Protein AF-0000000079464602 (afdb_homodimer)

Nearest PDB structures (foldseek):
  6kth-assembly1_A  TM=3.968E-01  e=4.185E-04  Bombyx mori
  2hq8-assembly1_A  TM=4.411E-01  e=4.331E-03  Renilla muelleri
  5vp3-assembly1_A  TM=5.690E-01  e=2.635E-02  Mnemiopsis leidyi
  8ezj-assembly1_A  TM=1.869E-01  e=9.574E+00  Saccharomyces cerevisiae
  6kth-assembly1_A  TM=3.965E-01  e=4.233E-04  Bombyx mori

Structure (mmCIF, N/CA/C/O backbone):
data_AF-0000000079464602-model_v1
#
loop_
_entity.id
_entity.type
_entity.pdbx_description
1 polymer 'EF-hand domain-containing protein'
#
loop_
_atom_site.group_PDB
_atom_site.id
_atom_site.type_symbol
_atom_site.label_atom_id
_atom_site.label_alt_id
_atom_site.label_comp_id
_atom_site.label_asym_id
_atom_site.label_entity_id
_atom_site.label_seq_id
_atom_site.pdbx_PDB_ins_code
_atom_site.Cartn_x
_atom_site.Cartn_y
_atom_site.Cartn_z
_atom_site.occupancy
_atom_site.B_iso_or_equiv
_atom_site.auth_seq_id
_atom_site.auth_comp_id
_atom_site.auth_asym_id
_atom_site.auth_atom_id
_atom_site.pdbx_PDB_model_num
ATOM 1 N N . MET A 1 1 ? 10.312 -41.312 -11.219 1 17.22 1 MET A N 1
ATOM 2 C CA . MET A 1 1 ? 8.945 -40.812 -11.062 1 17.22 1 MET A CA 1
ATOM 3 C C . MET A 1 1 ? 8.75 -40.188 -9.688 1 17.22 1 MET A C 1
ATOM 5 O O . MET A 1 1 ? 8.75 -40.875 -8.672 1 17.22 1 MET A O 1
ATOM 9 N N . VAL A 1 2 ? 9.359 -39.281 -9.242 1 19.8 2 VAL A N 1
ATOM 10 C CA . VAL A 1 2 ? 9.586 -38.781 -7.883 1 19.8 2 VAL A CA 1
ATOM 11 C C . VAL A 1 2 ? 8.258 -38.344 -7.262 1 19.8 2 VAL A C 1
ATOM 13 O O . VAL A 1 2 ? 7.496 -37.594 -7.867 1 19.8 2 VAL A O 1
ATOM 16 N N . GLU A 1 3 ? 7.539 -39.156 -6.418 1 20.92 3 GLU A N 1
ATOM 17 C CA . GLU A 1 3 ? 6.352 -39.062 -5.578 1 20.92 3 GLU A CA 1
ATOM 18 C C . GLU A 1 3 ? 6.312 -37.719 -4.832 1 20.92 3 GLU A C 1
ATOM 20 O O . GLU A 1 3 ? 7.25 -37.406 -4.105 1 20.92 3 GLU A O 1
ATOM 25 N N . TRP A 1 4 ? 5.902 -36.688 -5.352 1 26.62 4 TRP A N 1
ATOM 26 C CA . TRP A 1 4 ? 5.547 -35.375 -4.781 1 26.62 4 TRP A CA 1
ATOM 27 C C . TRP A 1 4 ? 4.93 -35.562 -3.398 1 26.62 4 TRP A C 1
ATOM 29 O O . TRP A 1 4 ? 3.83 -36.094 -3.264 1 26.62 4 TRP A O 1
ATOM 39 N N . THR A 1 5 ? 5.559 -36.031 -2.361 1 26.89 5 THR A N 1
ATOM 40 C CA . THR A 1 5 ? 5.125 -36.375 -1.005 1 26.89 5 THR A CA 1
ATOM 41 C C . THR A 1 5 ? 4.285 -35.219 -0.426 1 26.89 5 THR A C 1
ATOM 43 O O . THR A 1 5 ? 4.473 -34.062 -0.782 1 26.89 5 THR A O 1
ATOM 46 N N . HIS A 1 6 ? 2.984 -35.438 0.259 1 28.53 6 HIS A N 1
ATOM 47 C CA . HIS A 1 6 ? 1.898 -34.938 1.106 1 28.53 6 HIS A CA 1
ATOM 48 C C . HIS A 1 6 ? 2.396 -33.906 2.092 1 28.53 6 HIS A C 1
ATOM 50 O O . HIS A 1 6 ? 1.599 -33.156 2.662 1 28.53 6 HIS A O 1
ATOM 56 N N . ALA A 1 7 ? 3.533 -33.969 2.65 1 30.17 7 ALA A N 1
ATOM 57 C CA . ALA A 1 7 ? 3.975 -33.188 3.799 1 30.17 7 ALA A CA 1
ATOM 58 C C . ALA A 1 7 ? 4.031 -31.703 3.455 1 30.17 7 ALA A C 1
ATOM 60 O O . ALA A 1 7 ? 3.674 -30.859 4.277 1 30.17 7 ALA A O 1
ATOM 61 N N . THR A 1 8 ? 4.617 -31.359 2.369 1 36.84 8 THR A N 1
ATOM 62 C CA . THR A 1 8 ? 5.098 -30.016 2.104 1 36.84 8 THR A CA 1
ATOM 63 C C . THR A 1 8 ? 3.928 -29.047 1.881 1 36.84 8 THR A C 1
ATOM 65 O O . THR A 1 8 ? 3.967 -27.906 2.316 1 36.84 8 THR A O 1
ATOM 68 N N . TYR A 1 9 ? 3.037 -29.531 1.044 1 37.28 9 TYR A N 1
ATOM 69 C CA . TYR A 1 9 ? 1.783 -28.797 0.911 1 37.28 9 TYR A CA 1
ATOM 70 C C . TYR A 1 9 ? 1.063 -28.703 2.25 1 37.28 9 TYR A C 1
ATOM 72 O O . TYR A 1 9 ? 0.395 -27.703 2.531 1 37.28 9 TYR A O 1
ATOM 80 N N . GLY A 1 10 ? 1.238 -29.703 3.084 1 39.16 10 GLY A N 1
ATOM 81 C CA . GLY A 1 10 ? 0.616 -29.719 4.398 1 39.16 10 GLY A CA 1
ATOM 82 C C . GLY A 1 10 ? 1.082 -28.594 5.297 1 39.16 10 GLY A C 1
ATOM 83 O O . GLY A 1 10 ? 0.29 -28.016 6.055 1 39.16 10 GLY A O 1
ATOM 84 N N . SER A 1 11 ? 2.279 -28.391 5.203 1 40.84 11 SER A N 1
ATOM 85 C CA . SER A 1 11 ? 2.803 -27.391 6.117 1 40.84 11 SER A CA 1
ATOM 86 C C . SER A 1 11 ? 2.283 -26 5.762 1 40.84 11 SER A C 1
ATOM 88 O O . SER A 1 11 ? 1.988 -25.188 6.648 1 40.84 11 SER A O 1
ATOM 90 N N . LEU A 1 12 ? 2.275 -25.672 4.551 1 43.38 12 LEU A N 1
ATOM 91 C CA . LEU A 1 12 ? 1.659 -24.406 4.168 1 43.38 12 LEU A CA 1
ATOM 92 C C . LEU A 1 12 ? 0.202 -24.359 4.613 1 43.38 12 LEU A C 1
ATOM 94 O O . LEU A 1 12 ? -0.268 -23.312 5.094 1 43.38 12 LEU A O 1
ATOM 98 N N . GLN A 1 13 ? -0.458 -25.547 4.441 1 44.12 13 GLN A N 1
ATOM 99 C CA . GLN A 1 13 ? -1.849 -25.609 4.875 1 44.12 13 GLN A CA 1
ATOM 100 C C . GLN A 1 13 ? -1.97 -25.344 6.375 1 44.12 13 GLN A C 1
ATOM 102 O O . GLN A 1 13 ? -2.896 -24.672 6.82 1 44.12 13 GLN A O 1
ATOM 107 N N . SER A 1 14 ? -1.073 -26 7.066 1 43 14 SER A N 1
ATOM 108 C CA . SER A 1 14 ? -1.167 -25.812 8.516 1 43 14 SER A CA 1
ATOM 109 C C . SER A 1 14 ? -0.949 -24.359 8.906 1 43 14 SER A C 1
ATOM 111 O O . SER A 1 14 ? -1.65 -23.828 9.773 1 43 14 SER A O 1
ATOM 113 N N . GLY A 1 15 ? -0.036 -23.797 8.383 1 42.59 15 GLY A N 1
ATOM 114 C CA . GLY A 1 15 ? 0.226 -22.406 8.719 1 42.59 15 GLY A CA 1
ATOM 115 C C . GLY A 1 15 ? -0.885 -21.469 8.281 1 42.59 15 GLY A C 1
ATOM 116 O O . GLY A 1 15 ? -1.203 -20.5 8.984 1 42.59 15 GLY A O 1
ATOM 117 N N . VAL A 1 16 ? -1.484 -21.828 7.172 1 44.69 16 VAL A N 1
ATOM 118 C CA . VAL A 1 16 ? -2.637 -21.078 6.68 1 44.69 16 VAL A CA 1
ATOM 119 C C . VAL A 1 16 ? -3.846 -21.344 7.574 1 44.69 16 VAL A C 1
ATOM 121 O O . VAL A 1 16 ? -4.613 -20.422 7.871 1 44.69 16 VAL A O 1
ATOM 124 N N . ALA A 1 17 ? -4.039 -22.562 7.984 1 41.44 17 ALA A N 1
ATOM 125 C CA . ALA A 1 17 ? -5.184 -22.891 8.828 1 41.44 17 ALA A CA 1
ATOM 126 C C . ALA A 1 17 ? -5.199 -22.047 10.094 1 41.44 17 ALA A C 1
ATOM 128 O O . ALA A 1 17 ? -6.266 -21.672 10.594 1 41.44 17 ALA A O 1
ATOM 129 N N . GLU A 1 18 ? -4.125 -21.859 10.531 1 40.81 18 GLU A N 1
ATOM 130 C CA . GLU A 1 18 ? -4.102 -21.141 11.797 1 40.81 18 GLU A CA 1
ATOM 131 C C . GLU A 1 18 ? -4.371 -19.656 11.594 1 40.81 18 GLU A C 1
ATOM 133 O O . GLU A 1 18 ? -4.691 -18.938 12.539 1 40.81 18 GLU A O 1
ATOM 138 N N . GLN A 1 19 ? -4.195 -19.344 10.453 1 41.25 19 GLN A N 1
ATOM 139 C CA . GLN A 1 19 ? -4.434 -17.922 10.242 1 41.25 19 GLN A CA 1
ATOM 140 C C . GLN A 1 19 ? -5.887 -17.656 9.852 1 41.25 19 GLN A C 1
ATOM 142 O O . GLN A 1 19 ? -6.207 -17.531 8.672 1 41.25 19 GLN A O 1
ATOM 147 N N . LYS A 1 20 ? -6.812 -17.938 10.734 1 41.66 20 LYS A N 1
ATOM 148 C CA . LYS A 1 20 ? -8.273 -17.953 10.711 1 41.66 20 LYS A CA 1
ATOM 149 C C . LYS A 1 20 ? -8.828 -16.734 9.984 1 41.66 20 LYS A C 1
ATOM 151 O O . LYS A 1 20 ? -9.789 -16.844 9.227 1 41.66 20 LYS A O 1
ATOM 156 N N . ASP A 1 21 ? -8.406 -15.703 10.469 1 44.22 21 ASP A N 1
ATOM 157 C CA . ASP A 1 21 ? -9.195 -14.531 10.094 1 44.22 21 ASP A CA 1
ATOM 158 C C . ASP A 1 21 ? -8.898 -14.109 8.656 1 44.22 21 ASP A C 1
ATOM 160 O O . ASP A 1 21 ? -9.711 -13.43 8.023 1 44.22 21 ASP A O 1
ATOM 164 N N . CYS A 1 22 ? -7.742 -14.164 8.375 1 41.88 22 CYS A N 1
ATOM 165 C CA . CYS A 1 22 ? -7.477 -13.617 7.047 1 41.88 22 CYS A CA 1
ATOM 166 C C . CYS A 1 22 ? -7.562 -14.695 5.98 1 41.88 22 CYS A C 1
ATOM 168 O O . CYS A 1 22 ? -7.828 -14.406 4.812 1 41.88 22 CYS A O 1
ATOM 170 N N . PHE A 1 23 ? -7.129 -15.953 6.324 1 43.59 23 PHE A N 1
ATOM 171 C CA . PHE A 1 23 ? -7 -16.922 5.242 1 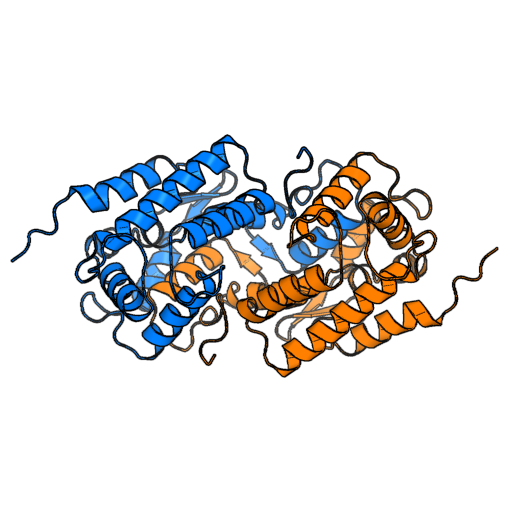43.59 23 PHE A CA 1
ATOM 172 C C . PHE A 1 23 ? -8.312 -17.672 5.02 1 43.59 23 PHE A C 1
ATOM 174 O O . PHE A 1 23 ? -9.031 -17.969 5.973 1 43.59 23 PHE A O 1
ATOM 181 N N . MET A 1 24 ? -8.734 -17.469 3.729 1 46.72 24 MET A N 1
ATOM 182 C CA . MET A 1 24 ? -9.977 -17.906 3.102 1 46.72 24 MET A CA 1
ATOM 183 C C . MET A 1 24 ? -10.141 -19.422 3.217 1 46.72 24 MET A C 1
ATOM 185 O O . MET A 1 24 ? -9.227 -20.172 2.9 1 46.72 24 MET A O 1
ATOM 189 N N . THR A 1 25 ? -10.773 -19.719 4.316 1 49 25 THR A N 1
ATOM 190 C CA . THR A 1 25 ? -11.219 -21.094 4.191 1 49 25 THR A CA 1
ATOM 191 C C . THR A 1 25 ? -12.547 -21.172 3.441 1 49 25 THR A C 1
ATOM 193 O O . THR A 1 25 ? -13.5 -20.469 3.789 1 49 25 THR A O 1
ATOM 196 N N . GLY A 1 26 ? -12.555 -21.828 2.232 1 57.5 26 GLY A N 1
ATOM 197 C CA . GLY A 1 26 ? -13.727 -22.047 1.389 1 57.5 26 GLY A CA 1
ATOM 198 C C . GLY A 1 26 ? -14.078 -20.828 0.545 1 57.5 26 GLY A C 1
ATOM 199 O O . GLY A 1 26 ? -13.188 -20.156 0.026 1 57.5 26 GLY A O 1
ATOM 200 N N . ASP A 1 27 ? -15.477 -20.609 0.26 1 61.53 27 ASP A N 1
ATOM 201 C CA . ASP A 1 27 ? -15.984 -19.531 -0.57 1 61.53 27 ASP A CA 1
ATOM 202 C C . ASP A 1 27 ? -16.188 -18.25 0.252 1 61.53 27 ASP A C 1
ATOM 204 O O . ASP A 1 27 ? -16.562 -17.203 -0.29 1 61.53 27 ASP A O 1
ATOM 208 N N . ARG A 1 28 ? -16 -18.359 1.472 1 61.41 28 ARG A N 1
ATOM 209 C CA . ARG A 1 28 ? -16.297 -17.203 2.32 1 61.41 28 ARG A CA 1
ATOM 210 C C . ARG A 1 28 ? -15.086 -16.812 3.152 1 61.41 28 ARG A C 1
ATOM 212 O O . ARG A 1 28 ? -14.32 -17.672 3.588 1 61.41 28 ARG A O 1
ATOM 219 N N . ARG A 1 29 ? -15.031 -15.328 3.127 1 61 29 ARG A N 1
ATOM 220 C CA . ARG A 1 29 ? -13.992 -14.75 3.965 1 61 29 ARG A CA 1
ATOM 221 C C . ARG A 1 29 ? -14.57 -13.703 4.914 1 61 29 ARG A C 1
ATOM 223 O O . ARG A 1 29 ? -15.617 -13.117 4.637 1 61 29 ARG A O 1
ATOM 230 N N . LYS A 1 30 ? -13.977 -13.789 6.082 1 60.72 30 LYS A N 1
ATOM 231 C CA . LYS A 1 30 ? -14.422 -12.742 6.996 1 60.72 30 LYS A CA 1
ATOM 232 C C . LYS A 1 30 ? -13.484 -11.539 6.965 1 60.72 30 LYS A C 1
ATOM 234 O O . LYS A 1 30 ? -12.266 -11.695 7.109 1 60.72 30 LYS A O 1
ATOM 239 N N . LEU A 1 31 ? -14.023 -10.5 6.473 1 60.34 31 LEU A N 1
ATOM 240 C CA . LEU A 1 31 ? -13.352 -9.203 6.531 1 60.34 31 LEU A CA 1
ATOM 241 C C . LEU A 1 31 ? -14.078 -8.258 7.48 1 60.34 31 LEU A C 1
ATOM 243 O O . LEU A 1 31 ? -15.242 -7.922 7.25 1 60.34 31 LEU A O 1
ATOM 247 N N . TYR A 1 32 ? -13.453 -7.82 8.492 1 62.31 32 TYR A N 1
ATOM 248 C CA . TYR A 1 32 ? -14.031 -6.945 9.508 1 62.31 32 TYR A CA 1
ATOM 249 C C . TYR A 1 32 ? -15.297 -7.559 10.094 1 62.31 32 TYR A C 1
ATOM 251 O O . TYR A 1 32 ? -16.312 -6.875 10.25 1 62.31 32 TYR A O 1
ATOM 259 N N . GLY A 1 33 ? -15.117 -8.773 10.219 1 61.34 33 GLY A N 1
ATOM 260 C CA . GLY A 1 33 ? -16.25 -9.469 10.82 1 61.34 33 GLY A CA 1
ATOM 261 C C . GLY A 1 33 ? -17.344 -9.781 9.828 1 61.34 33 GLY A C 1
ATOM 262 O O . GLY A 1 33 ? -18.344 -10.414 10.18 1 61.34 33 GLY A O 1
ATOM 263 N N . LYS A 1 34 ? -17.078 -9.281 8.586 1 64.5 34 LYS A N 1
ATOM 264 C CA . LYS A 1 34 ? -18.094 -9.516 7.566 1 64.5 34 LYS A CA 1
ATOM 265 C C . LYS A 1 34 ? -17.656 -10.617 6.602 1 64.5 34 LYS A C 1
ATOM 267 O O . LYS A 1 34 ? -16.484 -10.727 6.258 1 64.5 34 LYS A O 1
ATOM 272 N N . ASP A 1 35 ? -18.641 -11.43 6.27 1 66.38 35 ASP A N 1
ATOM 273 C CA . ASP A 1 35 ? -18.375 -12.492 5.309 1 66.38 35 ASP A CA 1
ATOM 274 C C . ASP A 1 35 ? -18.25 -11.938 3.891 1 66.38 35 ASP A C 1
ATOM 276 O O . ASP A 1 35 ? -19.078 -11.125 3.463 1 66.38 35 ASP A O 1
ATOM 280 N N . ILE A 1 36 ? -17.141 -12.219 3.297 1 66.69 36 ILE A N 1
ATOM 281 C CA . ILE A 1 36 ? -16.922 -11.867 1.899 1 66.69 36 ILE A CA 1
ATOM 282 C C . ILE A 1 36 ? -16.984 -13.117 1.031 1 66.69 36 ILE A C 1
ATOM 284 O O . ILE A 1 36 ? -16.344 -14.133 1.354 1 66.69 36 ILE A O 1
ATOM 288 N N . ASP A 1 37 ? -17.828 -13.164 0.08 1 70.62 37 ASP A N 1
ATOM 289 C CA . ASP A 1 37 ? -17.984 -14.289 -0.833 1 70.62 37 ASP A CA 1
ATOM 290 C C . ASP A 1 37 ? -17 -14.203 -1.996 1 70.62 37 ASP A C 1
ATOM 292 O O . ASP A 1 37 ? -17.062 -13.266 -2.795 1 70.62 37 ASP A O 1
ATOM 296 N N . MET A 1 38 ? -16.078 -15.195 -2.031 1 73.44 38 MET A N 1
ATOM 297 C CA . MET A 1 38 ? -15.023 -15.195 -3.045 1 73.44 38 MET A CA 1
ATOM 298 C C . MET A 1 38 ? -15.438 -16.031 -4.254 1 73.44 38 MET A C 1
ATOM 300 O O . MET A 1 38 ? -14.641 -16.234 -5.172 1 73.44 38 MET A O 1
ATOM 304 N N . LYS A 1 39 ? -16.594 -16.516 -4.273 1 76.25 39 LYS A N 1
ATOM 305 C CA . LYS A 1 39 ? -17.062 -17.391 -5.352 1 76.25 39 LYS A CA 1
ATOM 306 C C . LYS A 1 39 ? -16.938 -16.703 -6.707 1 76.25 39 LYS A C 1
ATOM 308 O O . LYS A 1 39 ? -16.391 -17.266 -7.652 1 76.25 39 LYS A O 1
ATOM 313 N N . ARG A 1 40 ? -17.375 -15.523 -6.777 1 75.25 40 ARG A N 1
ATOM 314 C CA . ARG A 1 40 ? -17.328 -14.805 -8.047 1 75.25 40 ARG A CA 1
ATOM 315 C C . ARG A 1 40 ? -15.898 -14.539 -8.484 1 75.25 40 ARG A C 1
ATOM 317 O O . ARG A 1 40 ? -15.562 -14.703 -9.664 1 75.25 40 ARG A O 1
ATOM 324 N N . THR A 1 41 ? -15.141 -14.18 -7.547 1 75.56 41 THR A N 1
ATOM 325 C CA . THR A 1 41 ? -13.727 -13.93 -7.82 1 75.56 41 THR A CA 1
ATOM 326 C C . THR A 1 41 ? -13.055 -15.172 -8.406 1 75.56 41 THR A C 1
ATOM 328 O O . THR A 1 41 ? -12.328 -15.078 -9.391 1 75.56 41 THR A O 1
ATOM 331 N N . ARG A 1 42 ? -13.336 -16.25 -7.863 1 77.81 42 ARG A N 1
ATOM 332 C CA . ARG A 1 42 ? -12.734 -17.5 -8.32 1 77.81 42 ARG A CA 1
ATOM 333 C C . ARG A 1 42 ? -13.258 -17.875 -9.703 1 77.81 42 ARG A C 1
ATOM 335 O O . ARG A 1 42 ? -12.5 -18.375 -10.539 1 77.81 42 ARG A O 1
ATOM 342 N N . GLU A 1 43 ? -14.516 -17.688 -9.859 1 81.44 43 GLU A N 1
ATOM 343 C CA . GLU A 1 43 ? -15.109 -17.984 -11.164 1 81.44 43 GLU A CA 1
ATOM 344 C C . GLU A 1 43 ? -14.516 -17.094 -12.25 1 81.44 43 GLU A C 1
ATOM 346 O O . GLU A 1 43 ? -14.219 -17.562 -13.352 1 81.44 43 GLU A O 1
ATOM 351 N N . ASP A 1 44 ? -14.305 -15.875 -11.93 1 78.94 44 ASP A N 1
ATOM 352 C CA . ASP A 1 44 ? -13.711 -14.938 -12.883 1 78.94 44 ASP A CA 1
ATOM 353 C C . ASP A 1 44 ? -12.281 -15.344 -13.227 1 78.94 44 ASP A C 1
ATOM 355 O O . ASP A 1 44 ? -11.875 -15.289 -14.391 1 78.94 44 ASP A O 1
ATOM 359 N N . LEU A 1 45 ? -11.594 -15.758 -12.227 1 82.88 45 LEU A N 1
ATOM 360 C CA . LEU A 1 45 ? -10.219 -16.188 -12.453 1 82.88 45 LEU A CA 1
ATOM 361 C C . LEU A 1 45 ? -10.164 -17.406 -13.359 1 82.88 45 LEU A C 1
ATOM 363 O O . LEU A 1 45 ? -9.336 -17.484 -14.266 1 82.88 45 LEU A O 1
ATOM 367 N N . LYS A 1 46 ? -11 -18.312 -13.07 1 83.12 46 LYS A N 1
ATOM 368 C CA . LYS A 1 46 ? -11.008 -19.562 -13.805 1 83.12 46 LYS A CA 1
ATOM 369 C C . LYS A 1 46 ? -11.219 -19.328 -15.297 1 83.12 46 LYS A C 1
ATOM 371 O O . LYS A 1 46 ? -10.711 -20.078 -16.125 1 83.12 46 LYS A O 1
ATOM 376 N N . LEU A 1 47 ? -11.906 -18.266 -15.617 1 84.31 47 LEU A N 1
ATOM 377 C CA . LEU A 1 47 ? -12.188 -17.953 -17.016 1 84.31 47 LEU A CA 1
ATOM 378 C C . LEU A 1 47 ? -10.945 -17.391 -17.703 1 84.31 47 LEU A C 1
ATOM 380 O O . LEU A 1 47 ? -10.836 -17.453 -18.922 1 84.31 47 LEU A O 1
ATOM 384 N N . ASP A 1 48 ? -10.031 -16.984 -16.938 1 85.25 48 ASP A N 1
ATOM 385 C CA . ASP A 1 48 ? -8.914 -16.25 -17.516 1 85.25 48 ASP A CA 1
ATOM 386 C C . ASP A 1 48 ? -7.625 -17.062 -17.484 1 85.25 48 ASP A C 1
ATOM 388 O O . ASP A 1 48 ? -6.621 -16.672 -18.078 1 85.25 48 ASP A O 1
ATOM 392 N N . ILE A 1 49 ? -7.676 -18.203 -16.812 1 87.75 49 ILE A N 1
ATOM 393 C CA . ILE A 1 49 ? -6.414 -18.906 -16.625 1 87.75 49 ILE A CA 1
ATOM 394 C C . ILE A 1 49 ? -6.34 -20.094 -17.578 1 87.75 49 ILE A C 1
ATOM 396 O O . ILE A 1 49 ? -7.367 -20.656 -17.969 1 87.75 49 ILE A O 1
ATOM 400 N N . LYS A 1 50 ? -5.164 -20.469 -18 1 91 50 LYS A N 1
ATOM 401 C CA . LYS A 1 50 ? -4.91 -21.625 -18.844 1 91 50 LYS A CA 1
ATOM 402 C C . LYS A 1 50 ? -5.004 -22.938 -18.062 1 91 50 LYS A C 1
ATOM 404 O O . LYS A 1 50 ? -4.91 -22.922 -16.828 1 91 50 LYS A O 1
ATOM 409 N N . PRO A 1 51 ? -5.246 -24.031 -18.797 1 90 51 PRO A N 1
ATOM 410 C CA . PRO A 1 51 ? -5.277 -25.312 -18.109 1 90 51 PRO A CA 1
ATOM 411 C C . PRO A 1 51 ? -3.939 -25.656 -17.453 1 90 51 PRO A C 1
ATOM 413 O O . PRO A 1 51 ? -2.893 -25.188 -17.891 1 90 51 PRO A O 1
ATOM 416 N N . ILE A 1 52 ? -4.023 -26.438 -16.422 1 89 52 ILE A N 1
ATOM 417 C CA . ILE A 1 52 ? -2.832 -26.922 -15.727 1 89 52 ILE A CA 1
ATOM 418 C C . ILE A 1 52 ? -1.859 -27.531 -16.734 1 89 52 ILE A C 1
ATOM 420 O O . ILE A 1 52 ? -2.27 -28.266 -17.625 1 89 52 ILE A O 1
ATOM 424 N N . GLY A 1 53 ? -0.637 -27.344 -16.547 1 89.62 53 GLY A N 1
ATOM 425 C CA . GLY A 1 53 ? 0.384 -27.844 -17.453 1 89.62 53 GLY A CA 1
ATOM 426 C C . GLY A 1 53 ? 0.734 -26.875 -18.562 1 89.62 53 GLY A C 1
ATOM 427 O O . GLY A 1 53 ? 1.787 -27 -19.188 1 89.62 53 GLY A O 1
ATOM 428 N N . GLU A 1 54 ? -0.178 -25.859 -18.812 1 93.69 54 GLU A N 1
ATOM 429 C CA . GLU A 1 54 ? 0.054 -24.891 -19.891 1 93.69 54 GLU A CA 1
ATOM 430 C C . GLU A 1 54 ? 0.35 -23.516 -19.328 1 93.69 54 GLU A C 1
ATOM 432 O O . GLU A 1 54 ? 0.585 -22.562 -20.078 1 93.69 54 GLU A O 1
ATOM 437 N N . ARG A 1 55 ? 0.357 -23.422 -18.062 1 92.25 55 ARG A N 1
ATOM 438 C CA . ARG A 1 55 ? 0.538 -22.125 -17.422 1 92.25 55 ARG A CA 1
ATOM 439 C C . ARG A 1 55 ? 2.018 -21.781 -17.281 1 92.25 55 ARG A C 1
ATOM 441 O O . ARG A 1 55 ? 2.861 -22.688 -17.188 1 92.25 55 ARG A O 1
ATOM 448 N N . GLY A 1 56 ? 2.279 -20.469 -17.188 1 93.69 56 GLY A N 1
ATOM 449 C CA . GLY A 1 56 ? 3.615 -19.984 -16.875 1 93.69 56 GLY A CA 1
ATOM 450 C C . GLY A 1 56 ? 4.578 -20.094 -18.047 1 93.69 56 GLY A C 1
ATOM 451 O O . GLY A 1 56 ? 5.797 -20.109 -17.844 1 93.69 56 GLY A O 1
ATOM 452 N N . ARG A 1 57 ? 4.02 -20.141 -19.312 1 93.56 57 ARG A N 1
ATOM 453 C CA . ARG A 1 57 ? 4.879 -20.391 -20.453 1 93.56 57 ARG A CA 1
ATOM 454 C C . ARG A 1 57 ? 5.012 -19.156 -21.328 1 93.56 57 ARG A C 1
ATOM 456 O O . ARG A 1 57 ? 5.828 -19.125 -22.25 1 93.56 57 ARG A O 1
ATOM 463 N N . THR A 1 58 ? 4.258 -18.156 -21.094 1 94.31 58 THR A N 1
ATOM 464 C CA . THR A 1 58 ? 4.281 -16.969 -21.922 1 94.31 58 THR A CA 1
ATOM 465 C C . THR A 1 58 ? 5.391 -16.016 -21.469 1 94.31 58 THR A C 1
ATOM 467 O O . THR A 1 58 ? 5.816 -16.047 -20.328 1 94.31 58 THR A O 1
ATOM 470 N N . GLU A 1 59 ? 5.82 -15.195 -22.453 1 93.62 59 GLU A N 1
ATOM 471 C CA . GLU A 1 59 ? 6.781 -14.141 -22.125 1 93.62 59 GLU A CA 1
ATOM 472 C C . GLU A 1 59 ? 6.199 -13.148 -21.125 1 93.62 59 GLU A C 1
ATOM 474 O O . GLU A 1 59 ? 6.922 -12.602 -20.297 1 93.62 59 GLU A O 1
ATOM 479 N N . PHE A 1 60 ? 4.934 -12.992 -21.234 1 93.12 60 PHE A N 1
ATOM 480 C CA . PHE A 1 60 ? 4.246 -12.094 -20.328 1 93.12 60 PHE A CA 1
ATOM 481 C C . PHE A 1 60 ? 4.363 -12.586 -18.875 1 93.12 60 PHE A C 1
ATOM 483 O O . PHE A 1 60 ? 4.672 -11.805 -17.984 1 93.12 60 PHE A O 1
ATOM 490 N N . PHE A 1 61 ? 4.117 -13.875 -18.688 1 92.56 61 PHE A N 1
ATOM 491 C CA . PHE A 1 61 ? 4.262 -14.477 -17.375 1 92.56 61 PHE A CA 1
ATOM 492 C C . PHE A 1 61 ? 5.68 -14.297 -16.844 1 92.56 61 PHE A C 1
ATOM 494 O O . PHE A 1 61 ? 5.875 -13.898 -15.695 1 92.56 61 PHE A O 1
ATOM 501 N N . LYS A 1 62 ? 6.625 -14.57 -17.719 1 93.94 62 LYS A N 1
ATOM 502 C CA . LYS A 1 62 ? 8.031 -14.438 -17.344 1 93.94 62 LYS A CA 1
ATOM 503 C C . LYS A 1 62 ? 8.344 -13.016 -16.891 1 93.94 62 LYS A C 1
ATOM 505 O O . LYS A 1 62 ? 8.961 -12.82 -15.836 1 93.94 62 LYS A O 1
ATOM 510 N N . LYS A 1 63 ? 7.93 -12.039 -17.609 1 91.19 63 LYS A N 1
ATOM 511 C CA . LYS A 1 63 ? 8.18 -10.648 -17.266 1 91.19 63 LYS A CA 1
ATOM 512 C C . LYS A 1 63 ? 7.555 -10.297 -15.914 1 91.19 63 LYS A C 1
ATOM 514 O O . LYS A 1 63 ? 8.172 -9.617 -15.094 1 91.19 63 LYS A O 1
ATOM 519 N N . LYS A 1 64 ? 6.336 -10.789 -15.688 1 89.19 64 LYS A N 1
ATOM 520 C CA . LYS A 1 64 ? 5.656 -10.523 -14.422 1 89.19 64 LYS A CA 1
ATOM 521 C C . LYS A 1 64 ? 6.422 -11.133 -13.258 1 89.19 64 LYS A C 1
ATOM 523 O O . LYS A 1 64 ? 6.633 -10.477 -12.234 1 89.19 64 LYS A O 1
ATOM 528 N N . MET A 1 65 ? 6.855 -12.352 -13.414 1 90.31 65 MET A N 1
ATOM 529 C CA . MET A 1 65 ? 7.527 -13.047 -12.32 1 90.31 65 MET A CA 1
ATOM 530 C C . MET A 1 65 ? 8.891 -12.43 -12.039 1 90.31 65 MET A C 1
ATOM 532 O O . MET A 1 65 ? 9.297 -12.305 -10.883 1 90.31 65 MET A O 1
ATOM 536 N N . LEU A 1 66 ? 9.539 -12.016 -13.047 1 89.38 66 LEU A N 1
ATOM 537 C CA . LEU A 1 66 ? 10.836 -11.383 -12.844 1 89.38 66 LEU A CA 1
ATOM 538 C C . LEU A 1 66 ? 10.672 -10.023 -12.172 1 89.38 66 LEU A C 1
ATOM 540 O O . LEU A 1 66 ? 11.508 -9.625 -11.352 1 89.38 66 LEU A O 1
ATOM 544 N N . THR A 1 67 ? 9.602 -9.32 -12.586 1 83.56 67 THR A N 1
ATOM 545 C CA . THR A 1 67 ? 9.281 -8.07 -11.898 1 83.56 67 THR A CA 1
ATOM 546 C C . THR A 1 67 ? 8.992 -8.336 -10.422 1 83.56 67 THR A C 1
ATOM 548 O O . THR A 1 67 ? 9.453 -7.598 -9.547 1 83.56 67 THR A O 1
ATOM 551 N N . LEU A 1 68 ? 8.242 -9.391 -10.141 1 83.19 68 LEU A N 1
ATOM 552 C CA . LEU A 1 68 ? 7.941 -9.758 -8.758 1 83.19 68 LEU A CA 1
ATOM 553 C C . LEU A 1 68 ? 9.219 -10.133 -8.008 1 83.19 68 LEU A C 1
ATOM 555 O O . LEU A 1 68 ? 9.359 -9.828 -6.824 1 83.19 68 LEU A O 1
ATOM 559 N N . PHE A 1 69 ? 10.141 -10.836 -8.656 1 86.62 69 PHE A N 1
ATOM 560 C CA . PHE A 1 69 ? 11.438 -11.164 -8.078 1 86.62 69 PHE A CA 1
ATOM 561 C C . PHE A 1 69 ? 12.188 -9.906 -7.668 1 86.62 69 PHE A C 1
ATOM 563 O O . PHE A 1 69 ? 12.68 -9.805 -6.543 1 86.62 69 PHE A O 1
ATOM 570 N N . ARG A 1 70 ? 12.227 -8.969 -8.531 1 80.62 70 ARG A N 1
ATOM 571 C CA . ARG A 1 70 ? 12.93 -7.719 -8.266 1 80.62 70 ARG A CA 1
ATOM 572 C C . ARG A 1 70 ? 12.258 -6.941 -7.141 1 80.62 70 ARG A C 1
ATOM 574 O O . ARG A 1 70 ? 12.93 -6.297 -6.332 1 80.62 70 ARG A O 1
ATOM 581 N N . PHE A 1 71 ? 10.984 -7.004 -7.234 1 74 71 PHE A N 1
ATOM 582 C CA . PHE A 1 71 ? 10.227 -6.379 -6.152 1 74 71 PHE A CA 1
ATOM 583 C C . PHE A 1 71 ? 10.578 -7.012 -4.812 1 74 71 PHE A C 1
ATOM 585 O O . PHE A 1 71 ? 10.68 -6.316 -3.799 1 74 71 PHE A O 1
ATOM 592 N N . SER A 1 72 ? 10.734 -8.258 -4.742 1 78.25 72 SER A N 1
ATOM 593 C CA . SER A 1 72 ? 10.984 -9.008 -3.52 1 78.25 72 SER A CA 1
ATOM 594 C C . SER A 1 72 ? 12.438 -8.875 -3.078 1 78.25 72 SER A C 1
ATOM 596 O O . SER A 1 72 ? 12.758 -9.094 -1.907 1 78.25 72 SER A O 1
ATOM 598 N N . ASP A 1 73 ? 13.289 -8.625 -4.031 1 80.75 73 ASP A N 1
ATOM 599 C CA . ASP A 1 73 ? 14.703 -8.422 -3.746 1 80.75 73 ASP A CA 1
ATOM 600 C C . ASP A 1 73 ? 14.953 -7.047 -3.141 1 80.75 73 ASP A C 1
ATOM 602 O O . ASP A 1 73 ? 15.531 -6.172 -3.789 1 80.75 73 ASP A O 1
ATOM 606 N N . VAL A 1 74 ? 14.641 -6.918 -1.942 1 71.44 74 VAL A N 1
ATOM 607 C CA . VAL A 1 74 ? 14.648 -5.633 -1.256 1 71.44 74 VAL A CA 1
ATOM 608 C C . VAL A 1 74 ? 16.094 -5.18 -1.032 1 71.44 74 VAL A C 1
ATOM 610 O O . VAL A 1 74 ? 16.391 -3.98 -1.063 1 71.44 74 VAL A O 1
ATOM 613 N N . THR A 1 75 ? 17 -6.066 -0.862 1 70.75 75 THR A N 1
ATOM 614 C CA . THR A 1 75 ? 18.406 -5.711 -0.646 1 70.75 75 THR A CA 1
ATOM 615 C C . THR A 1 75 ? 19.078 -5.375 -1.968 1 70.75 75 THR A C 1
ATOM 617 O O . THR A 1 75 ? 20.203 -4.855 -1.979 1 70.75 75 THR A O 1
ATOM 620 N N . LYS A 1 76 ? 18.438 -5.781 -3.062 1 76.69 76 LYS A N 1
ATOM 621 C CA . LYS A 1 76 ? 18.875 -5.457 -4.414 1 76.69 76 LYS A CA 1
ATOM 622 C C . LYS A 1 76 ? 20.234 -6.086 -4.715 1 76.69 76 LYS A C 1
ATOM 624 O O . LYS A 1 76 ? 21.094 -5.457 -5.34 1 76.69 76 LYS A O 1
ATOM 629 N N . ASP A 1 77 ? 20.453 -7.223 -4.242 1 85.44 77 ASP A N 1
ATOM 630 C CA . ASP A 1 77 ? 21.719 -7.898 -4.512 1 85.44 77 ASP A CA 1
ATOM 631 C C . ASP A 1 77 ? 21.562 -8.93 -5.625 1 85.44 77 ASP A C 1
ATOM 633 O O . ASP A 1 77 ? 22.484 -9.703 -5.898 1 85.44 77 ASP A O 1
ATOM 637 N N . GLY A 1 78 ? 20.438 -9.055 -6.203 1 87.5 78 GLY A N 1
ATOM 638 C CA . GLY A 1 78 ? 20.203 -9.914 -7.348 1 87.5 78 GLY A CA 1
ATOM 639 C C . GLY A 1 78 ? 19.859 -11.344 -6.961 1 87.5 78 GLY A C 1
ATOM 640 O O . GLY A 1 78 ? 19.75 -12.219 -7.82 1 87.5 78 GLY A O 1
ATOM 641 N N . ARG A 1 79 ? 19.781 -11.562 -5.676 1 91 79 ARG A N 1
ATOM 642 C CA . ARG A 1 79 ? 19.359 -12.859 -5.156 1 91 79 ARG A CA 1
ATOM 643 C C . ARG A 1 79 ? 18.25 -12.695 -4.109 1 91 79 ARG A C 1
ATOM 645 O O . ARG A 1 79 ? 18.234 -11.711 -3.377 1 91 79 ARG A O 1
ATOM 652 N N . LEU A 1 80 ? 17.359 -13.656 -4.156 1 89.25 80 LEU A N 1
ATOM 653 C CA . LEU A 1 80 ? 16.359 -13.68 -3.09 1 89.25 80 LEU A CA 1
ATOM 654 C C . LEU A 1 80 ? 16.797 -14.594 -1.953 1 89.25 80 LEU A C 1
ATOM 656 O O . LEU A 1 80 ? 17.047 -15.789 -2.166 1 89.25 80 LEU A O 1
ATOM 660 N N . THR A 1 81 ? 17 -14 -0.872 1 90.12 81 THR A N 1
ATOM 661 C CA . THR A 1 81 ? 17.328 -14.727 0.355 1 90.12 81 THR A CA 1
ATOM 662 C C . THR A 1 81 ? 16.234 -14.508 1.407 1 90.12 81 THR A C 1
ATOM 664 O O . THR A 1 81 ? 15.336 -13.688 1.216 1 90.12 81 THR A O 1
ATOM 667 N N . TYR A 1 82 ? 16.375 -15.281 2.432 1 86.56 82 TYR A N 1
ATOM 668 C CA . TYR A 1 82 ? 15.398 -15.102 3.496 1 86.56 82 TYR A CA 1
ATOM 669 C C . TYR A 1 82 ? 15.484 -13.703 4.09 1 86.56 82 TYR A C 1
ATOM 671 O O . TYR A 1 82 ? 14.492 -13.164 4.574 1 86.56 82 TYR A O 1
ATOM 679 N N . ASP A 1 83 ? 16.578 -13.109 4.047 1 82.56 83 ASP A N 1
ATOM 680 C CA . ASP A 1 83 ? 16.75 -11.742 4.527 1 82.56 83 ASP A CA 1
ATOM 681 C C . ASP A 1 83 ? 15.805 -10.789 3.82 1 82.56 83 ASP A C 1
ATOM 683 O O . ASP A 1 83 ? 15.297 -9.836 4.43 1 82.56 83 ASP A O 1
ATOM 687 N N . ASP A 1 84 ? 15.602 -11.008 2.508 1 79.94 84 ASP A N 1
ATOM 688 C CA . ASP A 1 84 ? 14.68 -10.164 1.759 1 79.94 84 ASP A CA 1
ATOM 689 C C . ASP A 1 84 ? 13.266 -10.266 2.324 1 79.94 84 ASP A C 1
ATOM 691 O O . ASP A 1 84 ? 12.555 -9.258 2.43 1 79.94 84 ASP A O 1
ATOM 695 N N . PHE A 1 85 ? 12.906 -11.445 2.752 1 77.5 85 PHE A N 1
ATOM 696 C CA . PHE A 1 85 ? 11.586 -11.672 3.332 1 77.5 85 PHE A CA 1
ATOM 697 C C . PHE A 1 85 ? 11.477 -11.008 4.699 1 77.5 85 PHE A C 1
ATOM 699 O O . PHE A 1 85 ? 10.445 -10.43 5.031 1 77.5 85 PHE A O 1
ATOM 706 N N . GLU A 1 86 ? 12.5 -11.062 5.398 1 75.94 86 GLU A N 1
ATOM 707 C CA . GLU A 1 86 ? 12.508 -10.477 6.734 1 75.94 86 GLU A CA 1
ATOM 708 C C . GLU A 1 86 ? 12.375 -8.961 6.672 1 75.94 86 GLU A C 1
ATOM 710 O O . GLU A 1 86 ? 11.633 -8.367 7.457 1 75.94 86 GLU A O 1
ATOM 715 N N . VAL A 1 87 ? 13.117 -8.398 5.801 1 70 87 VAL A N 1
ATOM 716 C CA . VAL A 1 87 ? 13.062 -6.953 5.648 1 70 87 VAL A CA 1
ATOM 717 C C . VAL A 1 87 ? 11.656 -6.535 5.219 1 70 87 VAL A C 1
ATOM 719 O O . VAL A 1 87 ? 11.102 -5.57 5.75 1 70 87 VAL A O 1
ATOM 722 N N . ALA A 1 88 ? 11.094 -7.301 4.266 1 68.12 88 ALA A N 1
ATOM 723 C CA . ALA A 1 88 ? 9.742 -7.008 3.807 1 68.12 88 ALA A CA 1
ATOM 724 C C . ALA A 1 88 ? 8.734 -7.16 4.941 1 68.12 88 ALA A C 1
ATOM 726 O O . ALA A 1 88 ? 7.844 -6.324 5.109 1 68.12 88 ALA A O 1
ATOM 727 N N . ALA A 1 89 ? 8.914 -8.195 5.715 1 68.25 89 ALA A N 1
ATOM 728 C CA . ALA A 1 89 ? 8.023 -8.453 6.836 1 68.25 89 ALA A CA 1
ATOM 729 C C . ALA A 1 89 ? 8.102 -7.344 7.875 1 68.25 89 ALA A C 1
ATOM 731 O O . ALA A 1 89 ? 7.078 -6.883 8.383 1 68.25 89 ALA A O 1
ATOM 732 N N . ALA A 1 90 ? 9.281 -6.973 8.141 1 66.19 90 ALA A N 1
ATOM 733 C CA . ALA A 1 90 ? 9.477 -5.91 9.117 1 66.19 90 ALA A CA 1
ATOM 734 C C . ALA A 1 90 ? 8.773 -4.625 8.688 1 66.19 90 ALA A C 1
ATOM 736 O O . ALA A 1 90 ? 8.156 -3.943 9.508 1 66.19 90 ALA A O 1
ATOM 737 N N . GLY A 1 91 ? 8.953 -4.371 7.438 1 60.06 91 GLY A N 1
ATOM 738 C CA . GLY A 1 91 ? 8.266 -3.207 6.91 1 60.06 91 GLY A CA 1
ATOM 739 C C . GLY A 1 91 ? 6.754 -3.303 7.023 1 60.06 91 GLY A C 1
ATOM 740 O O . GLY A 1 91 ? 6.094 -2.352 7.449 1 60.06 91 GLY A O 1
ATOM 741 N N . LEU A 1 92 ? 6.289 -4.48 6.668 1 60.91 92 LEU A N 1
ATOM 742 C CA . LEU A 1 92 ? 4.848 -4.695 6.699 1 60.91 92 LEU A CA 1
ATOM 743 C C . LEU A 1 92 ? 4.324 -4.672 8.133 1 60.91 92 LEU A C 1
ATOM 745 O O . LEU A 1 92 ? 3.232 -4.16 8.391 1 60.91 92 LEU A O 1
ATOM 749 N N . ILE A 1 93 ? 5.039 -5.305 9 1 60.84 93 ILE A N 1
ATOM 750 C CA . ILE A 1 93 ? 4.656 -5.336 10.406 1 60.84 93 ILE A CA 1
ATOM 751 C C . ILE A 1 93 ? 4.637 -3.914 10.969 1 60.84 93 ILE A C 1
ATOM 753 O O . ILE A 1 93 ? 3.695 -3.525 11.656 1 60.84 93 ILE A O 1
ATOM 757 N N . ARG A 1 94 ? 5.648 -3.221 10.656 1 57.34 94 ARG A N 1
ATOM 758 C CA . ARG A 1 94 ? 5.773 -1.856 11.156 1 57.34 94 ARG A CA 1
ATOM 759 C C . ARG A 1 94 ? 4.664 -0.966 10.609 1 57.34 94 ARG A C 1
ATOM 761 O O . ARG A 1 94 ? 4.059 -0.193 11.359 1 57.34 94 ARG A O 1
ATOM 768 N N . TYR A 1 95 ? 4.395 -1.258 9.312 1 53.38 95 TYR A N 1
ATOM 769 C CA . TYR A 1 95 ? 3.477 -0.336 8.656 1 53.38 95 TYR A CA 1
ATOM 770 C C . TYR A 1 95 ? 2.055 -0.885 8.664 1 53.38 95 TYR A C 1
ATOM 772 O O . TYR A 1 95 ? 1.093 -0.136 8.477 1 53.38 95 TYR A O 1
ATOM 780 N N . GLY A 1 96 ? 1.965 -2.119 8.859 1 54.84 96 GLY A N 1
ATOM 781 C CA . GLY A 1 96 ? 0.661 -2.76 8.828 1 54.84 96 GLY A CA 1
ATOM 782 C C . GLY A 1 96 ? -0.05 -2.721 10.172 1 54.84 96 GLY A C 1
ATOM 783 O O . GLY A 1 96 ? -1.208 -3.131 10.281 1 54.84 96 GLY A O 1
ATOM 784 N N . GLY A 1 97 ? 0.67 -2.113 11.094 1 55.16 97 GLY A N 1
ATOM 785 C CA . GLY A 1 97 ? 0.05 -2.01 12.406 1 55.16 97 GLY A CA 1
ATOM 786 C C . GLY A 1 97 ? -0.222 -3.357 13.047 1 55.16 97 GLY A C 1
ATOM 787 O O . GLY A 1 97 ? -1.247 -3.543 13.703 1 55.16 97 GLY A O 1
ATOM 788 N N . LEU A 1 98 ? 0.5 -4.297 12.828 1 60.66 98 LEU A N 1
ATOM 789 C CA . LEU A 1 98 ? 0.312 -5.633 13.375 1 60.66 98 LEU A CA 1
ATOM 790 C C . LEU A 1 98 ? 0.734 -5.684 14.844 1 60.66 98 LEU A C 1
ATOM 792 O O . LEU A 1 98 ? 1.719 -5.051 15.227 1 60.66 98 LEU A O 1
ATOM 796 N N . THR A 1 99 ? -0.121 -6.344 15.531 1 61.78 99 THR A N 1
ATOM 797 C CA . THR A 1 99 ? 0.251 -6.621 16.906 1 61.78 99 THR A CA 1
ATOM 798 C C . THR A 1 99 ? 1.468 -7.539 16.969 1 61.78 99 THR A C 1
ATOM 800 O O . THR A 1 99 ? 1.886 -8.094 15.953 1 61.78 99 THR A O 1
ATOM 803 N N . SER A 1 100 ? 2.039 -7.602 18.203 1 69.19 100 SER A N 1
ATOM 804 C CA . SER A 1 100 ? 3.186 -8.484 18.391 1 69.19 100 SER A CA 1
ATOM 805 C C . SER A 1 100 ? 2.85 -9.922 18.016 1 69.19 100 SER A C 1
ATOM 807 O O . SER A 1 100 ? 3.654 -10.609 17.375 1 69.19 100 SER A O 1
ATOM 809 N N . GLU A 1 101 ? 1.661 -10.375 18.422 1 69.31 101 GLU A N 1
ATOM 810 C CA . GLU A 1 101 ? 1.226 -11.734 18.109 1 69.31 101 GLU A CA 1
ATOM 811 C C . GLU A 1 101 ? 1.022 -11.922 16.609 1 69.31 101 GLU A C 1
ATOM 813 O O . GLU A 1 101 ? 1.441 -12.93 16.047 1 69.31 101 GLU A O 1
ATOM 818 N N . GLU A 1 102 ? 0.475 -10.922 15.961 1 65.94 102 GLU A N 1
ATOM 819 C CA . GLU A 1 102 ? 0.262 -10.969 14.516 1 65.94 102 GLU A CA 1
ATOM 820 C C . GLU A 1 102 ? 1.589 -10.953 13.766 1 65.94 102 GLU A C 1
ATOM 822 O O . GLU A 1 102 ? 1.736 -11.625 12.742 1 65.94 102 GLU A O 1
ATOM 827 N N . SER A 1 103 ? 2.434 -10.203 14.367 1 69.81 103 SER A N 1
ATOM 828 C CA . SER A 1 103 ? 3.754 -10.109 13.75 1 69.81 103 SER A CA 1
ATOM 829 C C . SER A 1 103 ? 4.465 -11.461 13.766 1 69.81 103 SER A C 1
ATOM 831 O O . SER A 1 103 ? 5.086 -11.852 12.773 1 69.81 103 SER A O 1
ATOM 833 N N . LYS A 1 104 ? 4.355 -12.172 14.906 1 73.69 104 LYS A N 1
ATOM 834 C CA . LYS A 1 104 ? 4.98 -13.492 15.031 1 73.69 104 LYS A CA 1
ATOM 835 C C . LYS A 1 104 ? 4.371 -14.484 14.039 1 73.69 104 LYS A C 1
ATOM 837 O O . LYS A 1 104 ? 5.094 -15.227 13.375 1 73.69 104 LYS A O 1
ATOM 842 N N . SER A 1 105 ? 3.096 -14.484 14 1 69.5 105 SER A N 1
ATOM 843 C CA . SER A 1 105 ? 2.396 -15.375 13.078 1 69.5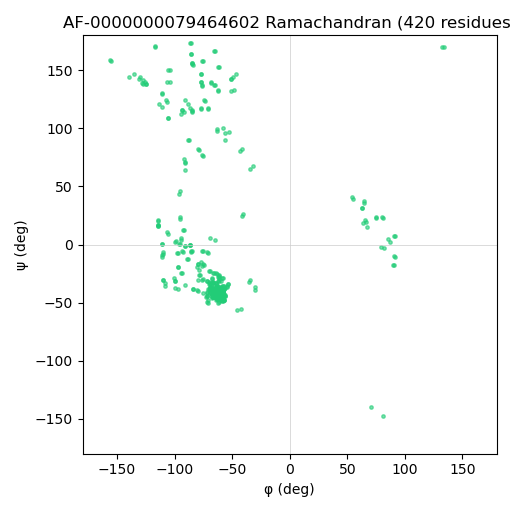 105 SER A CA 1
ATOM 844 C C . SER A 1 105 ? 2.779 -15.078 11.633 1 69.5 105 SER A C 1
ATOM 846 O O . SER A 1 105 ? 2.947 -16 10.828 1 69.5 105 SER A O 1
ATOM 848 N N . PHE A 1 106 ? 2.91 -13.859 11.375 1 70 106 PHE A N 1
ATOM 849 C CA . PHE A 1 106 ? 3.279 -13.445 10.023 1 70 106 PHE A CA 1
ATOM 850 C C . PHE A 1 106 ? 4.68 -13.938 9.672 1 70 106 PHE A C 1
ATOM 852 O O . PHE A 1 106 ? 4.91 -14.414 8.562 1 70 106 PHE A O 1
ATOM 859 N N . ARG A 1 107 ? 5.539 -13.797 10.594 1 73.25 107 ARG A N 1
ATOM 860 C CA . ARG A 1 107 ? 6.906 -14.227 10.344 1 73.25 107 ARG A CA 1
ATOM 861 C C . ARG A 1 107 ? 6.973 -15.734 10.125 1 73.25 107 ARG A C 1
ATOM 863 O O . ARG A 1 107 ? 7.742 -16.219 9.289 1 73.25 107 ARG A O 1
ATOM 870 N N . GLU A 1 108 ? 6.246 -16.438 10.891 1 74.25 108 GLU A N 1
ATOM 871 C CA . GLU A 1 108 ? 6.191 -17.891 10.719 1 74.25 108 GLU A CA 1
ATOM 872 C C . GLU A 1 108 ? 5.648 -18.266 9.344 1 74.25 108 GLU A C 1
ATOM 874 O O . GLU A 1 108 ? 6.156 -19.172 8.695 1 74.25 108 GLU A O 1
ATOM 879 N N . PHE A 1 109 ? 4.719 -17.609 8.969 1 70.56 109 PHE A N 1
ATOM 880 C CA . PHE A 1 109 ? 4.145 -17.828 7.645 1 70.56 109 PHE A CA 1
ATOM 881 C C . PHE A 1 109 ? 5.176 -17.562 6.555 1 70.56 109 PHE A C 1
ATOM 883 O O . PHE A 1 109 ? 5.285 -18.328 5.598 1 70.56 109 PHE A O 1
ATOM 890 N N . GLN A 1 110 ? 5.828 -16.469 6.703 1 73.94 110 GLN A N 1
ATOM 891 C CA . GLN A 1 110 ? 6.848 -16.109 5.723 1 73.94 110 GLN A CA 1
ATOM 892 C C . GLN A 1 110 ? 7.926 -17.188 5.641 1 73.94 110 GLN A C 1
ATOM 894 O O . GLN A 1 110 ? 8.406 -17.516 4.555 1 73.94 110 GLN A O 1
ATOM 899 N N . ARG A 1 111 ? 8.266 -17.688 6.797 1 77.31 111 ARG A N 1
ATOM 900 C CA . ARG A 1 111 ? 9.266 -18.75 6.836 1 77.31 111 ARG A CA 1
ATOM 901 C C . ARG A 1 111 ? 8.766 -20 6.105 1 77.31 111 ARG A C 1
ATOM 903 O O . ARG A 1 111 ? 9.516 -20.625 5.352 1 77.31 111 ARG A O 1
ATOM 910 N N . ASN A 1 112 ? 7.613 -20.344 6.34 1 74.44 112 ASN A N 1
ATOM 911 C CA . ASN A 1 112 ? 7.02 -21.5 5.676 1 74.44 112 ASN A CA 1
ATOM 912 C C . ASN A 1 112 ? 6.973 -21.312 4.16 1 74.44 112 ASN A C 1
ATOM 914 O O . ASN A 1 112 ? 7.23 -22.25 3.41 1 74.44 112 ASN A O 1
ATOM 918 N N . GLN A 1 113 ? 6.598 -20.172 3.748 1 75 113 GLN A N 1
ATOM 919 C CA . GLN A 1 113 ? 6.562 -19.875 2.32 1 75 113 GLN A CA 1
ATOM 920 C C . GLN A 1 113 ? 7.949 -19.984 1.7 1 75 113 GLN A C 1
ATOM 922 O O . GLN A 1 113 ? 8.102 -20.5 0.589 1 75 113 GLN A O 1
ATOM 927 N N . TRP A 1 114 ? 8.906 -19.438 2.465 1 80.19 114 TRP A N 1
ATOM 928 C CA . TRP A 1 114 ? 10.289 -19.531 2.014 1 80.19 114 TRP A CA 1
ATOM 929 C C . TRP A 1 114 ? 10.711 -20.984 1.836 1 80.19 114 TRP A C 1
ATOM 931 O O . TRP A 1 114 ? 11.289 -21.344 0.81 1 80.19 114 TRP A O 1
ATOM 941 N N . GLU A 1 115 ? 10.445 -21.781 2.785 1 78.81 115 GLU A N 1
ATOM 942 C CA . GLU A 1 115 ? 10.812 -23.203 2.732 1 78.81 115 GLU A CA 1
ATOM 943 C C . GLU A 1 115 ? 10.07 -23.922 1.607 1 78.81 115 GLU A C 1
ATOM 945 O O . GLU A 1 115 ? 10.609 -24.844 1.002 1 78.81 115 GLU A O 1
ATOM 950 N N . PHE A 1 116 ? 8.914 -23.531 1.345 1 77.06 116 PHE A N 1
ATOM 951 C CA . PHE A 1 116 ? 8.07 -24.125 0.318 1 77.06 116 PHE A CA 1
ATOM 952 C C . PHE A 1 116 ? 8.727 -24.016 -1.054 1 77.06 116 PHE A C 1
ATOM 954 O O . PHE A 1 116 ? 8.617 -24.922 -1.877 1 77.06 116 PHE A O 1
ATOM 961 N N . PHE A 1 117 ? 9.352 -22.922 -1.316 1 80.81 117 PHE A N 1
ATOM 962 C CA . PHE A 1 117 ? 9.992 -22.719 -2.611 1 80.81 117 PHE A CA 1
ATOM 963 C C . PHE A 1 117 ? 10.961 -23.859 -2.918 1 80.81 117 PHE A C 1
ATOM 965 O O . PHE A 1 117 ? 11.062 -24.312 -4.066 1 80.81 117 PHE A O 1
ATOM 972 N N . PHE A 1 118 ? 11.594 -24.328 -1.888 1 82.44 118 PHE A N 1
ATOM 973 C CA . PHE A 1 118 ? 12.656 -25.297 -2.096 1 82.44 118 PHE A CA 1
ATOM 974 C C . PHE A 1 118 ? 12.086 -26.719 -2.174 1 82.44 118 PHE A C 1
ATOM 976 O O . PHE A 1 118 ? 12.805 -27.656 -2.5 1 82.44 118 PHE A O 1
ATOM 983 N N . ASP A 1 119 ? 10.859 -26.844 -1.927 1 78.88 119 ASP A N 1
ATOM 984 C CA . ASP A 1 119 ? 10.18 -28.125 -2.092 1 78.88 119 ASP A CA 1
ATOM 985 C C . ASP A 1 119 ? 9.656 -28.281 -3.514 1 78.88 119 ASP A C 1
ATOM 987 O O . ASP A 1 119 ? 9.25 -29.375 -3.91 1 78.88 119 ASP A O 1
ATOM 991 N N . LEU A 1 120 ? 9.648 -27.281 -4.238 1 79.94 120 LEU A N 1
ATOM 992 C CA . LEU A 1 120 ? 9.109 -27.328 -5.594 1 79.94 120 LEU A CA 1
ATOM 993 C C . LEU A 1 120 ? 10.086 -27.984 -6.551 1 79.94 120 LEU A C 1
ATOM 995 O O . LEU A 1 120 ? 11.305 -27.844 -6.402 1 79.94 120 LEU A O 1
ATOM 999 N N . LYS A 1 121 ? 9.523 -28.625 -7.453 1 79.38 121 LYS A N 1
ATOM 1000 C CA . LYS A 1 121 ? 10.344 -29.328 -8.438 1 79.38 121 LYS A CA 1
ATOM 1001 C C . LYS A 1 121 ? 11.203 -28.344 -9.234 1 79.38 121 LYS A C 1
ATOM 1003 O O . LYS A 1 121 ? 10.719 -27.297 -9.672 1 79.38 121 LYS A O 1
ATOM 1008 N N . GLY A 1 122 ? 12.484 -28.656 -9.383 1 80.38 122 GLY A N 1
ATOM 1009 C CA . GLY A 1 122 ? 13.383 -27.875 -10.211 1 80.38 122 GLY A CA 1
ATOM 1010 C C . GLY A 1 122 ? 14.086 -26.766 -9.445 1 80.38 122 GLY A C 1
ATOM 1011 O O . GLY A 1 122 ? 14.938 -26.062 -10 1 80.38 122 GLY A O 1
ATOM 1012 N N . VAL A 1 123 ? 13.625 -26.594 -8.305 1 81.19 123 VAL A N 1
ATOM 1013 C CA . VAL A 1 123 ? 14.297 -25.578 -7.496 1 81.19 123 VAL A CA 1
ATOM 1014 C C . VAL A 1 123 ? 15.453 -26.219 -6.727 1 81.19 123 VAL A C 1
ATOM 1016 O O . VAL A 1 123 ? 15.234 -27.031 -5.828 1 81.19 123 VAL A O 1
ATOM 1019 N N . ASP A 1 124 ? 16.688 -26.172 -7.484 1 69.94 124 ASP A N 1
ATOM 1020 C CA . ASP A 1 124 ? 17.875 -26.844 -6.949 1 69.94 124 ASP A CA 1
ATOM 1021 C C . ASP A 1 124 ? 18.703 -25.891 -6.09 1 69.94 124 ASP A C 1
ATOM 1023 O O . ASP A 1 124 ? 18.922 -24.734 -6.469 1 69.94 124 ASP A O 1
ATOM 1027 N N . ASN A 1 125 ? 18.453 -25.469 -5.055 1 62.5 125 ASN A N 1
ATOM 1028 C CA . ASN A 1 125 ? 19.562 -24.812 -4.387 1 62.5 125 ASN A CA 1
ATOM 1029 C C . ASN A 1 125 ? 19.656 -25.219 -2.916 1 62.5 125 ASN A C 1
ATOM 1031 O O . ASN A 1 125 ? 18.734 -25.844 -2.383 1 62.5 125 ASN A O 1
ATOM 1035 N N . LYS A 1 126 ? 20.875 -25.297 -2.357 1 64.88 126 LYS A N 1
ATOM 1036 C CA . LYS A 1 126 ? 21.234 -25.484 -0.957 1 64.88 126 LYS A CA 1
ATOM 1037 C C . LYS A 1 126 ? 20.328 -24.656 -0.039 1 64.88 126 LYS A C 1
ATOM 1039 O O . LYS A 1 126 ? 20.672 -24.422 1.122 1 64.88 126 LYS A O 1
ATOM 1044 N N . LYS A 1 127 ? 19.156 -24.344 -0.421 1 65.94 127 LYS A N 1
ATOM 1045 C CA . LYS A 1 127 ? 18.109 -23.688 0.357 1 65.94 127 LYS A CA 1
ATOM 1046 C C . LYS A 1 127 ? 18.531 -22.281 0.77 1 65.94 127 LYS A C 1
ATOM 1048 O O . LYS A 1 127 ? 17.969 -21.703 1.705 1 65.94 127 LYS A O 1
ATOM 1053 N N . ASP A 1 128 ? 19.547 -21.781 0.052 1 80.69 128 ASP A N 1
ATOM 1054 C CA . ASP A 1 128 ? 20.094 -20.547 0.616 1 80.69 128 ASP A CA 1
ATOM 1055 C C . ASP A 1 128 ? 19.562 -19.328 -0.112 1 80.69 128 ASP A C 1
ATOM 1057 O O . ASP A 1 128 ? 19.375 -18.266 0.496 1 80.69 128 ASP A O 1
ATOM 1061 N N . TYR A 1 129 ? 19.391 -19.375 -1.351 1 89.56 129 TYR A N 1
ATOM 1062 C CA . TYR A 1 129 ? 18.906 -18.219 -2.104 1 89.56 129 TYR A CA 1
ATOM 1063 C C . TYR A 1 129 ? 18.25 -18.656 -3.402 1 89.56 129 TYR A C 1
ATOM 1065 O O . TYR A 1 129 ? 18.406 -19.797 -3.836 1 89.56 129 TYR A O 1
ATOM 1073 N N . LEU A 1 130 ? 17.406 -17.859 -3.988 1 92 130 LEU A N 1
ATOM 1074 C CA . LEU A 1 130 ? 16.797 -18.047 -5.305 1 92 130 LEU A CA 1
ATOM 1075 C C . LEU A 1 130 ? 17.344 -17.016 -6.297 1 92 130 LEU A C 1
ATOM 1077 O O . LEU A 1 130 ? 17.438 -15.836 -5.98 1 92 130 LEU A O 1
ATOM 1081 N N . THR A 1 131 ? 17.766 -17.547 -7.43 1 91.75 131 THR A N 1
ATOM 1082 C CA . THR A 1 131 ? 18.078 -16.672 -8.555 1 91.75 131 THR A CA 1
ATOM 1083 C C . THR A 1 131 ? 16.828 -16.375 -9.375 1 91.75 131 THR A C 1
ATOM 1085 O O . THR A 1 131 ? 15.766 -16.953 -9.125 1 91.75 131 THR A O 1
ATOM 1088 N N . GLU A 1 132 ? 16.984 -15.469 -10.344 1 91.88 132 GLU A N 1
ATOM 1089 C CA . GLU A 1 132 ? 15.852 -15.164 -11.211 1 91.88 132 GLU A CA 1
ATOM 1090 C C . GLU A 1 132 ? 15.359 -16.422 -11.922 1 91.88 132 GLU A C 1
ATOM 1092 O O . GLU A 1 132 ? 14.148 -16.656 -12 1 91.88 132 GLU A O 1
ATOM 1097 N N . ASP A 1 133 ? 16.328 -17.234 -12.391 1 92.25 133 ASP A N 1
ATOM 1098 C CA . ASP A 1 133 ? 15.969 -18.438 -13.125 1 92.25 133 ASP A CA 1
ATOM 1099 C C . ASP A 1 133 ? 15.266 -19.453 -12.227 1 92.25 133 ASP A C 1
ATOM 1101 O O . ASP A 1 133 ? 14.242 -20.016 -12.609 1 92.25 133 ASP A O 1
ATOM 1105 N N . THR A 1 134 ? 15.82 -19.656 -11.039 1 92 134 THR A N 1
ATOM 1106 C CA . THR A 1 134 ? 15.219 -20.641 -10.133 1 92 134 THR A CA 1
ATOM 1107 C C . THR A 1 134 ? 13.883 -20.141 -9.602 1 92 134 THR A C 1
ATOM 1109 O O . THR A 1 134 ? 12.969 -20.922 -9.367 1 92 134 THR A O 1
ATOM 1112 N N . TYR A 1 135 ? 13.797 -18.859 -9.406 1 91.5 135 TYR A N 1
ATOM 1113 C CA . TYR A 1 135 ? 12.523 -18.281 -9 1 91.5 135 TYR A CA 1
ATOM 1114 C C . TYR A 1 135 ? 11.461 -18.484 -10.07 1 91.5 135 TYR A C 1
ATOM 1116 O O . TYR A 1 135 ? 10.328 -18.875 -9.766 1 91.5 135 TYR A O 1
ATOM 1124 N N . LEU A 1 136 ? 11.883 -18.234 -11.281 1 92.19 136 LEU A N 1
ATOM 1125 C CA . LEU A 1 136 ? 10.945 -18.422 -12.383 1 92.19 136 LEU A CA 1
ATOM 1126 C C . LEU A 1 136 ? 10.477 -19.875 -12.453 1 92.19 136 LEU A C 1
ATOM 1128 O O . LEU A 1 136 ? 9.289 -20.141 -12.664 1 92.19 136 LEU A O 1
ATOM 1132 N N . THR A 1 137 ? 11.391 -20.797 -12.258 1 91.56 137 THR A N 1
ATOM 1133 C CA . THR A 1 137 ? 11.055 -22.219 -12.234 1 91.56 137 THR A CA 1
ATOM 1134 C C . THR A 1 137 ? 10.078 -22.516 -11.109 1 91.56 137 THR A C 1
ATOM 1136 O O . THR A 1 137 ? 9.086 -23.219 -11.312 1 91.56 137 THR A O 1
ATOM 1139 N N . ALA A 1 138 ? 10.352 -21.984 -9.914 1 87.56 138 ALA A N 1
ATOM 1140 C CA . ALA A 1 138 ? 9.484 -22.203 -8.766 1 87.56 138 ALA A CA 1
ATOM 1141 C C . ALA A 1 138 ? 8.07 -21.688 -9.039 1 87.56 138 ALA A C 1
ATOM 1143 O O . ALA A 1 138 ? 7.086 -22.375 -8.758 1 87.56 138 ALA A O 1
ATOM 1144 N N . MET A 1 139 ? 8.008 -20.516 -9.625 1 88.81 139 MET A N 1
ATOM 1145 C CA . MET A 1 139 ? 6.715 -19.891 -9.883 1 88.81 139 MET A CA 1
ATOM 1146 C C . MET A 1 139 ? 5.934 -20.656 -10.938 1 88.81 139 MET A C 1
ATOM 1148 O O . MET A 1 139 ? 4.719 -20.828 -10.82 1 88.81 139 MET A O 1
ATOM 1152 N N . ARG A 1 140 ? 6.609 -21.156 -11.922 1 90.06 140 ARG A N 1
ATOM 1153 C CA . ARG A 1 140 ? 5.973 -21.984 -12.945 1 90.06 140 ARG A CA 1
ATOM 1154 C C . ARG A 1 140 ? 5.383 -23.25 -12.336 1 90.06 140 ARG A C 1
ATOM 1156 O O . ARG A 1 140 ? 4.285 -23.672 -12.703 1 90.06 140 ARG A O 1
ATOM 1163 N N . GLU A 1 141 ? 6.152 -23.812 -11.422 1 86.69 141 GLU A N 1
ATOM 1164 C CA . GLU A 1 141 ? 5.656 -25 -10.742 1 86.69 141 GLU A CA 1
ATOM 1165 C C . GLU A 1 141 ? 4.453 -24.672 -9.859 1 86.69 141 GLU A C 1
ATOM 1167 O O . GLU A 1 141 ? 3.479 -25.422 -9.828 1 86.69 141 GLU A O 1
ATOM 1172 N N . MET A 1 142 ? 4.531 -23.609 -9.211 1 83.44 142 MET A N 1
ATOM 1173 C CA . MET A 1 142 ? 3.498 -23.234 -8.25 1 83.44 142 MET A CA 1
ATOM 1174 C C . MET A 1 142 ? 2.156 -23.031 -8.953 1 83.44 142 MET A C 1
ATOM 1176 O O . MET A 1 142 ? 1.122 -23.484 -8.469 1 83.44 142 MET A O 1
ATOM 1180 N N . VAL A 1 143 ? 2.094 -22.375 -10.094 1 86.62 143 VAL A N 1
ATOM 1181 C CA . VAL A 1 143 ? 0.838 -22.031 -10.758 1 86.62 143 VAL A CA 1
ATOM 1182 C C . VAL A 1 143 ? 0.248 -23.281 -11.422 1 86.62 143 VAL A C 1
ATOM 1184 O O . VAL A 1 143 ? -0.887 -23.25 -11.906 1 86.62 143 VAL A O 1
ATOM 1187 N N . ASN A 1 144 ? 1.029 -24.344 -11.359 1 86.81 144 ASN A N 1
ATOM 1188 C CA . ASN A 1 144 ? 0.557 -25.578 -11.969 1 86.81 144 ASN A CA 1
ATOM 1189 C C . ASN A 1 144 ? 0.325 -26.672 -10.922 1 86.81 144 ASN A C 1
ATOM 1191 O O . ASN A 1 144 ? 0.208 -27.844 -11.258 1 86.81 144 ASN A O 1
ATOM 1195 N N . ILE A 1 145 ? 0.247 -26.312 -9.703 1 79.5 145 ILE A N 1
ATOM 1196 C CA . ILE A 1 145 ? -0.074 -27.281 -8.648 1 79.5 145 ILE A CA 1
ATOM 1197 C C . ILE A 1 145 ? -1.54 -27.688 -8.758 1 79.5 145 ILE A C 1
ATOM 1199 O O . ILE A 1 145 ? -2.438 -26.875 -8.555 1 79.5 145 ILE A O 1
ATOM 1203 N N . PRO A 1 146 ? -1.876 -28.875 -9 1 77.38 146 PRO A N 1
ATOM 1204 C CA . PRO A 1 146 ? -3.244 -29.328 -9.242 1 77.38 146 PRO A CA 1
ATOM 1205 C C . PRO A 1 146 ? -4.152 -29.141 -8.023 1 77.38 146 PRO A C 1
ATOM 1207 O O . PRO A 1 146 ? -5.328 -28.797 -8.18 1 77.38 146 PRO A O 1
ATOM 1210 N N . GLN A 1 147 ? -3.617 -29.344 -6.867 1 69.44 147 GLN A N 1
ATOM 1211 C CA . GLN A 1 147 ? -4.426 -29.25 -5.656 1 69.44 147 GLN A CA 1
ATOM 1212 C C . GLN A 1 147 ? -5.02 -27.859 -5.504 1 69.44 147 GLN A C 1
ATOM 1214 O O . GLN A 1 147 ? -6.172 -27.703 -5.086 1 69.44 147 GLN A O 1
ATOM 1219 N N . VAL A 1 148 ? -4.223 -26.891 -5.879 1 67.62 148 VAL A N 1
ATOM 1220 C CA . VAL A 1 148 ? -4.676 -25.516 -5.773 1 67.62 148 VAL A CA 1
ATOM 1221 C C . VAL A 1 148 ? -5.812 -25.266 -6.758 1 67.62 148 VAL A C 1
ATOM 1223 O O . VAL A 1 148 ? -6.812 -24.625 -6.414 1 67.62 148 VAL A O 1
ATOM 1226 N N . ASP A 1 149 ? -5.676 -25.797 -7.859 1 70.31 149 ASP A N 1
ATOM 1227 C CA . ASP A 1 149 ? -6.664 -25.609 -8.914 1 70.31 149 ASP A CA 1
ATOM 1228 C C . ASP A 1 149 ? -7.953 -26.359 -8.594 1 70.31 149 ASP A C 1
ATOM 1230 O O . ASP A 1 149 ? -9.047 -25.797 -8.68 1 70.31 149 ASP A O 1
ATOM 1234 N N . GLU A 1 150 ? -7.852 -27.609 -8.242 1 68.88 150 GLU A N 1
ATOM 1235 C CA . GLU A 1 150 ? -9 -28.484 -8.023 1 68.88 150 GLU A CA 1
ATOM 1236 C C . GLU A 1 150 ? -9.852 -27.984 -6.855 1 68.88 150 GLU A C 1
ATOM 1238 O O . GLU A 1 150 ? -11.086 -28.047 -6.91 1 68.88 150 GLU A O 1
ATOM 1243 N N . GLN A 1 151 ? -9.164 -27.453 -5.875 1 65.5 151 GLN A N 1
ATOM 1244 C CA . GLN A 1 151 ? -9.898 -27.047 -4.68 1 65.5 151 GLN A CA 1
ATOM 1245 C C . GLN A 1 151 ? -10.289 -25.578 -4.758 1 65.5 151 GLN A C 1
ATOM 1247 O O . GLN A 1 151 ? -11.109 -25.094 -3.969 1 65.5 151 GLN A O 1
ATOM 1252 N N . GLY A 1 152 ? -9.797 -24.969 -5.801 1 64.62 152 GLY A N 1
ATOM 1253 C CA . GLY A 1 152 ? -10.102 -23.547 -5.969 1 64.62 152 GLY A CA 1
ATOM 1254 C C . GLY A 1 152 ? -9.508 -22.672 -4.879 1 64.62 152 GLY A C 1
ATOM 1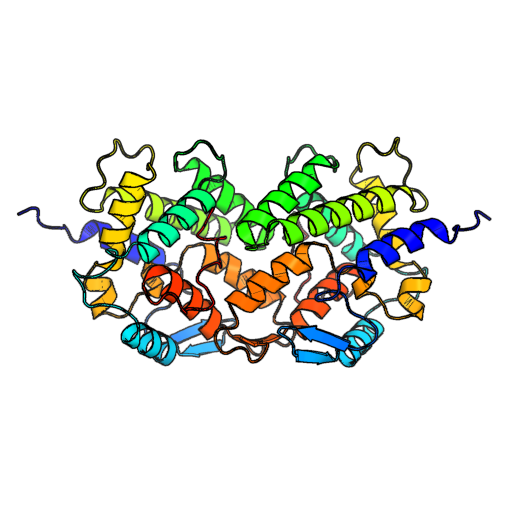255 O O . GLY A 1 152 ? -10.016 -21.594 -4.605 1 64.62 152 GLY A O 1
ATOM 1256 N N . ASN A 1 153 ? -8.5 -23.109 -4.18 1 64.94 153 ASN A N 1
ATOM 1257 C CA . ASN A 1 153 ? -7.918 -22.391 -3.055 1 64.94 153 ASN A CA 1
ATOM 1258 C C . ASN A 1 153 ? -6.695 -21.578 -3.484 1 64.94 153 ASN A C 1
ATOM 1260 O O . ASN A 1 153 ? -5.648 -21.641 -2.84 1 64.94 153 ASN A O 1
ATOM 1264 N N . TYR A 1 154 ? -6.875 -20.891 -4.664 1 67.44 154 TYR A N 1
ATOM 1265 C CA . TYR A 1 154 ? -5.797 -20.078 -5.215 1 67.44 154 TYR A CA 1
ATOM 1266 C C . TYR A 1 154 ? -5.277 -19.078 -4.18 1 67.44 154 TYR A C 1
ATOM 1268 O O . TYR A 1 154 ? -4.074 -18.812 -4.117 1 67.44 154 TYR A O 1
ATOM 1276 N N . ASP A 1 155 ? -6.148 -18.656 -3.428 1 60.75 155 ASP A N 1
ATOM 1277 C CA . ASP A 1 155 ? -5.828 -17.578 -2.492 1 60.75 155 ASP A CA 1
ATOM 1278 C C . ASP A 1 155 ? -5.02 -18.109 -1.31 1 60.75 155 ASP A C 1
ATOM 1280 O O . ASP A 1 155 ? -4.238 -17.375 -0.707 1 60.75 155 ASP A O 1
ATOM 1284 N N . GLU A 1 156 ? -5.266 -19.328 -0.99 1 59.47 156 GLU A N 1
ATOM 1285 C CA . GLU A 1 156 ? -4.559 -19.922 0.142 1 59.47 156 GLU A CA 1
ATOM 1286 C C . GLU A 1 156 ? -3.07 -20.078 -0.154 1 59.47 156 GLU A C 1
ATOM 1288 O O . GLU A 1 156 ? -2.24 -20 0.753 1 59.47 156 GLU A O 1
ATOM 1293 N N . TYR A 1 157 ? -2.881 -20.297 -1.349 1 55.41 157 TYR A N 1
ATOM 1294 C CA . TYR A 1 157 ? -1.509 -20.625 -1.71 1 55.41 157 TYR A CA 1
ATOM 1295 C C . TYR A 1 157 ? -0.777 -19.422 -2.271 1 55.41 157 TYR A C 1
ATOM 1297 O O . TYR A 1 157 ? 0.453 -19.344 -2.207 1 55.41 157 TYR A O 1
ATOM 1305 N N . VAL A 1 158 ? -1.548 -18.688 -2.857 1 53.31 158 VAL A N 1
ATOM 1306 C CA . VAL A 1 158 ? -0.852 -17.703 -3.688 1 53.31 158 VAL A CA 1
ATOM 1307 C C . VAL A 1 158 ? -0.983 -16.312 -3.066 1 53.31 158 VAL A C 1
ATOM 1309 O O . VAL A 1 158 ? -0.127 -15.453 -3.275 1 53.31 158 VAL A O 1
ATOM 1312 N N . VAL A 1 159 ? -2.125 -16.156 -2.449 1 50.81 159 VAL A N 1
ATOM 1313 C CA . VAL A 1 159 ? -2.244 -14.797 -1.953 1 50.81 159 VAL A CA 1
ATOM 1314 C C . VAL A 1 159 ? -1.079 -14.484 -1.018 1 50.81 159 VAL A C 1
ATOM 1316 O O . VAL A 1 159 ? -0.927 -15.117 0.03 1 50.81 159 VAL A O 1
ATOM 1319 N N . PRO A 1 160 ? -0.186 -13.805 -1.665 1 48.69 160 PRO A N 1
ATOM 1320 C CA . PRO A 1 160 ? 1.022 -13.492 -0.9 1 48.69 160 PRO A CA 1
ATOM 1321 C C . PRO A 1 160 ? 0.713 -12.891 0.471 1 48.69 160 PRO A C 1
ATOM 1323 O O . PRO A 1 160 ? -0.373 -12.344 0.68 1 48.69 160 PRO A O 1
ATOM 1326 N N . PHE A 1 161 ? 1.533 -13.203 1.581 1 46 161 PHE A N 1
ATOM 1327 C CA . PHE A 1 161 ? 1.616 -12.711 2.951 1 46 161 PHE A CA 1
ATOM 1328 C C . PHE A 1 161 ? 1.291 -11.219 3.012 1 46 161 PHE A C 1
ATOM 1330 O O . PHE A 1 161 ? 0.689 -10.75 3.979 1 46 161 PHE A O 1
ATOM 1337 N N . PHE A 1 162 ? 1.632 -10.578 1.895 1 50.5 162 PHE A N 1
ATOM 1338 C CA . PHE A 1 162 ? 1.444 -9.133 1.875 1 50.5 162 PHE A CA 1
ATOM 1339 C C . PHE A 1 162 ? -0.035 -8.773 1.967 1 50.5 162 PHE A C 1
ATOM 1341 O O . PHE A 1 162 ? -0.387 -7.637 2.27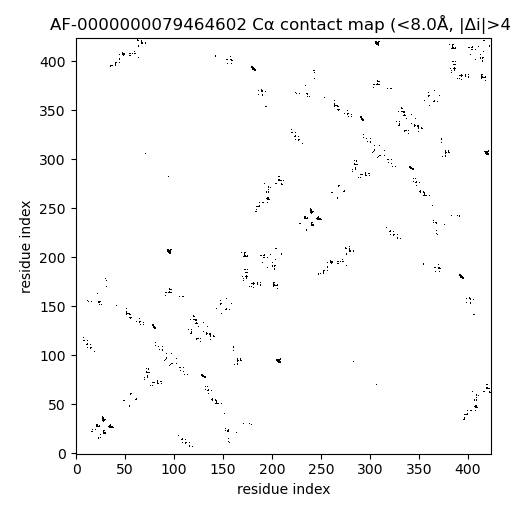5 1 50.5 162 PHE A O 1
ATOM 1348 N N . PHE A 1 163 ? -0.686 -9.977 2.119 1 56.59 163 PHE A N 1
ATOM 1349 C CA . PHE A 1 163 ? -2.117 -9.703 2.057 1 56.59 163 PHE A CA 1
ATOM 1350 C C . PHE A 1 163 ? -2.645 -9.266 3.416 1 56.59 163 PHE A C 1
ATOM 1352 O O . PHE A 1 163 ? -3.479 -8.359 3.502 1 56.59 163 PHE A O 1
ATOM 1359 N N . LYS A 1 164 ? -2.125 -9.891 4.477 1 55.94 164 LYS A N 1
ATOM 1360 C CA . LYS A 1 164 ? -2.637 -9.477 5.781 1 55.94 164 LYS A CA 1
ATOM 1361 C C . LYS A 1 164 ? -2.346 -7.996 6.043 1 55.94 164 LYS A C 1
ATOM 1363 O O . LYS A 1 164 ? -3.217 -7.262 6.508 1 55.94 164 LYS A O 1
ATOM 1368 N N . ALA A 1 165 ? -1.115 -7.738 5.816 1 54.91 165 ALA A N 1
ATOM 1369 C CA . ALA A 1 165 ? -0.762 -6.332 5.992 1 54.91 165 ALA A CA 1
ATOM 1370 C C . ALA A 1 165 ? -1.588 -5.438 5.07 1 54.91 165 ALA A C 1
ATOM 1372 O O . ALA A 1 165 ? -2.023 -4.355 5.473 1 54.91 165 ALA A O 1
ATOM 1373 N N . ALA A 1 166 ? -1.8 -6.039 3.932 1 61.69 166 ALA A N 1
ATOM 1374 C CA . ALA A 1 166 ? -2.604 -5.293 2.969 1 61.69 166 ALA A CA 1
ATOM 1375 C C . ALA A 1 166 ? -4.043 -5.148 3.449 1 61.69 166 ALA A C 1
ATOM 1377 O O . ALA A 1 166 ? -4.672 -4.105 3.25 1 61.69 166 ALA A O 1
ATOM 1378 N N . MET A 1 167 ? -4.434 -6.152 4.223 1 65.75 167 MET A N 1
ATOM 1379 C CA . MET A 1 167 ? -5.801 -6.117 4.742 1 65.75 167 MET A CA 1
ATOM 1380 C C . MET A 1 167 ? -5.945 -5.055 5.824 1 65.75 167 MET A C 1
ATOM 1382 O O . MET A 1 167 ? -6.953 -4.348 5.875 1 65.75 167 MET A O 1
ATOM 1386 N N . LYS A 1 168 ? -5.016 -5.016 6.684 1 64.19 168 LYS A N 1
ATOM 1387 C CA . LYS A 1 168 ? -5.062 -4.004 7.734 1 64.19 168 LYS A CA 1
ATOM 1388 C C . LYS A 1 168 ? -5.012 -2.598 7.141 1 64.19 168 LYS A C 1
ATOM 1390 O O . LYS A 1 168 ? -5.723 -1.7 7.598 1 64.19 168 LYS A O 1
ATOM 1395 N N . ALA A 1 169 ? -4.156 -2.471 6.188 1 66 169 ALA A N 1
ATOM 1396 C CA . ALA A 1 169 ? -4.109 -1.188 5.492 1 66 169 ALA A CA 1
ATOM 1397 C C . ALA A 1 169 ? -5.449 -0.869 4.836 1 66 169 ALA A C 1
ATOM 1399 O O . ALA A 1 169 ? -5.922 0.27 4.891 1 66 169 ALA A O 1
ATOM 1400 N N . PHE A 1 170 ? -6.109 -1.938 4.297 1 72.62 170 PHE A N 1
ATOM 1401 C CA . PHE A 1 170 ? -7.422 -1.776 3.678 1 72.62 170 PHE A CA 1
ATOM 1402 C C . PHE A 1 170 ? -8.453 -1.331 4.703 1 72.62 170 PHE A C 1
ATOM 1404 O O . PHE 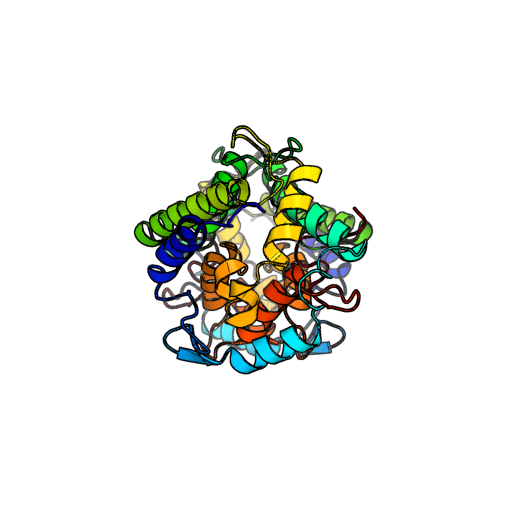A 1 170 ? -9.227 -0.404 4.453 1 72.62 170 P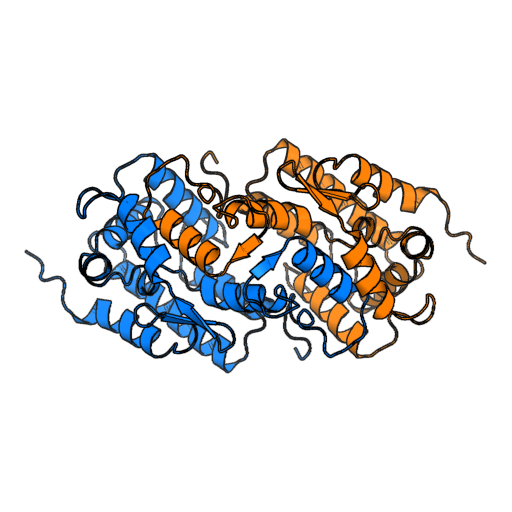HE A O 1
ATOM 1411 N N . GLN A 1 171 ? -8.367 -1.905 5.816 1 72.94 171 GLN A N 1
ATOM 1412 C CA . GLN A 1 171 ? -9.297 -1.578 6.891 1 72.94 171 GLN A CA 1
ATOM 1413 C C . GLN A 1 171 ? -9.109 -0.14 7.363 1 72.94 171 GLN A C 1
ATOM 1415 O O . GLN A 1 171 ? -10.086 0.546 7.684 1 72.94 171 GLN A O 1
ATOM 1420 N N . SER A 1 172 ? -7.961 0.293 7.418 1 73.38 172 SER A N 1
ATOM 1421 C CA . SER A 1 172 ? -7.664 1.646 7.879 1 73.38 172 SER A CA 1
ATOM 1422 C C . SER A 1 172 ? -8.148 2.689 6.879 1 73.38 172 SER A C 1
ATOM 1424 O O . SER A 1 172 ? -8.406 3.836 7.25 1 73.38 172 SER A O 1
ATOM 1426 N N . LEU A 1 173 ? -8.305 2.256 5.621 1 76.44 173 LEU A N 1
ATOM 1427 C CA . LEU A 1 173 ? -8.711 3.182 4.57 1 76.44 173 LEU A CA 1
ATOM 1428 C C . LEU A 1 173 ? -10.219 3.152 4.375 1 76.44 173 LEU A C 1
ATOM 1430 O O . LEU A 1 173 ? -10.805 4.109 3.863 1 76.44 173 LEU A O 1
ATOM 1434 N N . ASP A 1 174 ? -10.789 1.975 4.77 1 80.31 174 ASP A N 1
ATOM 1435 C CA . ASP A 1 174 ? -12.242 1.842 4.691 1 80.31 174 ASP A CA 1
ATOM 1436 C C . ASP A 1 174 ? -12.922 2.547 5.863 1 80.31 174 ASP A C 1
ATOM 1438 O O . ASP A 1 174 ? -13.398 1.895 6.797 1 80.31 174 ASP A O 1
ATOM 1442 N N . LEU A 1 175 ? -13.094 3.83 5.77 1 80.94 175 LEU A N 1
ATOM 1443 C CA . LEU A 1 175 ? -13.43 4.695 6.895 1 80.94 175 LEU A CA 1
ATOM 1444 C C . LEU A 1 175 ? -14.859 4.43 7.371 1 80.94 175 LEU A C 1
ATOM 1446 O O . LEU A 1 175 ? -15.156 4.586 8.555 1 80.94 175 LEU A O 1
ATOM 1450 N N . ASN A 1 176 ? -15.742 4.07 6.461 1 80.56 176 ASN A N 1
ATOM 1451 C CA . ASN A 1 176 ? -17.125 3.852 6.879 1 80.56 176 ASN A CA 1
ATOM 1452 C C . ASN A 1 176 ? -17.406 2.371 7.113 1 80.56 176 ASN A C 1
ATOM 1454 O O . ASN A 1 176 ? -18.547 1.993 7.41 1 80.56 176 ASN A O 1
ATOM 1458 N N . GLY A 1 177 ? -16.484 1.431 6.789 1 77.06 177 GLY A N 1
ATOM 1459 C CA . GLY A 1 177 ? -16.562 0.02 7.137 1 77.06 177 GLY A CA 1
ATOM 1460 C C . GLY A 1 177 ? -17.453 -0.774 6.211 1 77.06 177 GLY A C 1
ATOM 1461 O O . GLY A 1 177 ? -17.984 -1.821 6.594 1 77.06 177 GLY A O 1
ATOM 1462 N N . ASP A 1 178 ? -17.688 -0.312 4.996 1 80.5 178 ASP A N 1
ATOM 1463 C CA . ASP A 1 178 ? -18.625 -0.987 4.105 1 80.5 178 ASP A CA 1
ATOM 1464 C C . ASP A 1 178 ? -17.906 -2.02 3.234 1 80.5 178 ASP A C 1
ATOM 1466 O O . ASP A 1 178 ? -18.531 -2.623 2.352 1 80.5 178 ASP A O 1
ATOM 1470 N N . GLY A 1 179 ? -16.641 -2.096 3.422 1 76.38 179 GLY A N 1
ATOM 1471 C CA . GLY A 1 179 ? -15.883 -3.117 2.711 1 76.38 179 GLY A CA 1
ATOM 1472 C C . GLY A 1 179 ? -15.344 -2.639 1.375 1 76.38 179 GLY A C 1
ATOM 1473 O O . GLY A 1 179 ? -14.859 -3.439 0.571 1 76.38 179 GLY A O 1
ATOM 1474 N N . ILE A 1 180 ? -15.539 -1.325 1.197 1 82.06 180 ILE A N 1
ATOM 1475 C CA . ILE A 1 180 ? -15.031 -0.722 -0.029 1 82.06 180 ILE A CA 1
ATOM 1476 C C . ILE A 1 180 ? -14.172 0.494 0.312 1 82.06 180 ILE A C 1
ATOM 1478 O O . ILE A 1 180 ? -14.477 1.234 1.249 1 82.06 180 ILE A O 1
ATOM 1482 N N . VAL A 1 181 ? -13.039 0.609 -0.434 1 81.56 181 VAL A N 1
ATOM 1483 C CA . VAL A 1 181 ? -12.234 1.818 -0.305 1 81.56 181 VAL A CA 1
ATOM 1484 C C . VAL A 1 181 ? -12.422 2.699 -1.539 1 81.56 181 VAL A C 1
ATOM 1486 O O . VAL A 1 181 ? -11.984 2.344 -2.635 1 81.56 181 VAL A O 1
ATOM 1489 N N . SER A 1 182 ? -13.102 3.771 -1.28 1 79.94 182 SER A N 1
ATOM 1490 C CA . SER A 1 182 ? -13.242 4.754 -2.352 1 79.94 182 SER A CA 1
ATOM 1491 C C . SER A 1 182 ? -12.055 5.715 -2.377 1 79.94 182 SER A C 1
ATOM 1493 O O . SER A 1 182 ? -11.281 5.781 -1.421 1 79.94 182 SER A O 1
ATOM 1495 N N . PHE A 1 183 ? -11.984 6.375 -3.496 1 74.75 183 PHE A N 1
ATOM 1496 C CA . PHE A 1 183 ? -10.938 7.387 -3.584 1 74.75 183 PHE A CA 1
ATOM 1497 C C . PHE A 1 183 ? -11.164 8.484 -2.553 1 74.75 183 PHE A C 1
ATOM 1499 O O . PHE A 1 183 ? -10.203 9.016 -1.98 1 74.75 183 PHE A O 1
ATOM 1506 N N . GLU A 1 184 ? -12.336 8.781 -2.34 1 77.5 184 GLU A N 1
ATOM 1507 C CA . GLU A 1 184 ? -12.664 9.781 -1.33 1 77.5 184 GLU A CA 1
ATOM 1508 C C . GLU A 1 184 ? -12.211 9.336 0.057 1 77.5 184 GLU A C 1
ATOM 1510 O O . GLU A 1 184 ? -11.672 10.133 0.826 1 77.5 184 GLU A O 1
ATOM 1515 N N . GLU A 1 185 ? -12.469 8.078 0.329 1 79.5 185 GLU A N 1
ATOM 1516 C CA . GLU A 1 185 ? -12.031 7.543 1.614 1 79.5 185 GLU A CA 1
ATOM 1517 C C . GLU A 1 185 ? -10.508 7.566 1.733 1 79.5 185 GLU A C 1
ATOM 1519 O O . GLU A 1 185 ? -9.969 7.887 2.795 1 79.5 185 GLU A O 1
ATOM 1524 N N . PHE A 1 186 ? -9.992 7.25 0.686 1 78.19 186 PHE A N 1
ATOM 1525 C CA . PHE A 1 186 ? -8.531 7.246 0.658 1 78.19 186 PHE A CA 1
ATOM 1526 C C . PHE A 1 186 ? -7.98 8.633 0.958 1 78.19 186 PHE A C 1
ATOM 1528 O O . PHE A 1 186 ? -7.086 8.781 1.793 1 78.19 186 PHE A O 1
ATOM 1535 N N . CYS A 1 187 ? -8.492 9.617 0.336 1 75.19 187 CYS A N 1
ATOM 1536 C CA . CYS A 1 187 ? -8.062 10.992 0.544 1 75.19 187 CYS A CA 1
ATOM 1537 C C . CYS A 1 187 ? -8.383 11.461 1.959 1 75.19 187 CYS A C 1
ATOM 1539 O O . CYS A 1 187 ? -7.551 12.078 2.621 1 75.19 187 CYS A O 1
ATOM 1541 N N . LEU A 1 188 ? -9.539 11.148 2.318 1 79.81 188 LEU A N 1
ATOM 1542 C CA . LEU A 1 188 ? -9.961 11.562 3.65 1 79.81 188 LEU A CA 1
ATOM 1543 C C . LEU A 1 188 ? -9.086 10.93 4.727 1 79.81 188 LEU A C 1
ATOM 1545 O O . LEU A 1 188 ? -8.742 11.578 5.715 1 79.81 188 LEU A O 1
ATOM 1549 N N . ALA A 1 189 ? -8.781 9.711 4.578 1 80 189 ALA A N 1
ATOM 1550 C CA . ALA A 1 189 ? -7.926 9.023 5.543 1 80 189 ALA A CA 1
ATOM 1551 C C . ALA A 1 189 ? -6.598 9.758 5.707 1 80 189 ALA A C 1
ATOM 1553 O O . ALA A 1 189 ? -6.133 9.969 6.828 1 80 189 ALA A O 1
ATOM 1554 N N . ASN A 1 190 ? -6.031 10.148 4.625 1 77.5 190 ASN A N 1
ATOM 1555 C CA . ASN A 1 190 ? -4.766 10.875 4.668 1 77.5 190 ASN A CA 1
ATOM 1556 C C . ASN A 1 190 ? -4.918 12.219 5.367 1 77.5 190 ASN A C 1
ATOM 1558 O O . ASN A 1 190 ? -4.086 12.586 6.199 1 77.5 190 ASN A O 1
ATOM 1562 N N . LEU A 1 191 ? -5.969 12.875 5.004 1 80.88 191 LEU A N 1
ATOM 1563 C CA . LEU A 1 191 ? -6.211 14.18 5.598 1 80.88 191 LEU A CA 1
ATOM 1564 C C . LEU A 1 191 ? -6.52 14.055 7.086 1 80.88 191 LEU A C 1
ATOM 1566 O O . LEU A 1 191 ? -6.004 14.828 7.898 1 80.88 191 LEU A O 1
ATOM 1570 N N . GLU A 1 192 ? -7.344 13.109 7.414 1 83.12 192 GLU A N 1
ATOM 1571 C CA . GLU A 1 192 ? -7.672 12.891 8.82 1 83.12 192 GLU A CA 1
ATOM 1572 C C . GLU A 1 192 ? -6.43 12.508 9.625 1 83.12 192 GLU A C 1
ATOM 1574 O O . GLU A 1 192 ? -6.266 12.938 10.766 1 83.12 192 GLU A O 1
ATOM 1579 N N . TYR A 1 193 ? -5.676 11.758 9.078 1 84.62 193 TYR A N 1
ATOM 1580 C CA . TYR A 1 193 ? -4.449 11.391 9.773 1 84.62 193 TYR A CA 1
ATOM 1581 C C . TYR A 1 193 ? -3.629 12.625 10.117 1 84.62 193 TYR A C 1
ATOM 1583 O O . TYR A 1 193 ? -3.082 12.727 11.219 1 84.62 193 TYR A O 1
ATOM 1591 N N . MET A 1 194 ? -3.596 13.531 9.211 1 83.38 194 MET A N 1
ATOM 1592 C CA . MET A 1 194 ? -2.738 14.703 9.375 1 83.38 194 MET A CA 1
ATOM 1593 C C . MET A 1 194 ? -3.389 15.734 10.289 1 83.38 194 MET A C 1
ATOM 1595 O O . MET A 1 194 ? -2.732 16.281 11.18 1 83.38 194 MET A O 1
ATOM 1599 N N . PHE A 1 195 ? -4.695 15.914 10.156 1 85.44 195 PHE A N 1
ATOM 1600 C CA . PHE A 1 195 ? -5.281 17.109 10.758 1 85.44 195 PHE A CA 1
ATOM 1601 C C . PHE A 1 195 ? -6.152 16.734 11.953 1 85.44 195 PHE A C 1
ATOM 1603 O O . PHE A 1 195 ? -6.34 17.547 12.859 1 85.44 195 PHE A O 1
ATOM 1610 N N . SER A 1 196 ? -6.738 15.57 11.906 1 87.38 196 SER A N 1
ATOM 1611 C CA . SER A 1 196 ? -7.684 15.219 12.961 1 87.38 196 SER A CA 1
ATOM 1612 C C . SER A 1 196 ? -6.965 14.82 14.242 1 87.38 196 SER A C 1
ATOM 1614 O O . SER A 1 196 ? -5.938 14.141 14.203 1 87.38 196 SER A O 1
ATOM 1616 N N . GLU A 1 197 ? -7.473 15.242 15.352 1 91.62 197 GLU A N 1
ATOM 1617 C CA . GLU A 1 197 ? -6.957 14.844 16.656 1 91.62 197 GLU A CA 1
ATOM 1618 C C . GLU A 1 197 ? -7.98 14.008 17.422 1 91.62 197 GLU A C 1
ATOM 1620 O O . GLU A 1 197 ? -7.895 13.883 18.641 1 91.62 197 GLU A O 1
ATOM 1625 N N . ASN A 1 198 ? -8.969 13.516 16.719 1 90.06 198 ASN A N 1
ATOM 1626 C CA . ASN A 1 198 ? -9.93 12.555 17.234 1 90.06 198 ASN A CA 1
ATOM 1627 C C . ASN A 1 198 ? -9.336 11.148 17.297 1 90.06 198 ASN A C 1
ATOM 1629 O O . ASN A 1 198 ? -9.023 10.555 16.266 1 90.06 198 ASN A O 1
ATOM 1633 N N . GLU A 1 199 ? -9.195 10.547 18.484 1 89.75 199 GLU A N 1
ATOM 1634 C CA . GLU A 1 199 ? -8.508 9.273 18.688 1 89.75 199 GLU A CA 1
ATOM 1635 C C . GLU A 1 199 ? -9.32 8.109 18.125 1 89.75 199 GLU A C 1
ATOM 1637 O O . GLU A 1 199 ? -8.805 7 17.984 1 89.75 199 GLU A O 1
ATOM 1642 N N . LYS A 1 200 ? -10.531 8.367 17.688 1 85.12 200 LYS A N 1
ATOM 1643 C CA . LYS A 1 200 ? -11.406 7.289 17.234 1 85.12 200 LYS A CA 1
ATOM 1644 C C . LYS A 1 200 ? -11.336 7.109 15.719 1 85.12 200 LYS A C 1
ATOM 1646 O O . LYS A 1 200 ? -12.023 6.262 15.156 1 85.12 200 LYS A O 1
ATOM 1651 N N . ILE A 1 201 ? -10.5 7.93 15.086 1 85.31 201 ILE A N 1
ATOM 1652 C CA . ILE A 1 201 ? -10.438 7.812 13.633 1 85.31 201 ILE A CA 1
ATOM 1653 C C . ILE A 1 201 ? -9.859 6.449 13.25 1 85.31 201 ILE A C 1
ATOM 1655 O O . ILE A 1 201 ? -8.906 5.977 13.875 1 85.31 201 ILE A O 1
ATOM 1659 N N . PRO A 1 202 ? -10.406 5.758 12.25 1 80.38 202 PRO A N 1
ATOM 1660 C CA . PRO A 1 202 ? -9.953 4.422 11.852 1 80.38 202 PRO A CA 1
ATOM 1661 C C . PRO A 1 202 ? -8.547 4.426 11.266 1 80.38 202 PRO A C 1
ATOM 1663 O O . PRO A 1 202 ? -7.84 3.416 11.336 1 80.38 202 PRO A O 1
ATOM 1666 N N . CYS A 1 203 ? -8.078 5.539 10.711 1 79.6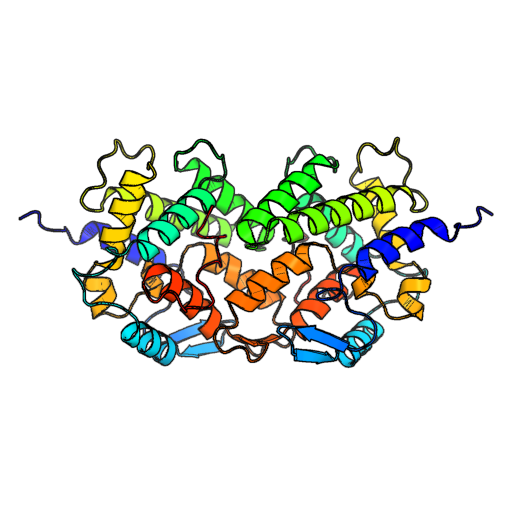9 203 CYS A N 1
ATOM 1667 C CA . CYS A 1 203 ? -6.816 5.578 9.984 1 79.69 203 CYS A CA 1
ATOM 1668 C C . CYS A 1 203 ? -5.664 5.945 10.906 1 79.69 203 CYS A C 1
ATOM 1670 O O . CYS A 1 203 ? -4.551 6.203 10.445 1 79.69 203 CYS A O 1
ATOM 1672 N N . LYS A 1 204 ? -5.859 5.934 12.188 1 82.5 204 LYS A N 1
ATOM 1673 C CA . LYS A 1 204 ? -4.879 6.441 13.141 1 82.5 204 LYS A CA 1
ATOM 1674 C C . LYS A 1 204 ? -3.59 5.629 13.086 1 82.5 204 LYS A C 1
ATOM 1676 O O . LYS A 1 204 ? -2.518 6.129 13.438 1 82.5 204 LYS A O 1
ATOM 1681 N N . GLU A 1 205 ? -3.68 4.367 12.648 1 74.38 205 GLU A N 1
ATOM 1682 C CA . GLU A 1 205 ? -2.494 3.52 12.633 1 74.38 205 GLU A CA 1
ATOM 1683 C C . GLU A 1 205 ? -2.09 3.152 11.211 1 74.38 205 GLU A C 1
ATOM 1685 O O . GLU A 1 205 ? -1.367 2.178 10.992 1 74.38 205 GLU A O 1
ATOM 1690 N N . MET A 1 206 ? -2.598 3.992 10.273 1 72.69 206 MET A N 1
ATOM 1691 C CA . MET A 1 206 ? -2.355 3.684 8.867 1 72.69 206 MET A CA 1
ATOM 1692 C C . MET A 1 206 ? -0.862 3.684 8.562 1 72.69 206 MET A C 1
ATOM 1694 O O . MET A 1 206 ? -0.411 2.99 7.648 1 72.69 206 MET A O 1
ATOM 1698 N N . PHE A 1 207 ? -0.032 4.461 9.344 1 72.75 207 PHE A N 1
ATOM 1699 C CA . PHE A 1 207 ? 1.403 4.48 9.094 1 72.75 207 PHE A CA 1
ATOM 1700 C C . PHE A 1 207 ? 2.154 3.695 10.164 1 72.75 207 PHE A C 1
ATOM 1702 O O . PHE A 1 207 ? 3.381 3.787 10.258 1 72.75 207 PHE A O 1
ATOM 1709 N N . GLY A 1 208 ? 1.404 2.965 11.023 1 68.94 208 GLY A N 1
ATOM 1710 C CA . GLY A 1 208 ? 2.01 2.15 12.062 1 68.94 208 GLY A CA 1
ATOM 1711 C C . GLY A 1 208 ? 1.345 2.318 13.414 1 68.94 208 GLY A C 1
ATOM 1712 O O . GLY A 1 208 ? 0.524 3.221 13.602 1 68.94 208 GLY A O 1
ATOM 1713 N N . PRO A 1 209 ? 1.723 1.467 14.297 1 70.94 209 PRO A N 1
ATOM 1714 C CA . PRO A 1 209 ? 1.133 1.547 15.633 1 70.94 209 PRO A CA 1
ATOM 1715 C C . PRO A 1 209 ? 1.573 2.793 16.391 1 70.94 209 PRO A C 1
ATOM 1717 O O . PRO A 1 209 ? 2.715 3.238 16.25 1 70.94 209 PRO A O 1
ATOM 1720 N N . LEU A 1 210 ? 0.739 3.484 17.141 1 79.31 210 LEU A N 1
ATOM 1721 C CA . LEU A 1 210 ? 1.025 4.715 17.875 1 79.31 210 LEU A CA 1
ATOM 1722 C C . LEU A 1 210 ? 1.736 4.414 19.188 1 79.31 210 LEU A C 1
ATOM 1724 O O . LEU A 1 210 ? 2.326 5.305 19.797 1 79.31 210 LEU A O 1
ATOM 1728 N N . ASP A 1 211 ? 1.699 3.279 19.703 1 64.62 211 ASP A N 1
ATOM 1729 C CA . ASP A 1 211 ? 2.301 2.926 20.984 1 64.62 211 ASP A CA 1
ATOM 1730 C C . ASP A 1 211 ? 3.693 2.33 20.797 1 64.62 211 ASP A C 1
ATOM 1732 O O . ASP A 1 211 ? 4.266 1.766 21.734 1 64.62 211 ASP A O 1
ATOM 1736 N N . ALA A 1 212 ? 4.281 2.629 19.688 1 52.97 212 ALA A N 1
ATOM 1737 C CA . ALA A 1 212 ? 5.582 1.974 19.562 1 52.97 212 ALA A CA 1
ATOM 1738 C C . ALA A 1 212 ? 6.688 2.832 20.172 1 52.97 212 ALA A C 1
ATOM 1740 O O . ALA A 1 212 ? 6.609 4.062 20.156 1 52.97 212 ALA A O 1
ATOM 1741 N N . MET B 1 1 ? 7.527 40.062 14.664 1 17.64 1 MET B N 1
ATOM 1742 C CA . MET B 1 1 ? 6.328 39.719 13.914 1 17.64 1 MET B CA 1
ATOM 1743 C C . MET B 1 1 ? 6.695 39.094 12.555 1 17.64 1 MET B C 1
ATOM 1745 O O . MET B 1 1 ? 7.191 39.812 11.672 1 17.64 1 MET B O 1
ATOM 1749 N N . VAL B 1 2 ? 7.371 38.125 12.375 1 20.44 2 VAL B N 1
ATOM 1750 C CA . VAL B 1 2 ? 8.109 37.625 11.227 1 20.44 2 VAL B CA 1
ATOM 1751 C C . VAL B 1 2 ? 7.141 37.312 10.086 1 20.44 2 VAL B C 1
ATOM 1753 O O . VAL B 1 2 ? 6.137 36.625 10.281 1 20.44 2 VAL B O 1
ATOM 1756 N N . GLU B 1 3 ? 6.926 38.156 9.031 1 21.91 3 GLU B N 1
ATOM 1757 C CA . GLU B 1 3 ? 6.203 38.156 7.766 1 21.91 3 GLU B CA 1
ATOM 1758 C C . GLU B 1 3 ? 6.371 36.844 7.031 1 21.91 3 GLU B C 1
ATOM 1760 O O . GLU B 1 3 ? 7.496 36.438 6.734 1 21.91 3 GLU B O 1
ATOM 1765 N N . TRP B 1 4 ? 5.715 35.812 7.305 1 28.09 4 TRP B N 1
ATOM 1766 C CA . TRP B 1 4 ? 5.523 34.594 6.566 1 28.09 4 TRP B CA 1
ATOM 1767 C C . TRP B 1 4 ? 5.539 34.844 5.062 1 28.09 4 TRP B C 1
ATOM 1769 O O . TRP B 1 4 ? 4.652 35.5 4.531 1 28.09 4 TRP B O 1
ATOM 1779 N N . THR B 1 5 ? 6.59 35.219 4.391 1 28.41 5 THR B N 1
ATOM 1780 C CA . THR B 1 5 ? 6.754 35.625 2.998 1 28.41 5 THR B CA 1
ATOM 1781 C C . THR B 1 5 ? 6.125 34.594 2.062 1 28.41 5 THR B C 1
ATOM 1783 O O . THR B 1 5 ? 6.078 33.406 2.379 1 28.41 5 THR B O 1
ATOM 1786 N N . HIS B 1 6 ? 5.223 34.938 0.937 1 30.11 6 HIS B N 1
ATOM 1787 C CA . HIS B 1 6 ? 4.523 34.562 -0.286 1 30.11 6 HIS B CA 1
ATOM 1788 C C . HIS B 1 6 ? 5.297 33.5 -1.053 1 30.11 6 HIS B C 1
ATOM 1790 O O . HIS B 1 6 ? 4.703 32.688 -1.758 1 30.11 6 HIS B O 1
ATOM 1796 N N . ALA B 1 7 ? 6.566 33.5 -1.15 1 31.42 7 ALA B N 1
ATOM 1797 C CA . ALA B 1 7 ? 7.391 32.719 -2.074 1 31.42 7 ALA B CA 1
ATOM 1798 C C . ALA B 1 7 ? 7.309 31.234 -1.76 1 31.42 7 ALA B C 1
ATOM 1800 O O . ALA B 1 7 ? 7.262 30.406 -2.67 1 31.42 7 ALA B O 1
ATOM 1801 N N . THR B 1 8 ? 7.406 30.891 -0.563 1 38.28 8 THR B N 1
ATOM 1802 C CA . THR B 1 8 ? 7.688 29.5 -0.173 1 38.28 8 THR B CA 1
ATOM 1803 C C . THR B 1 8 ? 6.469 28.625 -0.407 1 38.28 8 THR B C 1
ATOM 1805 O O . THR B 1 8 ? 6.602 27.484 -0.853 1 38.28 8 THR B O 1
ATOM 1808 N N . TYR B 1 9 ? 5.34 29.188 0.019 1 38.97 9 TYR B N 1
ATOM 1809 C CA . TYR B 1 9 ? 4.09 28.5 -0.32 1 38.97 9 TYR B CA 1
ATOM 1810 C C . TYR B 1 9 ? 3.906 28.422 -1.83 1 38.97 9 TYR B C 1
ATOM 1812 O O . TYR B 1 9 ? 3.355 27.453 -2.344 1 38.97 9 TYR B O 1
ATOM 1820 N N . GLY B 1 10 ? 4.434 29.391 -2.523 1 40.06 10 GLY B N 1
ATOM 1821 C CA . GLY B 1 10 ? 4.332 29.422 -3.975 1 40.06 10 GLY B CA 1
ATOM 1822 C C . GLY B 1 10 ? 5.02 28.25 -4.645 1 40.06 10 GLY B C 1
ATOM 1823 O O . GLY B 1 10 ? 4.516 27.703 -5.633 1 40.06 10 GLY B O 1
ATOM 1824 N N . SER B 1 11 ? 6.074 27.984 -4.121 1 42.06 11 SER B N 1
ATOM 1825 C CA . SER B 1 11 ? 6.824 26.922 -4.781 1 42.06 11 SER B CA 1
ATOM 1826 C C . SER B 1 11 ? 6.113 25.578 -4.648 1 42.06 11 SER B C 1
ATOM 1828 O O . SER B 1 11 ? 6.105 24.781 -5.59 1 42.06 11 SER B O 1
ATOM 1830 N N . LEU B 1 12 ? 5.625 25.297 -3.539 1 44.53 12 LEU B N 1
ATOM 1831 C CA . LEU B 1 12 ? 4.824 24.094 -3.408 1 44.53 12 LEU B CA 1
ATOM 1832 C C . LEU B 1 12 ? 3.637 24.125 -4.363 1 44.53 12 LEU B C 1
ATOM 1834 O O . LEU B 1 12 ? 3.309 23.109 -4.984 1 44.53 12 LEU B O 1
ATOM 1838 N N . GLN B 1 13 ? 3.049 25.359 -4.449 1 44.97 13 GLN B N 1
ATOM 1839 C CA . GLN B 1 13 ? 1.92 25.5 -5.359 1 44.97 13 GLN B CA 1
ATOM 1840 C C . GLN B 1 13 ? 2.338 25.219 -6.801 1 44.97 13 GLN B C 1
ATOM 1842 O O . GLN B 1 13 ? 1.594 24.594 -7.559 1 44.97 13 GLN B O 1
ATOM 1847 N N . SER B 1 14 ? 3.461 25.766 -7.113 1 43.97 14 SER B N 1
ATOM 1848 C CA . SER B 1 14 ? 3.896 25.562 -8.492 1 43.97 14 SER B CA 1
ATOM 1849 C C . SER B 1 14 ? 4.145 24.078 -8.773 1 43.97 14 SER B C 1
ATOM 1851 O O . SER B 1 14 ? 3.785 23.578 -9.844 1 43.97 14 SER B O 1
ATOM 1853 N N . GLY B 1 15 ? 4.723 23.453 -7.941 1 43.72 15 GLY B N 1
ATOM 1854 C CA . GLY B 1 15 ? 5 22.047 -8.156 1 43.72 15 GLY B CA 1
ATOM 1855 C C . GLY B 1 15 ? 3.752 21.188 -8.18 1 43.72 15 GLY B C 1
ATOM 1856 O O . GLY B 1 15 ? 3.662 20.234 -8.953 1 43.72 15 GLY B O 1
ATOM 1857 N N . VAL B 1 16 ? 2.799 21.625 -7.383 1 45.34 16 VAL B N 1
ATOM 1858 C CA . VAL B 1 16 ? 1.504 20.953 -7.359 1 45.34 16 VAL B CA 1
ATOM 1859 C C . VAL B 1 16 ? 0.747 21.25 -8.656 1 45.34 16 VAL B C 1
ATOM 1861 O O . VAL B 1 16 ? 0.105 20.359 -9.219 1 45.34 16 VAL B O 1
ATOM 1864 N N . ALA B 1 17 ? 0.793 22.453 -9.117 1 42.78 17 ALA B N 1
ATOM 1865 C CA . ALA B 1 17 ? 0.074 22.828 -10.328 1 42.78 17 ALA B CA 1
ATOM 1866 C C . ALA B 1 17 ? 0.487 21.953 -11.508 1 42.78 17 ALA B C 1
ATOM 1868 O O . ALA B 1 17 ? -0.329 21.656 -12.383 1 42.78 17 ALA B O 1
ATOM 1869 N N . GLU B 1 18 ? 1.612 21.656 -11.492 1 41.38 18 GLU B N 1
ATOM 1870 C CA . GLU B 1 18 ? 2.076 20.891 -12.656 1 41.38 18 GLU B CA 1
ATOM 1871 C C . GLU B 1 18 ? 1.651 19.438 -12.57 1 41.38 18 GLU B C 1
ATOM 1873 O O . GLU B 1 18 ? 1.72 18.703 -13.562 1 41.38 18 GLU B O 1
ATOM 1878 N N . GLN B 1 19 ? 1.295 19.188 -11.469 1 42.06 19 GLN B N 1
ATOM 1879 C CA . GLN B 1 19 ? 0.903 17.781 -11.367 1 42.06 19 GLN B CA 1
ATOM 1880 C C . GLN B 1 19 ? -0.585 17.609 -11.648 1 42.06 19 GLN B C 1
ATOM 1882 O O . GLN B 1 19 ? -1.404 17.625 -10.727 1 42.06 19 GLN B O 1
ATOM 1887 N N . LYS B 1 20 ? -1.005 17.781 -12.852 1 42.25 20 LYS B N 1
ATOM 1888 C CA . LYS B 1 20 ? -2.324 17.844 -13.477 1 42.25 20 LYS B CA 1
ATOM 1889 C C . LYS B 1 20 ? -3.229 16.719 -12.977 1 42.25 20 LYS B C 1
ATOM 1891 O O . LYS B 1 20 ? -4.406 16.938 -12.695 1 42.25 20 LYS B O 1
ATOM 1896 N N . ASP B 1 21 ? -2.773 15.602 -13.141 1 45.53 21 ASP B N 1
ATOM 1897 C CA . ASP B 1 21 ? -3.723 14.5 -13.055 1 45.53 21 ASP B CA 1
ATOM 1898 C C . ASP B 1 21 ? -4.027 14.148 -11.602 1 45.53 21 ASP B C 1
ATOM 1900 O O . ASP B 1 21 ? -5 13.445 -11.312 1 45.53 21 ASP B O 1
ATOM 1904 N N . CYS B 1 22 ? -3.16 14.344 -10.852 1 43.56 22 CYS B N 1
ATOM 1905 C CA . CYS B 1 22 ? -3.438 13.906 -9.484 1 43.56 22 CYS B CA 1
ATOM 1906 C C . CYS B 1 22 ? -3.846 15.094 -8.617 1 43.56 22 CYS B C 1
ATOM 1908 O O . CYS B 1 22 ? -4.5 14.914 -7.586 1 43.56 22 CYS B O 1
ATOM 1910 N N . PHE B 1 23 ? -3.354 16.281 -8.938 1 44 23 PHE B N 1
ATOM 1911 C CA . PHE B 1 23 ? -3.533 17.359 -7.961 1 44 23 PHE B CA 1
ATOM 1912 C C . PHE B 1 23 ? -4.828 18.125 -8.227 1 44 23 PHE B C 1
ATOM 1914 O O . PHE B 1 23 ? -5.227 18.297 -9.375 1 44 23 PHE B O 1
ATOM 1921 N N . MET B 1 24 ? -5.594 18.109 -7.047 1 46.84 24 MET B N 1
ATOM 1922 C CA . MET B 1 24 ? -6.926 18.672 -6.836 1 46.84 24 MET B CA 1
ATOM 1923 C C . MET B 1 24 ? -6.945 20.156 -7.176 1 46.84 24 MET B C 1
ATOM 1925 O O . MET B 1 24 ? -6.055 20.906 -6.77 1 46.84 24 MET B O 1
ATOM 1929 N N . THR B 1 25 ? -7.375 20.344 -8.391 1 49.56 25 THR B N 1
ATOM 1930 C CA . THR B 1 25 ? -7.758 21.75 -8.547 1 49.56 25 THR B CA 1
ATOM 1931 C C . THR B 1 25 ? -9.203 21.969 -8.094 1 49.56 25 THR B C 1
ATOM 1933 O O . THR B 1 25 ? -10.117 21.281 -8.562 1 49.56 25 THR B O 1
ATOM 1936 N N . GLY B 1 26 ? -9.352 22.781 -7.062 1 57.47 26 GLY B N 1
ATOM 1937 C CA . GLY B 1 26 ? -10.664 23.094 -6.512 1 57.47 26 GLY B CA 1
ATOM 1938 C C . GLY B 1 26 ? -11.297 21.938 -5.781 1 57.47 26 GLY B C 1
ATOM 1939 O O . GLY B 1 26 ? -10.625 21.234 -5.016 1 57.47 26 GLY B O 1
ATOM 1940 N N . ASP B 1 27 ? -12.703 21.734 -5.969 1 61.47 27 ASP B N 1
ATOM 1941 C CA . ASP B 1 27 ? -13.492 20.672 -5.332 1 61.47 27 ASP B CA 1
ATOM 1942 C C . ASP B 1 27 ? -13.438 19.391 -6.145 1 61.47 27 ASP B C 1
ATOM 1944 O O . ASP B 1 27 ? -14.039 18.375 -5.762 1 61.47 27 ASP B O 1
ATOM 1948 N N . ARG B 1 28 ? -12.742 19.484 -7.199 1 61.97 28 ARG B N 1
ATOM 1949 C CA . ARG B 1 28 ? -12.789 18.312 -8.078 1 61.97 28 ARG B CA 1
ATOM 1950 C C . ARG B 1 28 ? -11.383 17.797 -8.383 1 61.97 28 ARG B C 1
ATOM 1952 O O . ARG B 1 28 ? -10.445 18.594 -8.492 1 61.97 28 ARG B O 1
ATOM 1959 N N . ARG B 1 29 ? -11.477 16.375 -8.352 1 62.16 29 ARG B N 1
ATOM 1960 C CA . ARG B 1 29 ? -10.266 15.672 -8.766 1 62.16 29 ARG B CA 1
ATOM 1961 C C . ARG B 1 29 ? -10.555 14.695 -9.898 1 62.16 29 ARG B C 1
ATOM 1963 O O . ARG B 1 29 ? -11.672 14.188 -10.016 1 62.16 29 ARG B O 1
ATOM 1970 N N . LYS B 1 30 ? -9.617 14.719 -10.82 1 62.16 30 LYS B N 1
ATOM 1971 C CA . LYS B 1 30 ? -9.789 13.727 -11.875 1 62.16 30 LYS B CA 1
ATOM 1972 C C . LYS B 1 30 ? -9.047 12.43 -11.539 1 62.16 30 LYS B C 1
ATOM 1974 O O . LYS B 1 30 ? -7.863 12.453 -11.203 1 62.16 30 LYS B O 1
ATOM 1979 N N . LEU B 1 31 ? -9.852 11.422 -11.352 1 61.97 31 LEU B N 1
ATOM 1980 C CA . LEU B 1 31 ? -9.328 10.07 -11.18 1 61.97 31 LEU B CA 1
ATOM 1981 C C . LEU B 1 31 ? -9.727 9.18 -12.352 1 61.97 31 LEU B C 1
ATOM 1983 O O . LEU B 1 31 ? -10.914 8.977 -12.609 1 61.97 31 LEU B O 1
ATOM 1987 N N . TYR B 1 32 ? -8.844 8.641 -13.039 1 63.34 32 TYR B N 1
ATOM 1988 C CA . TYR B 1 32 ? -9.078 7.801 -14.211 1 63.34 32 TYR B CA 1
ATOM 1989 C C . TYR B 1 32 ? -9.953 8.523 -15.227 1 63.34 32 TYR B C 1
ATOM 1991 O O . TYR B 1 32 ? -10.883 7.938 -15.781 1 63.34 32 TYR B O 1
ATOM 1999 N N . GLY B 1 33 ? -9.594 9.719 -15.289 1 62.56 33 GLY B N 1
ATOM 2000 C CA . GLY B 1 33 ? -10.328 10.508 -16.266 1 62.56 33 GLY B CA 1
ATOM 2001 C C . GLY B 1 33 ? -11.695 10.953 -15.758 1 62.56 33 GLY B C 1
ATOM 2002 O O . GLY B 1 33 ? -12.414 11.672 -16.453 1 62.56 33 GLY B O 1
ATOM 2003 N N . LYS B 1 34 ? -11.984 10.484 -14.508 1 66 34 LYS B N 1
ATOM 2004 C CA . LYS B 1 34 ? -13.289 10.836 -13.938 1 66 34 LYS B CA 1
ATOM 2005 C C . LYS B 1 34 ? -13.141 11.883 -12.836 1 66 34 LYS B C 1
ATOM 2007 O O . LYS B 1 34 ? -12.188 11.844 -12.062 1 66 34 LYS B O 1
ATOM 2012 N N . ASP B 1 35 ? -14.086 12.789 -12.867 1 67.25 35 ASP B N 1
ATOM 2013 C CA . ASP B 1 35 ? -14.102 13.812 -11.828 1 67.25 35 ASP B CA 1
ATOM 2014 C C . ASP B 1 35 ? -14.594 13.25 -10.5 1 67.25 35 ASP B C 1
ATOM 2016 O O . ASP B 1 35 ? -15.594 12.523 -10.461 1 67.25 35 ASP B O 1
ATOM 2020 N N . ILE B 1 36 ? -13.773 13.422 -9.523 1 67.38 36 ILE B N 1
ATOM 2021 C CA . ILE B 1 36 ? -14.148 13.039 -8.172 1 67.38 36 ILE B CA 1
ATOM 2022 C C . ILE B 1 36 ? -14.414 14.297 -7.336 1 67.38 36 ILE B C 1
ATOM 2024 O O . ILE B 1 36 ? -13.617 15.234 -7.344 1 67.38 36 ILE B O 1
ATOM 2028 N N . ASP B 1 37 ? -15.547 14.398 -6.754 1 71.31 37 ASP B N 1
ATOM 2029 C CA . ASP B 1 37 ? -15.945 15.531 -5.922 1 71.31 37 ASP B CA 1
ATOM 2030 C C . ASP B 1 37 ? -15.453 15.359 -4.488 1 71.31 37 ASP B C 1
ATOM 2032 O O . ASP B 1 37 ? -15.844 14.422 -3.797 1 71.31 37 ASP B O 1
ATOM 2036 N N . MET B 1 38 ? -14.523 16.281 -4.102 1 73.62 38 MET B N 1
ATOM 2037 C CA . MET B 1 38 ? -13.914 16.203 -2.779 1 73.62 38 MET B CA 1
ATOM 2038 C C . MET B 1 38 ? -14.664 17.078 -1.78 1 73.62 38 MET B C 1
ATOM 2040 O O . MET B 1 38 ? -14.227 17.234 -0.638 1 73.62 38 MET B O 1
ATOM 2044 N N . LYS B 1 39 ? -15.719 17.641 -2.158 1 76.31 39 LYS B N 1
ATOM 2045 C CA . LYS B 1 39 ? -16.453 18.562 -1.299 1 76.31 39 LYS B CA 1
ATOM 2046 C C . LYS B 1 39 ? -16.875 17.891 0.001 1 76.31 39 LYS B C 1
ATOM 2048 O O . LYS B 1 39 ? -16.656 18.422 1.088 1 76.31 39 LYS B O 1
ATOM 2053 N N . ARG B 1 40 ? -17.406 16.75 -0.11 1 75.5 40 ARG B N 1
ATOM 2054 C CA . ARG B 1 40 ? -17.875 16.047 1.08 1 75.5 40 ARG B CA 1
ATOM 2055 C C . ARG B 1 40 ? -16.719 15.68 1.996 1 75.5 40 ARG B C 1
ATOM 2057 O O . ARG B 1 40 ? -16.812 15.82 3.217 1 75.5 40 ARG B O 1
ATOM 2064 N N . THR B 1 41 ? -15.703 15.242 1.378 1 75.88 41 THR B N 1
ATOM 2065 C CA . THR B 1 41 ? -14.508 14.891 2.131 1 75.88 41 THR B CA 1
ATOM 2066 C C . THR B 1 41 ? -13.992 16.078 2.936 1 75.88 41 THR B C 1
ATOM 2068 O O . THR B 1 41 ? -13.672 15.945 4.117 1 75.88 41 THR B O 1
ATOM 2071 N N . ARG B 1 42 ? -13.977 17.172 2.355 1 77.88 42 ARG B N 1
ATOM 2072 C CA . ARG B 1 42 ? -13.484 18.375 3.012 1 77.88 42 ARG B CA 1
ATOM 2073 C C . ARG B 1 42 ? -14.43 18.828 4.125 1 77.88 42 ARG B C 1
ATOM 2075 O O . ARG B 1 42 ? -13.984 19.266 5.184 1 77.88 42 ARG B O 1
ATOM 2082 N N . GLU B 1 43 ? -15.672 18.734 3.822 1 81.31 43 GLU B N 1
ATOM 2083 C CA . GLU B 1 43 ? -16.672 19.078 4.832 1 81.31 43 GLU B CA 1
ATOM 2084 C C . GLU B 1 43 ? -16.562 18.156 6.047 1 81.31 43 GLU B C 1
ATOM 2086 O O . GLU B 1 43 ? -16.656 18.625 7.188 1 81.31 43 GLU B O 1
ATOM 2091 N N . ASP B 1 44 ? -16.344 16.938 5.797 1 79.19 44 ASP B N 1
ATOM 2092 C CA . ASP B 1 44 ? -16.203 15.969 6.887 1 79.19 44 ASP B CA 1
ATOM 2093 C C . ASP B 1 44 ? -14.961 16.266 7.723 1 79.19 44 ASP B C 1
ATOM 2095 O O . ASP B 1 44 ? -15 16.188 8.953 1 79.19 44 ASP B O 1
ATOM 2099 N N . LEU B 1 45 ? -13.938 16.609 7.035 1 82.81 45 LEU B N 1
ATOM 2100 C CA . LEU B 1 45 ? -12.703 16.922 7.742 1 82.81 45 LEU B CA 1
ATOM 2101 C C . LEU B 1 45 ? -12.891 18.156 8.633 1 82.81 45 LEU B C 1
ATOM 2103 O O . LEU B 1 45 ? -12.422 18.172 9.773 1 82.81 45 LEU B O 1
ATOM 2107 N N . LYS B 1 46 ? -13.5 19.109 8.086 1 83.12 46 LYS B N 1
ATOM 2108 C CA . LYS B 1 46 ? -13.672 20.375 8.789 1 83.12 46 LYS B CA 1
ATOM 2109 C C . LYS B 1 46 ? -14.422 20.172 10.102 1 83.12 46 LYS B C 1
ATOM 2111 O O . LYS B 1 46 ? -14.195 20.891 11.078 1 83.12 46 LYS B O 1
ATOM 2116 N N . LEU B 1 47 ? -15.25 19.172 10.133 1 84.38 47 LEU B N 1
ATOM 2117 C CA . LEU B 1 47 ? -16.031 18.891 11.336 1 84.38 47 LEU B CA 1
ATOM 2118 C C . LEU B 1 47 ? -15.148 18.266 12.414 1 84.38 47 LEU B C 1
ATOM 2120 O O . LEU B 1 47 ? -15.469 18.344 13.602 1 84.38 47 LEU B O 1
ATOM 2124 N N . ASP B 1 48 ? -14.047 17.781 12.016 1 84.88 48 ASP B N 1
ATOM 2125 C CA . ASP B 1 48 ? -13.266 16.969 12.945 1 84.88 48 ASP B CA 1
ATOM 2126 C C . ASP B 1 48 ? -11.992 17.688 13.367 1 84.88 48 ASP B C 1
ATOM 2128 O O . ASP B 1 48 ? -11.266 17.219 14.25 1 84.88 48 ASP B O 1
ATOM 2132 N N . ILE B 1 49 ? -11.742 18.828 12.75 1 87.56 49 ILE B N 1
ATOM 2133 C CA . ILE B 1 49 ? -10.445 19.438 13.031 1 87.56 49 ILE B CA 1
ATOM 2134 C C . ILE B 1 49 ? -10.633 20.641 13.953 1 87.56 49 ILE B C 1
ATOM 2136 O O . ILE B 1 49 ? -11.695 21.266 13.961 1 87.56 49 ILE B O 1
ATOM 2140 N N . LYS B 1 50 ? -9.68 20.953 14.758 1 90.81 50 LYS B N 1
ATOM 2141 C CA . LYS B 1 50 ? -9.664 22.094 15.664 1 90.81 50 LYS B CA 1
ATOM 2142 C C . LYS B 1 50 ? -9.375 23.391 14.906 1 90.81 50 LYS B C 1
ATOM 2144 O O . LYS B 1 50 ? -8.844 23.359 13.789 1 90.81 50 LYS B O 1
ATOM 2149 N N . PRO B 1 51 ? -9.789 24.5 15.539 1 89.88 51 PRO B N 1
ATOM 2150 C CA . PRO B 1 51 ? -9.477 25.781 14.891 1 89.88 51 PRO B CA 1
ATOM 2151 C C . PRO B 1 51 ? -7.973 26.031 14.766 1 89.88 51 PRO B C 1
ATOM 2153 O O . PRO B 1 51 ? -7.191 25.484 15.555 1 89.88 51 PRO B O 1
ATOM 2156 N N . ILE B 1 52 ? -7.637 26.797 13.773 1 88.94 52 ILE B N 1
ATOM 2157 C CA . ILE B 1 52 ? -6.246 27.188 13.57 1 88.94 52 ILE B CA 1
ATOM 2158 C C . ILE B 1 52 ? -5.664 27.75 14.867 1 88.94 52 ILE B C 1
ATOM 2160 O O . ILE B 1 52 ? -6.324 28.516 15.57 1 88.94 52 ILE B O 1
ATOM 2164 N N . GLY B 1 53 ? -4.469 27.469 15.133 1 89.56 53 GLY B N 1
ATOM 2165 C CA . GLY B 1 53 ? -3.812 27.922 16.344 1 89.56 53 GLY B CA 1
ATOM 2166 C C . GLY B 1 53 ? -3.953 26.953 17.5 1 89.56 53 GLY B C 1
ATOM 2167 O O . GLY B 1 53 ? -3.189 27 18.469 1 89.56 53 GLY B O 1
ATOM 2168 N N . GLU B 1 54 ? -4.969 26 17.391 1 93.69 54 GLU B N 1
ATOM 2169 C CA . GLU B 1 54 ? -5.203 25.031 18.453 1 93.69 54 GLU B CA 1
ATOM 2170 C C . GLU B 1 54 ? -4.828 23.609 18.031 1 93.69 54 GLU B C 1
ATOM 2172 O O . GLU B 1 54 ? -4.945 22.672 18.797 1 93.69 54 GLU B O 1
ATOM 2177 N N . ARG B 1 55 ? -4.371 23.516 16.844 1 92.19 55 ARG B N 1
ATOM 2178 C CA . ARG B 1 55 ? -4.062 22.203 16.297 1 92.19 55 ARG B CA 1
ATOM 2179 C C . ARG B 1 55 ? -2.658 21.75 16.688 1 92.19 55 ARG B C 1
ATOM 2181 O O . ARG B 1 55 ? -1.784 22.594 16.938 1 92.19 55 ARG B O 1
ATOM 2188 N N . GLY B 1 56 ? -2.48 20.422 16.672 1 93.69 56 GLY B N 1
ATOM 2189 C CA . GLY B 1 56 ? -1.157 19.844 16.844 1 93.69 56 GLY B CA 1
ATOM 2190 C C . GLY B 1 56 ? -0.674 19.906 18.281 1 93.69 56 GLY B C 1
ATOM 2191 O O . GLY B 1 56 ? 0.53 19.828 18.547 1 93.69 56 GLY B O 1
ATOM 2192 N N . ARG B 1 57 ? -1.644 20 19.266 1 93.56 57 ARG B N 1
ATOM 2193 C CA . ARG B 1 57 ? -1.236 20.219 20.656 1 93.56 57 ARG B CA 1
ATOM 2194 C C . ARG B 1 57 ? -1.511 18.969 21.5 1 93.56 57 ARG B C 1
ATOM 2196 O O . ARG B 1 57 ? -1.074 18.891 22.656 1 93.56 57 ARG B O 1
ATOM 2203 N N . THR B 1 58 ? -2.209 18.031 21 1 94.38 58 THR B N 1
ATOM 2204 C CA . THR B 1 58 ? -2.572 16.859 21.766 1 94.38 58 THR B CA 1
ATOM 2205 C C . THR B 1 58 ? -1.447 15.82 21.734 1 94.38 58 THR B C 1
ATOM 2207 O O . THR B 1 58 ? -0.632 15.812 20.812 1 94.38 58 THR B O 1
ATOM 2210 N N . GLU B 1 59 ? -1.444 14.992 22.797 1 93.62 59 GLU B N 1
ATOM 2211 C CA . GLU B 1 59 ? -0.508 13.875 22.828 1 93.62 59 GLU B CA 1
ATOM 2212 C C . GLU B 1 59 ? -0.763 12.906 21.672 1 93.62 59 GLU B C 1
ATOM 2214 O O . GLU B 1 59 ? 0.172 12.297 21.141 1 93.62 59 GLU B O 1
ATOM 2219 N N . PHE B 1 60 ? -1.995 12.836 21.312 1 93.19 60 PHE B N 1
ATOM 2220 C CA . PHE B 1 60 ? -2.369 11.969 20.203 1 93.19 60 PHE B CA 1
ATOM 2221 C C . PHE B 1 60 ? -1.711 12.438 18.906 1 93.19 60 PHE B C 1
ATOM 2223 O O . PHE B 1 60 ? -1.152 11.625 18.172 1 93.19 60 PHE B O 1
ATOM 2230 N N . PHE B 1 61 ? -1.778 13.727 18.656 1 92.56 61 PHE B N 1
ATOM 2231 C CA . PHE B 1 61 ? -1.132 14.305 17.484 1 92.56 61 PHE B CA 1
ATOM 2232 C C . PHE B 1 61 ? 0.365 14.016 17.5 1 92.56 61 PHE B C 1
ATOM 2234 O O . PHE B 1 61 ? 0.93 13.586 16.484 1 92.56 61 PHE B O 1
ATOM 2241 N N . LYS B 1 62 ? 0.945 14.234 18.656 1 93.94 62 LYS B N 1
ATOM 2242 C CA . LYS B 1 62 ? 2.379 14 18.812 1 93.94 62 LYS B CA 1
ATOM 2243 C C . LYS B 1 62 ? 2.738 12.555 18.469 1 93.94 62 LYS B C 1
ATOM 2245 O O . LYS B 1 62 ? 3.676 12.297 17.719 1 93.94 62 LYS B O 1
ATOM 2250 N N . LYS B 1 63 ? 2.018 11.625 19 1 91.25 63 LYS B N 1
ATOM 2251 C CA . LYS B 1 63 ? 2.283 10.211 18.75 1 91.25 63 LYS B CA 1
ATOM 2252 C C . LYS B 1 63 ? 2.158 9.883 17.266 1 91.25 63 LYS B C 1
ATOM 2254 O O . LYS B 1 63 ? 2.98 9.148 16.719 1 91.25 63 LYS B O 1
ATOM 2259 N N . LYS B 1 64 ? 1.135 10.445 16.625 1 89.25 64 LYS B N 1
ATOM 2260 C CA . LYS B 1 64 ? 0.938 10.211 15.195 1 89.25 64 LYS B CA 1
ATOM 2261 C C . LYS B 1 64 ? 2.111 10.75 14.375 1 89.25 64 LYS B C 1
ATOM 2263 O O . LYS B 1 64 ? 2.627 10.062 13.492 1 89.25 64 LYS B O 1
ATOM 2268 N N . MET B 1 65 ? 2.551 11.93 14.688 1 90.19 65 MET B N 1
ATOM 2269 C CA . MET B 1 65 ? 3.619 12.562 13.922 1 90.19 65 MET B CA 1
ATOM 2270 C C . MET B 1 65 ? 4.945 11.844 14.141 1 90.19 65 MET B C 1
ATOM 2272 O O . MET B 1 65 ? 5.727 11.672 13.203 1 90.19 65 MET B O 1
ATOM 2276 N N . LEU B 1 66 ? 5.16 11.406 15.305 1 89.25 66 LEU B N 1
ATOM 2277 C CA . LEU B 1 66 ? 6.395 10.672 15.57 1 89.25 66 LEU B CA 1
ATOM 2278 C C . LEU B 1 66 ? 6.387 9.32 14.875 1 89.25 66 LEU B C 1
ATOM 2280 O O . LEU B 1 66 ? 7.43 8.852 14.406 1 89.25 66 LEU B O 1
ATOM 2284 N N . THR B 1 67 ? 5.191 8.703 14.875 1 83.5 67 THR B N 1
ATOM 2285 C CA . THR B 1 67 ? 5.055 7.473 14.102 1 83.5 67 THR B CA 1
ATOM 2286 C C . THR B 1 67 ? 5.336 7.73 12.625 1 83.5 67 THR B C 1
ATOM 2288 O O . THR B 1 67 ? 6.027 6.949 11.969 1 83.5 67 THR B O 1
ATOM 2291 N N . LEU B 1 68 ? 4.816 8.82 12.102 1 83 68 LEU B N 1
ATOM 2292 C CA . LEU B 1 68 ? 5.062 9.188 10.711 1 83 68 LEU B CA 1
ATOM 2293 C C . LEU B 1 68 ? 6.543 9.469 10.477 1 83 68 LEU B C 1
ATOM 2295 O O . LEU B 1 68 ? 7.082 9.125 9.422 1 83 68 LEU B O 1
ATOM 2299 N N . PHE B 1 69 ? 7.219 10.117 11.414 1 86.56 69 PHE B N 1
ATOM 2300 C CA . PHE B 1 69 ? 8.656 10.344 11.352 1 86.56 69 PHE B CA 1
ATOM 2301 C C . PHE B 1 69 ? 9.414 9.023 11.227 1 86.56 69 PHE B C 1
ATOM 2303 O O . PHE B 1 69 ? 10.266 8.875 10.352 1 86.56 69 PHE B O 1
ATOM 2310 N N . ARG B 1 70 ? 9.07 8.109 12.039 1 80.56 70 ARG B N 1
ATOM 2311 C CA . ARG B 1 70 ? 9.734 6.812 12.023 1 80.56 70 ARG B CA 1
ATOM 2312 C C . ARG B 1 70 ? 9.453 6.062 10.727 1 80.56 70 ARG B C 1
ATOM 2314 O O . ARG B 1 70 ? 10.328 5.359 10.211 1 80.56 70 ARG B O 1
ATOM 2321 N N . PHE B 1 71 ? 8.227 6.219 10.359 1 73.88 71 PHE B N 1
ATOM 2322 C CA . PHE B 1 71 ? 7.867 5.633 9.07 1 73.88 71 PHE B CA 1
ATOM 2323 C C . PHE B 1 71 ? 8.719 6.219 7.953 1 73.88 71 PHE B C 1
ATOM 2325 O O . PHE B 1 71 ? 9.125 5.504 7.035 1 73.88 71 PHE B O 1
ATOM 2332 N N . SER B 1 72 ? 8.992 7.449 7.957 1 78 72 SER B N 1
ATOM 2333 C CA . SER B 1 72 ? 9.719 8.164 6.91 1 78 72 SER B CA 1
ATOM 2334 C C . SER B 1 72 ? 11.219 7.922 7.02 1 78 72 SER B C 1
ATOM 2336 O O . SER B 1 72 ? 11.953 8.094 6.043 1 78 72 SER B O 1
ATOM 2338 N N . ASP B 1 73 ? 11.641 7.629 8.203 1 80.94 73 ASP B N 1
ATOM 2339 C CA . ASP B 1 73 ? 13.047 7.332 8.445 1 80.94 73 ASP B CA 1
ATOM 2340 C C . ASP B 1 73 ? 13.406 5.926 7.957 1 80.94 73 ASP B C 1
ATOM 2342 O O . ASP B 1 73 ? 13.648 5.027 8.766 1 80.94 73 ASP B O 1
ATOM 2346 N N . VAL B 1 74 ? 13.547 5.809 6.723 1 71.31 74 VAL B N 1
ATOM 2347 C CA . VAL B 1 74 ? 13.719 4.512 6.074 1 71.31 74 VAL B CA 1
ATOM 2348 C C . VAL B 1 74 ? 15.109 3.961 6.383 1 71.31 74 VAL B C 1
ATOM 2350 O O . VAL B 1 74 ? 15.289 2.746 6.508 1 71.31 74 VAL B O 1
ATOM 2353 N N . THR B 1 75 ? 16.078 4.777 6.559 1 70.75 75 THR B N 1
ATOM 2354 C CA . THR B 1 75 ? 17.438 4.324 6.855 1 70.75 75 THR B CA 1
ATOM 2355 C C . THR B 1 75 ? 17.562 3.959 8.328 1 70.75 75 THR B C 1
ATOM 2357 O O . THR B 1 75 ? 18.562 3.361 8.742 1 70.75 75 THR B O 1
ATOM 2360 N N . LYS B 1 76 ? 16.594 4.414 9.133 1 76.81 76 LYS B N 1
ATOM 2361 C CA . LYS B 1 76 ? 16.5 4.078 10.547 1 76.81 76 LYS B CA 1
ATOM 2362 C C . LYS B 1 76 ? 17.688 4.617 11.328 1 76.81 76 LYS B C 1
ATOM 2364 O O . LYS B 1 76 ? 18.219 3.939 12.211 1 76.81 76 LYS B O 1
ATOM 2369 N N . ASP B 1 77 ? 18.156 5.734 10.969 1 85.44 77 ASP B N 1
ATOM 2370 C CA . ASP B 1 77 ? 19.281 6.328 11.688 1 85.44 77 ASP B CA 1
ATOM 2371 C C . ASP B 1 77 ? 18.797 7.383 12.68 1 85.44 77 ASP B C 1
ATOM 2373 O O . ASP B 1 77 ? 19.609 8.094 13.281 1 85.44 77 ASP B O 1
ATOM 2377 N N . GLY B 1 78 ? 17.562 7.582 12.812 1 87.44 78 GLY B N 1
ATOM 2378 C CA . GLY B 1 78 ? 16.969 8.477 13.797 1 87.44 78 GLY B CA 1
ATOM 2379 C C . GLY B 1 78 ? 16.906 9.922 13.328 1 87.44 78 GLY B C 1
ATOM 2380 O O . GLY B 1 78 ? 16.562 10.812 14.102 1 87.44 78 GLY B O 1
ATOM 2381 N N . ARG B 1 79 ? 17.297 10.125 12.086 1 91.25 79 ARG B N 1
ATOM 2382 C CA . ARG B 1 79 ? 17.203 11.438 11.461 1 91.25 79 ARG B CA 1
ATOM 2383 C C . ARG B 1 79 ? 16.531 11.344 10.094 1 91.25 79 ARG B C 1
ATOM 2385 O O . ARG B 1 79 ? 16.703 10.344 9.383 1 91.25 79 ARG B O 1
ATOM 2392 N N . LEU B 1 80 ? 15.742 12.367 9.828 1 89.19 80 LEU B N 1
ATOM 2393 C CA . LEU B 1 80 ? 15.203 12.453 8.477 1 89.19 80 LEU B CA 1
ATOM 2394 C C . LEU B 1 80 ? 16.094 13.32 7.586 1 89.19 80 LEU B C 1
ATOM 2396 O O . LEU B 1 80 ? 16.328 14.492 7.887 1 89.19 80 LEU B O 1
ATOM 2400 N N . THR B 1 81 ? 16.625 12.703 6.637 1 90.25 81 THR B N 1
ATOM 2401 C CA . THR B 1 81 ? 17.406 13.383 5.609 1 90.25 81 THR B CA 1
ATOM 2402 C C . THR B 1 81 ? 16.766 13.227 4.238 1 90.25 81 THR B C 1
ATOM 2404 O O . THR B 1 81 ? 15.789 12.484 4.09 1 90.25 81 THR B O 1
ATOM 2407 N N . TYR B 1 82 ? 17.297 13.977 3.348 1 86.31 82 TYR B N 1
ATOM 2408 C CA . TYR B 1 82 ? 16.75 13.852 2.002 1 86.31 82 TYR B CA 1
ATOM 2409 C C . TYR B 1 82 ? 16.953 12.438 1.462 1 86.31 82 TYR B C 1
ATOM 2411 O O . TYR B 1 82 ? 16.156 11.961 0.652 1 86.31 82 TYR B O 1
ATOM 2419 N N . ASP B 1 83 ? 17.922 11.781 1.887 1 82.62 83 ASP B N 1
ATOM 2420 C CA . ASP B 1 83 ? 18.156 10.398 1.48 1 82.62 83 ASP B CA 1
ATOM 2421 C C . ASP B 1 83 ? 16.953 9.516 1.797 1 82.62 83 ASP B C 1
ATOM 2423 O O . ASP B 1 83 ? 16.625 8.602 1.039 1 82.62 83 ASP B O 1
ATOM 2427 N N . ASP B 1 84 ? 16.312 9.758 2.957 1 79.94 84 ASP B N 1
ATOM 2428 C CA . ASP B 1 84 ? 15.133 8.992 3.322 1 79.94 84 ASP B CA 1
ATOM 2429 C C . ASP B 1 84 ? 14.016 9.18 2.295 1 79.94 84 ASP B C 1
ATOM 2431 O O . ASP B 1 84 ? 13.328 8.227 1.936 1 79.94 84 ASP B O 1
ATOM 2435 N N . PHE B 1 85 ? 13.906 10.391 1.785 1 77.44 85 PHE B N 1
ATOM 2436 C CA . PHE B 1 85 ? 12.898 10.695 0.78 1 77.44 85 PHE B CA 1
ATOM 2437 C C . PHE B 1 85 ? 13.234 10.023 -0.546 1 77.44 85 PHE B C 1
ATOM 2439 O O . PHE B 1 85 ? 12.344 9.5 -1.227 1 77.44 85 PHE B O 1
ATOM 2446 N N . GLU B 1 86 ? 14.438 10 -0.836 1 75.94 86 GLU B N 1
ATOM 2447 C CA . GLU B 1 86 ? 14.875 9.398 -2.092 1 75.94 86 GLU B CA 1
ATOM 2448 C C . GLU B 1 86 ? 14.625 7.891 -2.1 1 75.94 86 GLU B C 1
ATOM 2450 O O . GLU B 1 86 ? 14.172 7.336 -3.102 1 75.94 86 GLU B O 1
ATOM 2455 N N . VAL B 1 87 ? 14.977 7.301 -1.03 1 70.12 87 VAL B N 1
ATOM 2456 C CA . VAL B 1 87 ? 14.773 5.859 -0.924 1 70.12 87 VAL B CA 1
ATOM 2457 C C . VAL B 1 87 ? 13.281 5.543 -1.021 1 70.12 87 VAL B C 1
ATOM 2459 O O . VAL B 1 87 ? 12.883 4.609 -1.726 1 70.12 87 VAL B O 1
ATOM 2462 N N . ALA B 1 88 ? 12.477 6.355 -0.313 1 68.06 88 ALA B N 1
ATOM 2463 C CA . ALA B 1 88 ? 11.031 6.16 -0.368 1 68.06 88 ALA B CA 1
ATOM 2464 C C . ALA B 1 88 ? 10.5 6.367 -1.785 1 68.06 88 ALA B C 1
ATOM 2466 O O . ALA B 1 88 ? 9.672 5.586 -2.266 1 68.06 88 ALA B O 1
ATOM 2467 N N . ALA B 1 89 ? 11.008 7.379 -2.434 1 68.06 89 ALA B N 1
ATOM 2468 C CA . ALA B 1 89 ? 10.586 7.684 -3.797 1 68.06 89 ALA B CA 1
ATOM 2469 C C . ALA B 1 89 ? 10.961 6.555 -4.754 1 68.06 89 ALA B C 1
ATOM 2471 O O . ALA B 1 89 ? 10.148 6.16 -5.602 1 68.06 89 ALA B O 1
ATOM 2472 N N . ALA B 1 90 ? 12.117 6.102 -4.586 1 66.25 90 ALA B N 1
ATOM 2473 C CA . ALA B 1 90 ? 12.578 5.016 -5.449 1 66.25 90 ALA B CA 1
ATOM 2474 C C . ALA B 1 90 ? 11.68 3.789 -5.312 1 66.25 90 ALA B C 1
ATOM 2476 O O . ALA B 1 90 ? 11.352 3.143 -6.312 1 66.25 90 ALA B O 1
ATOM 2477 N N . GLY B 1 91 ? 11.391 3.527 -4.094 1 60.03 91 GLY B N 1
ATOM 2478 C CA . GLY B 1 91 ? 10.477 2.416 -3.865 1 60.03 91 GLY B CA 1
ATOM 2479 C C . GLY B 1 91 ? 9.117 2.617 -4.504 1 60.03 91 GLY B C 1
ATOM 2480 O O . GLY B 1 91 ? 8.594 1.713 -5.156 1 60.03 91 GLY B O 1
ATOM 2481 N N . LEU B 1 92 ? 8.641 3.826 -4.312 1 60.91 92 LEU B N 1
ATOM 2482 C CA . LEU B 1 92 ? 7.324 4.145 -4.852 1 60.91 92 LEU B CA 1
ATOM 2483 C C . LEU B 1 92 ? 7.344 4.141 -6.375 1 60.91 92 LEU B C 1
ATOM 2485 O O . LEU B 1 92 ? 6.383 3.701 -7.012 1 60.91 92 LEU B O 1
ATOM 2489 N N . ILE B 1 93 ? 8.367 4.711 -6.922 1 60.91 93 ILE B N 1
ATOM 2490 C CA . ILE B 1 93 ? 8.516 4.754 -8.375 1 60.91 93 ILE B CA 1
ATOM 2491 C C . ILE B 1 93 ? 8.594 3.334 -8.922 1 60.91 93 ILE B C 1
ATOM 2493 O O . ILE B 1 93 ? 7.938 3.008 -9.914 1 60.91 93 ILE B O 1
ATOM 2497 N N . ARG B 1 94 ? 9.359 2.568 -8.281 1 57.5 94 ARG B N 1
ATOM 2498 C CA . ARG B 1 94 ? 9.562 1.193 -8.727 1 57.5 94 ARG B CA 1
ATOM 2499 C C . ARG B 1 94 ? 8.273 0.39 -8.625 1 57.5 94 ARG B C 1
ATOM 2501 O O . ARG B 1 94 ? 7.914 -0.34 -9.555 1 57.5 94 ARG B O 1
ATOM 2508 N N . TYR B 1 95 ? 7.582 0.7 -7.504 1 53.69 95 TYR B N 1
ATOM 2509 C CA . TYR B 1 95 ? 6.426 -0.147 -7.227 1 53.69 95 TYR B CA 1
ATOM 2510 C C . TYR B 1 95 ? 5.141 0.502 -7.727 1 53.69 95 TYR B C 1
ATOM 2512 O O . TYR B 1 95 ? 4.125 -0.174 -7.91 1 53.69 95 TYR B O 1
ATOM 2520 N N . GLY B 1 96 ? 5.211 1.743 -7.93 1 55.25 96 GLY B N 1
ATOM 2521 C CA . GLY B 1 96 ? 4.035 2.479 -8.359 1 55.25 96 GLY B CA 1
ATOM 2522 C C . GLY B 1 96 ? 3.842 2.467 -9.867 1 55.25 96 GLY B C 1
ATOM 2523 O O . GLY B 1 96 ? 2.832 2.961 -10.375 1 55.25 96 GLY B O 1
ATOM 2524 N N . GLY B 1 97 ? 4.793 1.803 -10.484 1 55.31 97 GLY B N 1
ATOM 2525 C CA . GLY B 1 97 ? 4.672 1.72 -11.93 1 55.31 97 GLY B CA 1
ATOM 2526 C C . GLY B 1 97 ? 4.746 3.072 -12.609 1 55.31 97 GLY B C 1
ATOM 2527 O O . GLY B 1 97 ? 4.043 3.316 -13.594 1 55.31 97 GLY B O 1
ATOM 2528 N N . LEU B 1 98 ? 5.414 3.965 -12.141 1 61.09 98 LEU B N 1
ATOM 2529 C CA . LEU B 1 98 ? 5.535 5.305 -12.711 1 61.09 98 LEU B CA 1
ATOM 2530 C C . LEU B 1 98 ? 6.457 5.297 -13.922 1 61.09 98 LEU B C 1
ATOM 2532 O O . LEU B 1 98 ? 7.465 4.586 -13.938 1 61.09 98 LEU B O 1
ATOM 2536 N N . THR B 1 99 ? 5.961 6.016 -14.867 1 62.38 99 THR B N 1
ATOM 2537 C CA . THR B 1 99 ? 6.82 6.242 -16.031 1 62.38 99 THR B CA 1
ATOM 2538 C C . THR B 1 99 ? 8.039 7.074 -15.633 1 62.38 99 THR B C 1
ATOM 2540 O O . THR B 1 99 ? 8.102 7.613 -14.531 1 62.38 99 THR B O 1
ATOM 2543 N N . SER B 1 100 ? 9.016 7.082 -16.562 1 69.44 100 SER B N 1
ATOM 2544 C CA . SER B 1 100 ? 10.211 7.879 -16.328 1 69.44 100 SER B CA 1
ATOM 2545 C C . SER B 1 100 ? 9.867 9.344 -16.078 1 69.44 100 SER B C 1
ATOM 2547 O O . SER B 1 100 ? 10.438 9.984 -15.203 1 69.44 100 SER B O 1
ATOM 2549 N N . GLU B 1 101 ? 8.945 9.875 -16.891 1 69.19 101 GLU B N 1
ATOM 2550 C CA . GLU B 1 101 ? 8.531 11.266 -16.75 1 69.19 101 GLU B CA 1
ATOM 2551 C C . GLU B 1 101 ? 7.812 11.484 -15.414 1 69.19 101 GLU B C 1
ATOM 2553 O O . GLU B 1 101 ? 8.07 12.477 -14.727 1 69.19 101 GLU B O 1
ATOM 2558 N N . GLU B 1 102 ? 7 10.531 -15.023 1 66.12 102 GLU B N 1
ATOM 2559 C CA . GLU B 1 102 ? 6.285 10.617 -13.75 1 66.12 102 GLU B CA 1
ATOM 2560 C C . GLU B 1 102 ? 7.25 10.523 -12.57 1 66.12 102 GLU B C 1
ATOM 2562 O O . GLU B 1 102 ? 7.07 11.211 -11.562 1 66.12 102 GLU B O 1
ATOM 2567 N N . SER B 1 103 ? 8.211 9.719 -12.844 1 69.88 103 SER B N 1
ATOM 2568 C CA . SER B 1 103 ? 9.211 9.539 -11.797 1 69.88 103 SER B CA 1
ATOM 2569 C C . SER B 1 103 ? 9.977 10.836 -11.539 1 69.88 103 SER B C 1
ATOM 2571 O O . SER B 1 103 ? 10.227 11.203 -10.391 1 69.88 103 SER B O 1
ATOM 2573 N N . LYS B 1 104 ? 10.328 11.531 -12.633 1 73.56 104 LYS B N 1
ATOM 2574 C CA . LYS B 1 104 ? 11.047 12.797 -12.516 1 73.56 104 LYS B CA 1
ATOM 2575 C C . LYS B 1 104 ? 10.195 13.844 -11.797 1 73.56 104 LYS B C 1
ATOM 2577 O O . LYS B 1 104 ? 10.688 14.555 -10.914 1 73.56 104 LYS B O 1
ATOM 2582 N N . SER B 1 105 ? 8.992 13.938 -12.211 1 69.56 105 SER B N 1
ATOM 2583 C CA . SER B 1 105 ? 8.078 14.891 -11.586 1 69.56 105 SER B CA 1
ATOM 2584 C C . SER B 1 105 ? 7.891 14.594 -10.102 1 69.56 105 SER B C 1
ATOM 2586 O O . SER B 1 105 ? 7.82 15.508 -9.289 1 69.56 105 SER B O 1
ATOM 2588 N N . PHE B 1 106 ? 7.836 13.375 -9.836 1 69.94 106 PHE B N 1
ATOM 2589 C CA . PHE B 1 106 ? 7.664 12.953 -8.445 1 69.94 106 PHE B CA 1
ATOM 2590 C C . PHE B 1 106 ? 8.875 13.352 -7.609 1 69.94 106 PHE B C 1
ATOM 2592 O O . PHE B 1 106 ? 8.727 13.828 -6.484 1 69.94 106 PHE B O 1
ATOM 2599 N N . ARG B 1 107 ? 9.992 13.133 -8.164 1 73.19 107 ARG B N 1
ATOM 2600 C CA . ARG B 1 107 ? 11.211 13.469 -7.434 1 73.19 107 ARG B CA 1
ATOM 2601 C C . ARG B 1 107 ? 11.297 14.977 -7.188 1 73.19 107 ARG B C 1
ATOM 2603 O O . ARG B 1 107 ? 11.75 15.406 -6.125 1 73.19 107 ARG B O 1
ATOM 2610 N N . GLU B 1 108 ? 10.953 15.711 -8.148 1 74.06 108 GLU B N 1
ATOM 2611 C CA . GLU B 1 108 ? 10.945 17.172 -7.996 1 74.06 108 GLU B CA 1
ATOM 2612 C C . GLU B 1 108 ? 9.977 17.594 -6.898 1 74.06 108 GLU B C 1
ATOM 2614 O O . GLU B 1 108 ? 10.281 18.484 -6.105 1 74.06 108 GLU B O 1
ATOM 2619 N N . PHE B 1 109 ? 8.922 17.016 -6.879 1 70.56 109 PHE B N 1
ATOM 2620 C CA . PHE B 1 109 ? 7.934 17.312 -5.848 1 70.56 109 PHE B CA 1
ATOM 2621 C C . PHE B 1 109 ? 8.484 16.984 -4.465 1 70.56 109 PHE B C 1
ATOM 2623 O O . PHE B 1 109 ? 8.297 17.75 -3.521 1 70.56 109 PHE B O 1
ATOM 2630 N N . GLN B 1 110 ? 9.062 15.836 -4.391 1 73.88 110 GLN B N 1
ATOM 2631 C CA . GLN B 1 110 ? 9.641 15.438 -3.113 1 73.88 110 GLN B CA 1
ATOM 2632 C C . GLN B 1 110 ? 10.688 16.438 -2.641 1 73.88 110 GLN B C 1
ATOM 2634 O O . GLN B 1 110 ? 10.773 16.75 -1.45 1 73.88 110 GLN B O 1
ATOM 2639 N N . ARG B 1 111 ? 11.461 16.875 -3.588 1 77.25 111 ARG B N 1
ATOM 2640 C CA . ARG B 1 111 ? 12.484 17.859 -3.256 1 77.25 111 ARG B CA 1
ATOM 2641 C C . ARG B 1 111 ? 11.852 19.156 -2.74 1 77.25 111 ARG B C 1
ATOM 2643 O O . ARG B 1 111 ? 12.328 19.734 -1.764 1 77.25 111 ARG B O 1
ATOM 2650 N N . ASN B 1 112 ? 10.883 19.578 -3.365 1 74.44 112 ASN B N 1
ATOM 2651 C CA . ASN B 1 112 ? 10.18 20.781 -2.947 1 74.44 112 ASN B CA 1
ATOM 2652 C C . ASN B 1 112 ? 9.586 20.625 -1.552 1 74.44 112 ASN B C 1
ATOM 2654 O O . ASN B 1 112 ? 9.625 21.562 -0.748 1 74.44 112 ASN B O 1
ATOM 2658 N N . GLN B 1 113 ? 9 19.516 -1.307 1 74.88 113 GLN B N 1
ATOM 2659 C CA . GLN B 1 113 ? 8.43 19.25 0.011 1 74.88 113 GLN B CA 1
ATOM 2660 C C . GLN B 1 113 ? 9.508 19.266 1.089 1 74.88 113 GLN B C 1
ATOM 2662 O O . GLN B 1 113 ? 9.289 19.781 2.188 1 74.88 113 GLN B O 1
ATOM 2667 N N . TRP B 1 114 ? 10.641 18.656 0.694 1 80.19 114 TRP B N 1
ATOM 2668 C CA . TRP B 1 114 ? 11.773 18.641 1.611 1 80.19 114 TRP B CA 1
ATOM 2669 C C . TRP B 1 114 ? 12.211 20.062 1.947 1 80.19 114 TRP B C 1
ATOM 2671 O O . TRP B 1 114 ? 12.414 20.406 3.117 1 80.19 114 TRP B O 1
ATOM 2681 N N . GLU B 1 115 ? 12.359 20.875 0.979 1 78.81 115 GLU B N 1
ATOM 2682 C CA . GLU B 1 115 ? 12.781 22.25 1.178 1 78.81 115 GLU B CA 1
ATOM 2683 C C . GLU B 1 115 ? 11.75 23.047 1.974 1 78.81 115 GLU B C 1
ATOM 2685 O O . GLU B 1 115 ? 12.102 23.938 2.744 1 78.81 115 GLU B O 1
ATOM 2690 N N . PHE B 1 116 ? 10.539 22.734 1.798 1 76.94 116 PHE B N 1
ATOM 2691 C CA . PHE B 1 116 ? 9.438 23.406 2.463 1 76.94 116 PHE B CA 1
ATOM 2692 C C . PHE B 1 116 ? 9.547 23.266 3.977 1 76.94 116 PHE B C 1
ATOM 2694 O O . PHE B 1 116 ? 9.219 24.203 4.715 1 76.94 116 PHE B O 1
ATOM 2701 N N . PHE B 1 117 ? 9.961 22.141 4.426 1 80.88 117 PHE B N 1
ATOM 2702 C CA . PHE B 1 117 ? 10.078 21.906 5.863 1 80.88 117 PHE B CA 1
ATOM 2703 C C . PHE B 1 117 ? 10.945 22.984 6.508 1 80.88 117 PHE B C 1
ATOM 2705 O O . PHE B 1 117 ? 10.664 23.438 7.621 1 80.88 117 PHE B O 1
ATOM 2712 N N . PHE B 1 118 ? 11.945 23.375 5.781 1 82.56 118 PHE B N 1
ATOM 2713 C CA . PHE B 1 118 ? 12.93 24.281 6.371 1 82.56 118 PHE B CA 1
ATOM 2714 C C . PHE B 1 118 ? 12.477 25.734 6.254 1 82.56 118 PHE B C 1
ATOM 2716 O O . PHE B 1 118 ? 13.094 26.625 6.828 1 82.56 118 PHE B O 1
ATOM 2723 N N . ASP B 1 119 ? 11.43 25.938 5.59 1 78.88 119 ASP B N 1
ATOM 2724 C CA . ASP B 1 119 ? 10.828 27.266 5.516 1 78.88 119 ASP B CA 1
ATOM 2725 C C . ASP B 1 119 ? 9.836 27.484 6.652 1 78.88 119 ASP B C 1
ATOM 2727 O O . ASP B 1 119 ? 9.391 28.609 6.887 1 78.88 119 ASP B O 1
ATOM 2731 N N . LEU B 1 120 ? 9.492 26.5 7.312 1 80.06 120 LEU B N 1
ATOM 2732 C CA . LEU B 1 120 ? 8.508 26.594 8.383 1 80.06 120 LEU B CA 1
ATOM 2733 C C . LEU B 1 120 ? 9.117 27.203 9.633 1 80.06 120 LEU B C 1
ATOM 2735 O O . LEU B 1 120 ? 10.297 26.984 9.93 1 80.06 120 LEU B O 1
ATOM 2739 N N . LYS B 1 121 ? 8.297 27.891 10.289 1 80.44 121 LYS B N 1
ATOM 2740 C CA . LYS B 1 121 ? 8.75 28.547 11.508 1 80.44 121 LYS B CA 1
ATOM 2741 C C . LYS B 1 121 ? 9.211 27.531 12.547 1 80.44 121 LYS B C 1
ATOM 2743 O O . LYS B 1 121 ? 8.531 26.531 12.781 1 80.44 121 LYS B O 1
ATOM 2748 N N . GLY B 1 122 ? 10.383 27.75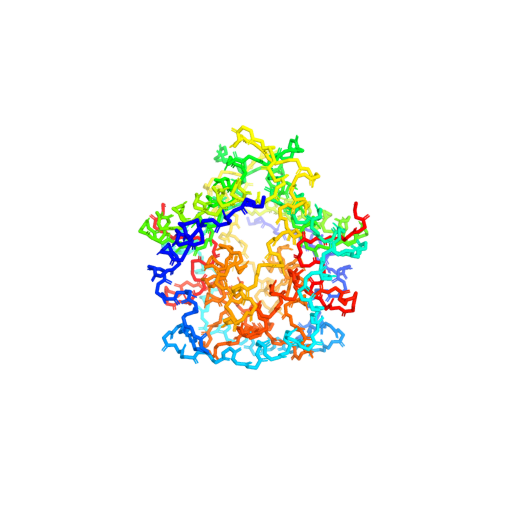 13.133 1 80.75 122 GLY B N 1
ATOM 2749 C CA . GLY B 1 122 ? 10.875 26.922 14.219 1 80.75 122 GLY B CA 1
ATOM 2750 C C . GLY B 1 122 ? 11.719 25.766 13.75 1 80.75 122 GLY B C 1
ATOM 2751 O O . GLY B 1 122 ? 12.266 25.016 14.562 1 80.75 122 GLY B O 1
ATOM 2752 N N . VAL B 1 123 ? 11.68 25.594 12.516 1 81.38 123 VAL B N 1
ATOM 2753 C CA . VAL B 1 123 ? 12.516 24.516 11.992 1 81.38 123 VAL B CA 1
ATOM 2754 C C . VAL B 1 123 ? 13.922 25.047 11.703 1 81.38 123 VAL B C 1
ATOM 2756 O O . VAL B 1 123 ? 14.102 25.891 10.82 1 81.38 123 VAL B O 1
ATOM 2759 N N . ASP B 1 124 ? 14.812 24.922 12.844 1 70.31 124 ASP B N 1
ATOM 2760 C CA . ASP B 1 124 ? 16.156 25.484 12.789 1 70.31 124 ASP B CA 1
ATOM 2761 C C . ASP B 1 124 ? 17.156 24.438 12.281 1 70.31 124 ASP B C 1
ATOM 2763 O O . ASP B 1 124 ? 17.156 23.297 12.742 1 70.31 124 ASP B O 1
ATOM 2767 N N . ASN B 1 125 ? 17.266 24.062 11.172 1 62.72 125 ASN B N 1
ATOM 2768 C CA . ASN B 1 125 ? 18.484 23.312 10.914 1 62.72 125 ASN B CA 1
ATOM 2769 C C . ASN B 1 125 ? 19.094 23.672 9.562 1 62.72 125 ASN B C 1
ATOM 2771 O O . ASN B 1 125 ? 18.453 24.344 8.75 1 62.72 125 ASN B O 1
ATOM 2775 N N . LYS B 1 126 ? 20.453 23.688 9.5 1 65 126 LYS B N 1
ATOM 2776 C CA . LYS B 1 126 ? 21.281 23.859 8.312 1 65 126 LYS B CA 1
ATOM 2777 C C . LYS B 1 126 ? 20.719 23.078 7.125 1 65 126 LYS B C 1
ATOM 2779 O O . LYS B 1 126 ? 21.422 22.797 6.16 1 65 126 LYS B O 1
ATOM 2784 N N . LYS B 1 127 ? 19.453 22.797 7.094 1 66.31 127 LYS B N 1
ATOM 2785 C CA . LYS B 1 127 ? 18.703 22.203 5.992 1 66.31 127 LYS B CA 1
ATOM 2786 C C . LYS B 1 127 ? 19.141 20.766 5.75 1 66.31 127 LYS B C 1
ATOM 2788 O O . LYS B 1 127 ? 18.859 20.188 4.695 1 66.31 127 LYS B O 1
ATOM 2793 N N . ASP B 1 128 ? 19.859 20.234 6.766 1 81.19 128 ASP B N 1
ATOM 2794 C CA . ASP B 1 128 ? 20.484 18.969 6.43 1 81.19 128 ASP B CA 1
ATOM 2795 C C . ASP B 1 128 ? 19.641 17.797 6.906 1 81.19 128 ASP B C 1
ATOM 2797 O O . ASP B 1 128 ? 19.609 16.75 6.262 1 81.19 128 ASP B O 1
ATOM 2801 N N . TYR B 1 129 ? 19.062 17.891 8.008 1 89.75 129 TYR B N 1
ATOM 2802 C CA . TYR B 1 129 ? 18.266 16.781 8.531 1 89.75 129 TYR B CA 1
ATOM 2803 C C . TYR B 1 129 ? 17.203 17.281 9.5 1 89.75 129 TYR B C 1
ATOM 2805 O O . TYR B 1 129 ? 17.266 18.422 9.969 1 89.75 129 TYR B O 1
ATOM 2813 N N . LEU B 1 130 ? 16.141 16.547 9.734 1 92.06 130 LEU B N 1
ATOM 2814 C CA . LEU B 1 130 ? 15.125 16.797 10.75 1 92.06 130 LEU B CA 1
ATOM 2815 C C . LEU B 1 130 ? 15.203 15.742 11.859 1 92.06 130 LEU B C 1
ATOM 2817 O O . LEU B 1 130 ? 15.312 14.547 11.586 1 92.06 130 LEU B O 1
ATOM 2821 N N . THR B 1 131 ? 15.242 16.266 13.07 1 91.75 131 THR B N 1
ATOM 2822 C CA . THR B 1 131 ? 15.07 15.383 14.219 1 91.75 131 THR B CA 1
ATOM 2823 C C . THR B 1 131 ? 13.594 15.18 14.531 1 91.75 131 THR B C 1
ATOM 2825 O O . THR B 1 131 ? 12.734 15.828 13.93 1 91.75 131 THR B O 1
ATOM 2828 N N . GLU B 1 132 ? 13.312 14.273 15.492 1 91.94 132 GLU B N 1
ATOM 2829 C CA . GLU B 1 132 ? 11.93 14.07 15.891 1 91.94 132 GLU B CA 1
ATOM 2830 C C . GLU B 1 132 ? 11.305 15.367 16.391 1 91.94 132 GLU B C 1
ATOM 2832 O O . GLU B 1 132 ? 10.164 15.695 16.047 1 91.94 132 GLU B O 1
ATOM 2837 N N . ASP B 1 133 ? 12.102 16.125 17.172 1 92.25 133 ASP B N 1
ATOM 2838 C CA . ASP B 1 133 ? 11.594 17.359 17.75 1 92.25 133 ASP B CA 1
ATOM 2839 C C . ASP B 1 133 ? 11.328 18.406 16.672 1 92.25 133 ASP B C 1
ATOM 2841 O O . ASP B 1 133 ? 10.281 19.062 16.672 1 92.25 133 ASP B O 1
ATOM 2845 N N . THR B 1 134 ? 12.289 18.562 15.766 1 92 134 THR B N 1
ATOM 2846 C CA . THR B 1 134 ? 12.125 19.562 14.719 1 92 134 THR B CA 1
ATOM 2847 C C . THR B 1 134 ? 11.023 19.156 13.742 1 92 134 THR B C 1
ATOM 2849 O O . THR B 1 134 ? 10.312 20.016 13.203 1 92 134 THR B O 1
ATOM 2852 N N . TYR B 1 135 ? 10.914 17.875 13.523 1 91.5 135 TYR B N 1
ATOM 2853 C CA . TYR B 1 135 ? 9.836 17.375 12.68 1 91.5 135 TYR B CA 1
ATOM 2854 C C . TYR B 1 135 ? 8.477 17.688 13.305 1 91.5 135 TYR B C 1
ATOM 2856 O O . TYR B 1 135 ? 7.559 18.141 12.617 1 91.5 135 TYR B O 1
ATOM 2864 N N . LEU B 1 136 ? 8.43 17.422 14.578 1 92.19 136 LEU B N 1
ATOM 2865 C CA . LEU B 1 136 ? 7.176 17.688 15.281 1 92.19 136 LEU B CA 1
ATOM 2866 C C . LEU B 1 136 ? 6.82 19.172 15.188 1 92.19 136 LEU B C 1
ATOM 2868 O O . LEU B 1 136 ? 5.66 19.531 14.969 1 92.19 136 LEU B O 1
ATOM 2872 N N . THR B 1 137 ? 7.816 20.016 15.344 1 91.62 137 THR B N 1
ATOM 2873 C CA . THR B 1 137 ? 7.613 21.453 15.219 1 91.62 137 THR B CA 1
ATOM 2874 C C . THR B 1 137 ? 7.121 21.812 13.82 1 91.62 137 THR B C 1
ATOM 2876 O O . THR B 1 137 ? 6.176 22.594 13.664 1 91.62 137 THR B O 1
ATOM 2879 N N . ALA B 1 138 ? 7.754 21.25 12.805 1 87.56 138 ALA B N 1
ATOM 2880 C CA . ALA B 1 138 ? 7.371 21.5 11.414 1 87.56 138 ALA B CA 1
ATOM 2881 C C . ALA B 1 138 ? 5.922 21.094 11.164 1 87.56 138 ALA B C 1
ATOM 2883 O O . ALA B 1 138 ? 5.152 21.844 10.562 1 87.56 138 ALA B O 1
ATOM 2884 N N . MET B 1 139 ? 5.566 19.938 11.672 1 88.75 139 MET B N 1
ATOM 2885 C CA . MET B 1 139 ? 4.227 19.406 11.445 1 88.75 139 MET B CA 1
ATOM 2886 C C . MET B 1 139 ? 3.176 20.25 12.156 1 88.75 139 MET B C 1
ATOM 2888 O O . MET B 1 139 ? 2.096 20.484 11.617 1 88.75 139 MET B O 1
ATOM 2892 N N . ARG B 1 140 ? 3.488 20.719 13.328 1 90 140 ARG B N 1
ATOM 2893 C CA . ARG B 1 140 ? 2.59 21.594 14.062 1 90 140 ARG B CA 1
ATOM 2894 C C . ARG B 1 140 ? 2.348 22.891 13.297 1 90 140 ARG B C 1
ATOM 2896 O O . ARG B 1 140 ? 1.224 23.391 13.25 1 90 140 ARG B O 1
ATOM 2903 N N . GLU B 1 141 ? 3.428 23.375 12.727 1 86.69 141 GLU B N 1
ATOM 2904 C CA . GLU B 1 141 ? 3.295 24.594 11.922 1 86.69 141 GLU B CA 1
ATOM 2905 C C . GLU B 1 141 ? 2.463 24.344 10.672 1 86.69 141 GLU B C 1
ATOM 2907 O O . GLU B 1 141 ? 1.62 25.172 10.305 1 86.69 141 GLU B O 1
ATOM 2912 N N . MET B 1 142 ? 2.684 23.266 10.086 1 83.25 142 MET B N 1
ATOM 2913 C CA . MET B 1 142 ? 2.037 22.953 8.812 1 83.25 142 MET B CA 1
ATOM 2914 C C . MET B 1 142 ? 0.525 22.844 8.984 1 83.25 142 MET B C 1
ATOM 2916 O O . MET B 1 142 ? -0.232 23.375 8.164 1 83.25 142 MET B O 1
ATOM 2920 N N . VAL B 1 143 ? 0.013 22.219 10.023 1 86.56 143 VAL B N 1
ATOM 2921 C CA . VAL B 1 143 ? -1.416 21.984 10.188 1 86.56 143 VAL B CA 1
ATOM 2922 C C . VAL B 1 143 ? -2.113 23.266 10.609 1 86.56 143 VAL B C 1
ATOM 2924 O O . VAL B 1 143 ? -3.344 23.328 10.664 1 86.56 143 VAL B O 1
ATOM 2927 N N . ASN B 1 144 ? -1.294 24.281 10.844 1 86.75 144 ASN B N 1
ATOM 2928 C CA . ASN B 1 144 ? -1.86 25.562 11.258 1 86.75 144 ASN B CA 1
ATOM 2929 C C . ASN B 1 144 ? -1.622 26.641 10.211 1 86.75 144 ASN B C 1
ATOM 2931 O O . ASN B 1 144 ? -1.767 27.844 10.492 1 86.75 144 ASN B O 1
ATOM 2935 N N . ILE B 1 145 ? -1.288 26.281 9.039 1 79.12 145 ILE B N 1
ATOM 2936 C CA . ILE B 1 145 ? -1.142 27.25 7.953 1 79.12 145 ILE B CA 1
ATOM 2937 C C . ILE B 1 145 ? -2.516 27.766 7.539 1 79.12 145 ILE B C 1
ATOM 2939 O O . ILE B 1 145 ? -3.336 27.016 7.008 1 79.12 145 ILE B O 1
ATOM 2943 N N . PRO B 1 146 ? -2.828 28.984 7.664 1 77 146 PRO B N 1
ATOM 2944 C CA . PRO B 1 146 ? -4.152 29.547 7.41 1 77 146 PRO B CA 1
ATOM 2945 C C . PRO B 1 146 ? -4.574 29.422 5.945 1 77 146 PRO B C 1
ATOM 2947 O O . PRO B 1 146 ? -5.746 29.172 5.66 1 77 146 PRO B O 1
ATOM 2950 N N . GLN B 1 147 ? -3.652 29.594 5.059 1 68.62 147 GLN B N 1
ATOM 2951 C CA . GLN B 1 147 ? -3.979 29.547 3.639 1 68.62 147 GLN B CA 1
ATOM 2952 C C . GLN B 1 147 ? -4.566 28.203 3.246 1 68.62 147 GLN B C 1
ATOM 2954 O O . GLN B 1 147 ? -5.504 28.125 2.449 1 68.62 147 GLN B O 1
ATOM 2959 N N . VAL B 1 148 ? -4.023 27.203 3.871 1 67.31 148 VAL B N 1
ATOM 2960 C CA . VAL B 1 148 ? -4.492 25.844 3.57 1 67.31 148 VAL B CA 1
ATOM 2961 C C . VAL B 1 148 ? -5.918 25.672 4.09 1 67.31 148 VAL B C 1
ATOM 2963 O O . VAL B 1 148 ? -6.77 25.094 3.4 1 67.31 148 VAL B O 1
ATOM 2966 N N . ASP B 1 149 ? -6.133 26.188 5.184 1 70.19 149 ASP B N 1
ATOM 2967 C CA . ASP B 1 149 ? -7.441 26.062 5.824 1 70.19 149 ASP B CA 1
ATOM 2968 C C . ASP B 1 149 ? -8.492 26.891 5.09 1 70.19 149 ASP B C 1
ATOM 2970 O O . ASP B 1 149 ? -9.57 26.406 4.77 1 70.19 149 ASP B O 1
ATOM 2974 N N . GLU B 1 150 ? -8.195 28.141 4.836 1 68.81 150 GLU B N 1
ATOM 2975 C CA . GLU B 1 150 ? -9.133 29.078 4.25 1 68.81 150 GLU B CA 1
ATOM 2976 C C . GLU B 1 150 ? -9.547 28.641 2.844 1 68.81 150 GLU B C 1
ATOM 2978 O O . GLU B 1 150 ? -10.711 28.797 2.457 1 68.81 150 GLU B O 1
ATOM 2983 N N . GLN B 1 151 ? -8.594 28.062 2.16 1 65.12 151 GLN B N 1
ATOM 2984 C CA . GLN B 1 151 ? -8.875 27.688 0.778 1 65.12 151 GLN B CA 1
ATOM 2985 C C . GLN B 1 151 ? -9.367 26.25 0.687 1 65.12 151 GLN B C 1
ATOM 2987 O O . GLN B 1 151 ? -9.891 25.828 -0.349 1 65.12 151 GLN B O 1
ATOM 2992 N N . GLY B 1 152 ? -9.32 25.609 1.82 1 64.19 152 GLY B N 1
ATOM 2993 C CA . GLY B 1 152 ? -9.766 24.219 1.845 1 64.19 152 GLY B CA 1
ATOM 2994 C C . GLY B 1 152 ? -8.883 23.297 1.038 1 64.19 152 GLY B C 1
ATOM 2995 O O . GLY B 1 152 ? -9.328 22.234 0.6 1 64.19 152 GLY B O 1
ATOM 2996 N N . ASN B 1 153 ? -7.68 23.672 0.738 1 64.62 153 ASN B N 1
ATOM 2997 C CA . ASN B 1 153 ? -6.785 22.891 -0.109 1 64.62 153 ASN B CA 1
ATOM 2998 C C . ASN B 1 153 ? -5.852 22.016 0.721 1 64.62 153 ASN B C 1
ATOM 3000 O O . ASN B 1 153 ? -4.641 22 0.492 1 64.62 153 ASN B O 1
ATOM 3004 N N . TYR B 1 154 ? -6.488 21.328 1.743 1 67.56 154 TYR B N 1
ATOM 3005 C CA . TYR B 1 154 ? -5.734 20.438 2.627 1 67.56 154 TYR B CA 1
ATOM 3006 C C . TYR B 1 154 ? -4.949 19.406 1.828 1 67.56 154 TYR B C 1
ATOM 3008 O O . TYR B 1 154 ? -3.824 19.062 2.189 1 67.56 154 TYR B O 1
ATOM 3016 N N . ASP B 1 155 ? -5.523 19.047 0.807 1 61.03 155 ASP B N 1
ATOM 3017 C CA . ASP B 1 155 ? -4.973 17.953 0.028 1 61.03 155 ASP B CA 1
ATOM 3018 C C . ASP B 1 155 ? -3.75 18.391 -0.771 1 61.03 155 ASP B C 1
ATOM 3020 O O . ASP B 1 155 ? -2.877 17.578 -1.083 1 61.03 155 ASP B O 1
ATOM 3024 N N . GLU B 1 156 ? -3.764 19.625 -1.109 1 59.12 156 GLU B N 1
ATOM 3025 C CA . GLU B 1 156 ? -2.646 20.156 -1.893 1 59.12 156 GLU B CA 1
ATOM 3026 C C . GLU B 1 156 ? -1.356 20.156 -1.078 1 59.12 156 GLU B C 1
ATOM 3028 O O . GLU B 1 156 ? -0.267 20 -1.632 1 59.12 156 GLU B O 1
ATOM 3033 N N . TYR B 1 157 ? -1.584 20.344 0.122 1 55.59 157 TYR B N 1
ATOM 3034 C CA . TYR B 1 157 ? -0.41 20.547 0.965 1 55.59 157 TYR B CA 1
ATOM 3035 C C . TYR B 1 157 ? -0.047 19.25 1.693 1 55.59 157 TYR B C 1
ATOM 3037 O O . TYR B 1 157 ? 1.109 19.047 2.072 1 55.59 157 TYR B O 1
ATOM 3045 N N . VAL B 1 158 ? -1.058 18.594 1.923 1 53.12 158 VAL B N 1
ATOM 3046 C CA . VAL B 1 158 ? -0.81 17.531 2.895 1 53.12 158 VAL B CA 1
ATOM 3047 C C . VAL B 1 158 ? -0.826 16.172 2.195 1 53.12 158 VAL B C 1
ATOM 3049 O O . VAL B 1 158 ? -0.185 15.227 2.654 1 53.12 158 VAL B O 1
ATOM 3052 N N . VAL B 1 159 ? -1.72 16.141 1.234 1 50.62 159 VAL B N 1
ATOM 3053 C CA . VAL B 1 159 ? -1.755 14.805 0.667 1 50.62 159 VAL B CA 1
ATOM 3054 C C . VAL B 1 159 ? -0.346 14.375 0.26 1 50.62 159 VAL B C 1
ATOM 3056 O O . VAL B 1 159 ? 0.263 14.984 -0.622 1 50.62 159 VAL B O 1
ATOM 3059 N N . PRO B 1 160 ? 0.157 13.664 1.206 1 48.53 160 PRO B N 1
ATOM 3060 C CA . PRO B 1 160 ? 1.546 13.242 1.001 1 48.53 160 PRO B CA 1
ATOM 3061 C C . PRO B 1 160 ? 1.792 12.68 -0.397 1 48.53 160 PRO B C 1
ATOM 3063 O O . PRO B 1 160 ? 0.853 12.234 -1.062 1 48.53 160 PRO B O 1
ATOM 3066 N N . PHE B 1 161 ? 3.041 12.898 -0.996 1 46.12 161 PHE B N 1
ATOM 3067 C CA . PHE B 1 161 ? 3.684 12.414 -2.209 1 46.12 161 PHE B CA 1
ATOM 3068 C C . PHE B 1 161 ? 3.279 10.969 -2.49 1 46.12 161 PHE B C 1
ATOM 3070 O O . PHE B 1 161 ? 3.107 10.578 -3.648 1 46.12 161 PHE B O 1
ATOM 3077 N N . PHE B 1 162 ? 3.068 10.289 -1.388 1 50.22 162 PHE B N 1
ATOM 3078 C CA . PHE B 1 162 ? 2.799 8.859 -1.511 1 50.22 162 PHE B CA 1
ATOM 3079 C C . PHE B 1 162 ? 1.44 8.625 -2.16 1 50.22 162 PHE B C 1
ATOM 3081 O O . PHE B 1 162 ? 1.15 7.512 -2.611 1 50.22 162 PHE B O 1
ATOM 3088 N N . PHE B 1 163 ? 0.968 9.875 -2.537 1 56.94 163 PHE B N 1
ATOM 3089 C CA . PHE B 1 163 ? -0.404 9.711 -3.004 1 56.94 163 PHE B CA 1
ATOM 3090 C C . PHE B 1 163 ? -0.43 9.281 -4.465 1 56.94 163 PHE B C 1
ATOM 3092 O O . PHE B 1 163 ? -1.236 8.43 -4.855 1 56.94 163 PHE B O 1
ATOM 3099 N N . LYS B 1 164 ? 0.484 9.836 -5.266 1 56 164 LYS B N 1
ATOM 3100 C CA . LYS B 1 164 ? 0.448 9.438 -6.668 1 56 164 LYS B CA 1
ATOM 3101 C C . LYS B 1 164 ? 0.704 7.941 -6.82 1 56 164 LYS B C 1
ATOM 3103 O O . LYS B 1 164 ? 0.005 7.262 -7.574 1 56 164 LYS B O 1
ATOM 3108 N N . ALA B 1 165 ? 1.752 7.602 -6.18 1 54.84 165 ALA B N 1
ATOM 3109 C CA . ALA B 1 165 ? 2.041 6.172 -6.234 1 54.84 165 ALA B CA 1
ATOM 3110 C C . ALA B 1 165 ? 0.878 5.355 -5.68 1 54.84 165 ALA B C 1
ATOM 3112 O O . ALA B 1 165 ? 0.533 4.305 -6.223 1 54.84 165 ALA B O 1
ATOM 3113 N N . ALA B 1 166 ? 0.319 5.98 -4.68 1 61.78 166 ALA B N 1
ATOM 3114 C CA . ALA B 1 166 ? -0.827 5.305 -4.074 1 61.78 166 ALA B CA 1
ATOM 3115 C C . ALA B 1 166 ? -2.01 5.266 -5.039 1 61.78 166 ALA B C 1
ATOM 3117 O O . ALA B 1 166 ? -2.74 4.273 -5.09 1 61.78 166 ALA B O 1
ATOM 3118 N N . MET B 1 167 ? -2.037 6.289 -5.875 1 66 167 MET B N 1
ATOM 3119 C CA . MET B 1 167 ? -3.129 6.352 -6.844 1 66 167 MET B CA 1
ATOM 3120 C C . MET B 1 167 ? -2.961 5.293 -7.926 1 66 167 MET B C 1
ATOM 3122 O O . MET B 1 167 ? -3.934 4.656 -8.336 1 66 167 MET B O 1
ATOM 3126 N N . LYS B 1 168 ? -1.792 5.172 -8.406 1 64.19 168 LYS B N 1
ATOM 3127 C CA . LYS B 1 168 ? -1.543 4.152 -9.422 1 64.19 168 LYS B CA 1
ATOM 3128 C C . LYS B 1 168 ? -1.811 2.752 -8.875 1 64.19 168 LYS B C 1
ATOM 3130 O O . LYS B 1 168 ? -2.381 1.907 -9.562 1 64.19 168 LYS B O 1
ATOM 3135 N N . ALA B 1 169 ? -1.364 2.57 -7.676 1 66 169 ALA B N 1
ATOM 3136 C CA . ALA B 1 169 ? -1.661 1.297 -7.023 1 66 169 ALA B CA 1
ATOM 3137 C C . ALA B 1 169 ? -3.168 1.088 -6.891 1 66 169 ALA B C 1
ATOM 3139 O O . ALA B 1 169 ? -3.672 -0.012 -7.129 1 66 169 ALA B O 1
ATOM 3140 N N . PHE B 1 170 ? -3.902 2.211 -6.613 1 72.69 170 PHE B N 1
ATOM 3141 C CA . PHE B 1 170 ? -5.355 2.154 -6.496 1 72.69 170 PHE B CA 1
ATOM 3142 C C . PHE B 1 170 ? -5.988 1.779 -7.828 1 72.69 170 PHE B C 1
ATOM 3144 O O . PHE B 1 170 ? -6.867 0.915 -7.883 1 72.69 170 PHE B O 1
ATOM 3151 N N . GLN B 1 171 ? -5.457 2.35 -8.828 1 73.12 171 GLN B N 1
ATOM 3152 C CA . GLN B 1 171 ? -5.973 2.084 -10.164 1 73.12 171 GLN B CA 1
ATOM 3153 C C . GLN B 1 171 ? -5.742 0.63 -10.562 1 73.12 171 GLN B C 1
ATOM 3155 O O . GLN B 1 171 ? -6.59 0.02 -11.227 1 73.12 171 GLN B O 1
ATOM 3160 N N . SER B 1 172 ? -4.688 0.096 -10.203 1 73.5 172 SER B N 1
ATOM 3161 C CA . SER B 1 172 ? -4.352 -1.28 -10.555 1 73.5 172 SER B CA 1
ATOM 3162 C C . SER B 1 172 ? -5.242 -2.271 -9.812 1 73.5 172 SER B C 1
ATOM 3164 O O . SER B 1 172 ? -5.438 -3.4 -10.266 1 73.5 172 SER B O 1
ATOM 3166 N N . LEU B 1 173 ? -5.793 -1.817 -8.68 1 76.5 173 LEU B N 1
ATOM 3167 C CA . LEU B 1 173 ? -6.621 -2.695 -7.859 1 76.5 173 LEU B CA 1
ATOM 3168 C C . LEU B 1 173 ? -8.094 -2.549 -8.219 1 76.5 173 LEU B C 1
ATOM 3170 O O . LEU B 1 173 ? -8.891 -3.451 -7.965 1 76.5 173 LEU B O 1
ATOM 3174 N N . ASP B 1 174 ? -8.398 -1.338 -8.781 1 80.38 174 ASP B N 1
ATOM 3175 C CA . ASP B 1 174 ? -9.766 -1.094 -9.219 1 80.38 174 ASP B CA 1
ATOM 3176 C C . ASP B 1 174 ? -10.031 -1.754 -10.57 1 80.38 174 ASP B C 1
ATOM 3178 O O . ASP B 1 174 ? -10.078 -1.076 -11.602 1 80.38 174 ASP B O 1
ATOM 3182 N N . LEU B 1 175 ? -10.32 -3.02 -10.57 1 81.06 175 LEU B N 1
ATOM 3183 C CA . LEU B 1 175 ? -10.305 -3.865 -11.758 1 81.06 175 LEU B CA 1
ATOM 3184 C C . LEU B 1 175 ? -11.445 -3.492 -12.703 1 81.06 175 LEU B C 1
ATOM 3186 O O . LEU B 1 175 ? -11.312 -3.633 -13.922 1 81.06 175 LEU B O 1
ATOM 3190 N N . ASN B 1 176 ? -12.562 -3.061 -12.172 1 80.75 176 ASN B N 1
ATOM 3191 C CA . ASN B 1 176 ? -13.68 -2.738 -13.047 1 80.75 176 ASN B CA 1
ATOM 3192 C C . ASN B 1 176 ? -13.75 -1.242 -13.344 1 80.75 176 ASN B C 1
ATOM 3194 O O . ASN B 1 176 ? -14.664 -0.779 -14.023 1 80.75 176 ASN B O 1
ATOM 3198 N N . GLY B 1 177 ? -12.93 -0.375 -12.695 1 77.19 177 GLY B N 1
ATOM 3199 C CA . GLY B 1 177 ? -12.758 1.032 -13.023 1 77.19 177 GLY B CA 1
ATOM 3200 C C . GLY B 1 177 ? -13.867 1.909 -12.477 1 77.19 177 GLY B C 1
ATOM 3201 O O . GLY B 1 177 ? -14.133 2.988 -13.008 1 77.19 177 GLY B O 1
ATOM 3202 N N . ASP B 1 178 ? -14.555 1.48 -11.438 1 80.94 178 ASP B N 1
ATOM 3203 C CA . ASP B 1 178 ? -15.688 2.244 -10.93 1 80.94 178 ASP B CA 1
ATOM 3204 C C . ASP B 1 178 ? -15.258 3.225 -9.844 1 80.94 178 ASP B C 1
ATOM 3206 O O . ASP B 1 178 ? -16.094 3.893 -9.234 1 80.94 178 ASP B O 1
ATOM 3210 N N . GLY B 1 179 ? -13.984 3.186 -9.555 1 76.56 179 GLY B N 1
ATOM 3211 C CA . GLY B 1 179 ? -13.453 4.148 -8.602 1 76.56 179 GLY B CA 1
ATOM 3212 C C . GLY B 1 179 ? -13.477 3.643 -7.168 1 76.56 179 GLY B C 1
ATOM 3213 O O . GLY B 1 179 ? -13.273 4.414 -6.23 1 76.56 179 GLY B O 1
ATOM 3214 N N . ILE B 1 180 ? -13.836 2.361 -7.105 1 82.19 180 ILE B N 1
ATOM 3215 C CA . ILE B 1 180 ? -13.867 1.729 -5.793 1 82.19 180 ILE B CA 1
ATOM 3216 C C . ILE B 1 180 ? -13.039 0.445 -5.816 1 82.19 180 ILE B C 1
ATOM 3218 O O . ILE B 1 180 ? -13.047 -0.285 -6.812 1 82.19 180 ILE B O 1
ATOM 3222 N N . VAL B 1 181 ? -12.266 0.248 -4.715 1 81.69 181 VAL B N 1
ATOM 3223 C CA . VAL B 1 181 ? -11.57 -1.023 -4.566 1 81.69 181 VAL B CA 1
ATOM 3224 C C . VAL B 1 181 ? -12.258 -1.872 -3.5 1 81.69 181 VAL B C 1
ATOM 3226 O O . VAL B 1 181 ? -12.227 -1.537 -2.314 1 81.69 181 VAL B O 1
ATOM 3229 N N . SER B 1 182 ? -12.883 -2.889 -4.012 1 79.69 182 SER B N 1
ATOM 3230 C CA . SER B 1 182 ? -13.477 -3.846 -3.082 1 79.69 182 SER B CA 1
ATOM 3231 C C . SER B 1 182 ? -12.453 -4.891 -2.645 1 79.69 182 SER B C 1
ATOM 3233 O O . SER B 1 182 ? -11.391 -5.023 -3.252 1 79.69 182 SER B O 1
ATOM 3235 N N . PHE B 1 183 ? -12.844 -5.555 -1.58 1 74.5 183 PHE B N 1
ATOM 3236 C CA . PHE B 1 183 ? -11.977 -6.645 -1.138 1 74.5 183 PHE B CA 1
ATOM 3237 C C . PHE B 1 183 ? -11.891 -7.734 -2.199 1 74.5 183 PHE B C 1
ATOM 3239 O O . PHE B 1 183 ? -10.828 -8.328 -2.398 1 74.5 183 PHE B O 1
ATOM 3246 N N . GLU B 1 184 ? -12.922 -7.938 -2.824 1 77.38 184 GLU B N 1
ATOM 3247 C CA . GLU B 1 184 ? -12.938 -8.922 -3.904 1 77.38 184 GLU B CA 1
ATOM 3248 C C . GLU B 1 184 ? -11.977 -8.523 -5.023 1 77.38 184 GLU B C 1
ATOM 3250 O O . GLU B 1 184 ? -11.258 -9.367 -5.559 1 77.38 184 GLU B O 1
ATOM 3255 N N . GLU B 1 185 ? -12.031 -7.25 -5.34 1 79.5 185 GLU B N 1
ATOM 3256 C CA . GLU B 1 185 ? -11.117 -6.758 -6.371 1 79.5 185 GLU B CA 1
ATOM 3257 C C . GLU B 1 185 ? -9.664 -6.898 -5.934 1 79.5 185 GLU B C 1
ATOM 3259 O O . GLU B 1 185 ? -8.805 -7.273 -6.734 1 79.5 185 GLU B O 1
ATOM 3264 N N . PHE B 1 186 ? -9.531 -6.613 -4.766 1 78.06 186 PHE B N 1
ATOM 3265 C CA . PHE B 1 186 ? -8.188 -6.711 -4.215 1 78.06 186 PHE B CA 1
ATOM 3266 C C . PHE B 1 186 ? -7.664 -8.141 -4.32 1 78.06 186 PHE B C 1
ATOM 3268 O O . PHE B 1 186 ? -6.543 -8.359 -4.781 1 78.06 186 PHE B O 1
ATOM 3275 N N . CYS B 1 187 ? -8.438 -9.078 -3.951 1 75.06 187 CYS B N 1
ATOM 3276 C CA . CYS B 1 187 ? -8.062 -10.484 -4.016 1 75.06 187 CYS B CA 1
ATOM 3277 C C . CYS B 1 187 ? -7.887 -10.938 -5.457 1 75.06 187 CYS B C 1
ATOM 3279 O O . CYS B 1 187 ? -6.918 -11.625 -5.785 1 75.06 187 CYS B O 1
ATOM 3281 N N . LEU B 1 188 ? -8.805 -10.547 -6.191 1 79.81 188 LEU B N 1
ATOM 3282 C CA . LEU B 1 188 ? -8.75 -10.945 -7.594 1 79.81 188 LEU B CA 1
ATOM 3283 C C . LEU B 1 188 ? -7.504 -10.391 -8.273 1 79.81 188 LEU B C 1
ATOM 3285 O O . LEU B 1 188 ? -6.871 -11.07 -9.078 1 79.81 188 LEU B O 1
ATOM 3289 N N . ALA B 1 189 ? -7.184 -9.195 -7.996 1 80 189 ALA B N 1
ATOM 3290 C CA . ALA B 1 189 ? -5.988 -8.586 -8.578 1 80 189 ALA B CA 1
ATOM 3291 C C . ALA B 1 189 ? -4.746 -9.414 -8.266 1 80 189 ALA B C 1
ATOM 3293 O O . ALA B 1 189 ? -3.926 -9.672 -9.148 1 80 189 ALA B O 1
ATOM 3294 N N . ASN B 1 190 ? -4.637 -9.836 -7.07 1 77.5 190 ASN B N 1
ATOM 3295 C CA . ASN B 1 190 ? -3.494 -10.648 -6.664 1 77.5 190 ASN B CA 1
ATOM 3296 C C . ASN B 1 190 ? -3.479 -11.992 -7.395 1 77.5 190 ASN B C 1
ATOM 3298 O O . ASN B 1 190 ? -2.432 -12.43 -7.879 1 77.5 190 ASN B O 1
ATOM 3302 N N . LEU B 1 191 ? -4.633 -12.555 -7.449 1 80.88 191 LEU B N 1
ATOM 3303 C CA . LEU B 1 191 ? -4.738 -13.852 -8.109 1 80.88 191 LEU B CA 1
ATOM 3304 C C . LEU B 1 191 ? -4.48 -13.727 -9.609 1 80.88 191 LEU B C 1
ATOM 3306 O O . LEU B 1 191 ? -3.768 -14.539 -10.195 1 80.88 191 LEU B O 1
ATOM 3310 N N . GLU B 1 192 ? -5.062 -12.727 -10.195 1 83.25 192 GLU B N 1
ATOM 3311 C CA . GLU B 1 192 ? -4.852 -12.492 -11.617 1 83.25 192 GLU B CA 1
ATOM 3312 C C . GLU B 1 192 ? -3.381 -12.211 -11.922 1 83.25 192 GLU B C 1
ATOM 3314 O O . GLU B 1 192 ? -2.848 -12.672 -12.93 1 83.25 192 GLU B O 1
ATOM 3319 N N . TYR B 1 193 ? -2.822 -11.516 -11.117 1 84.81 193 TYR B N 1
ATOM 3320 C CA . TYR B 1 193 ? -1.404 -11.242 -11.328 1 84.81 193 TYR B CA 1
ATOM 3321 C C . TYR B 1 193 ? -0.605 -12.539 -11.375 1 84.81 193 TYR B C 1
ATOM 3323 O O . TYR B 1 193 ? 0.287 -12.703 -12.211 1 84.81 193 TYR B O 1
ATOM 3331 N N . MET B 1 194 ? -0.964 -13.438 -10.531 1 83.5 194 MET B N 1
ATOM 3332 C CA . MET B 1 194 ? -0.194 -14.672 -10.383 1 83.5 194 MET B CA 1
ATOM 3333 C C . MET B 1 194 ? -0.541 -15.664 -11.492 1 83.5 194 MET B C 1
ATOM 3335 O O . MET B 1 194 ? 0.35 -16.266 -12.086 1 83.5 194 MET B O 1
ATOM 3339 N N . PHE B 1 195 ? -1.816 -15.742 -11.836 1 85.56 195 PHE B N 1
ATOM 3340 C CA . PHE B 1 195 ? -2.232 -16.906 -12.625 1 85.56 195 PHE B CA 1
ATOM 3341 C C . PHE B 1 195 ? -2.59 -16.484 -14.047 1 85.56 195 PHE B C 1
ATOM 3343 O O . PHE B 1 195 ? -2.502 -17.297 -14.977 1 85.56 195 PHE B O 1
ATOM 3350 N N . SER B 1 196 ? -3.066 -15.281 -14.195 1 87.62 196 SER B N 1
ATOM 3351 C CA . SER B 1 196 ? -3.549 -14.875 -15.516 1 87.62 196 SER B CA 1
ATOM 3352 C C . SER B 1 196 ? -2.389 -14.555 -16.453 1 87.62 196 SER B C 1
ATOM 3354 O O . SER B 1 196 ? -1.401 -13.945 -16.031 1 87.62 196 SER B O 1
ATOM 3356 N N . GLU B 1 197 ? -2.482 -14.945 -17.672 1 91.88 197 GLU B N 1
ATOM 3357 C CA . GLU B 1 197 ? -1.508 -14.602 -18.703 1 91.88 197 GLU B CA 1
ATOM 3358 C C . GLU B 1 197 ? -2.129 -13.703 -19.781 1 91.88 197 GLU B C 1
ATOM 3360 O O . GLU B 1 197 ? -1.602 -13.602 -20.891 1 91.88 197 GLU B O 1
ATOM 3365 N N . ASN B 1 198 ? -3.273 -13.133 -19.453 1 90.19 198 ASN B N 1
ATOM 3366 C CA . ASN B 1 198 ? -3.91 -12.109 -20.281 1 90.19 198 ASN B CA 1
ATOM 3367 C C . ASN B 1 198 ? -3.232 -10.75 -20.109 1 90.19 198 ASN B C 1
ATOM 3369 O O . ASN B 1 198 ? -3.266 -10.172 -19.016 1 90.19 198 ASN B O 1
ATOM 3373 N N . GLU B 1 199 ? -2.637 -10.18 -21.156 1 89.81 199 GLU B N 1
ATOM 3374 C CA . GLU B 1 199 ? -1.829 -8.961 -21.078 1 89.81 199 GLU B CA 1
ATOM 3375 C C . GLU B 1 199 ? -2.701 -7.734 -20.828 1 89.81 199 GLU B C 1
ATOM 3377 O O . GLU B 1 199 ? -2.191 -6.664 -20.5 1 89.81 199 GLU B O 1
ATOM 3382 N N . LYS B 1 200 ? -4.012 -7.898 -20.844 1 85.19 200 LYS B N 1
ATOM 3383 C CA . LYS B 1 200 ? -4.91 -6.754 -20.734 1 85.19 200 LYS B CA 1
ATOM 3384 C C . LYS B 1 200 ? -5.371 -6.559 -19.281 1 85.19 200 LYS B C 1
ATOM 3386 O O . LYS B 1 200 ? -6.156 -5.656 -19 1 85.19 200 LYS B O 1
ATOM 3391 N N . ILE B 1 201 ? -4.875 -7.434 -18.406 1 85.38 201 ILE B N 1
ATOM 3392 C CA . ILE B 1 201 ? -5.324 -7.301 -17.016 1 85.38 201 ILE B CA 1
ATOM 3393 C C . ILE B 1 201 ? -4.832 -5.98 -16.438 1 85.38 201 ILE B C 1
ATOM 3395 O O . ILE B 1 201 ? -3.684 -5.586 -16.672 1 85.38 201 ILE B O 1
ATOM 3399 N N . PRO B 1 202 ? -5.66 -5.23 -15.688 1 80.5 202 PRO B N 1
ATOM 3400 C CA . PRO B 1 202 ? -5.285 -3.926 -15.133 1 80.5 202 PRO B CA 1
ATOM 3401 C C . PRO B 1 202 ? -4.184 -4.023 -14.086 1 80.5 202 PRO B C 1
ATOM 3403 O O . PRO B 1 202 ? -3.432 -3.064 -13.883 1 80.5 202 PRO B O 1
ATOM 3406 N N . CYS B 1 203 ? -4.016 -5.164 -13.422 1 80.19 203 CYS B N 1
ATOM 3407 C CA . CYS B 1 203 ? -3.107 -5.281 -12.289 1 80.19 203 CYS B CA 1
ATOM 3408 C C . CYS B 1 203 ? -1.728 -5.746 -12.742 1 80.19 203 CYS B C 1
ATOM 3410 O O . CYS B 1 203 ? -0.878 -6.082 -11.922 1 80.19 203 CYS B O 1
ATOM 3412 N N . LYS B 1 204 ? -1.457 -5.73 -14.008 1 82.56 204 LYS B N 1
ATOM 3413 C CA . LYS B 1 204 ? -0.238 -6.324 -14.547 1 82.56 204 LYS B CA 1
ATOM 3414 C C . LYS B 1 204 ? 1.002 -5.602 -14.031 1 82.56 204 LYS B C 1
ATOM 3416 O O . LYS B 1 204 ? 2.088 -6.184 -13.977 1 82.56 204 LYS B O 1
ATOM 3421 N N . GLU B 1 205 ? 0.857 -4.336 -13.633 1 74.5 205 GLU B N 1
ATOM 3422 C CA . GLU B 1 205 ? 2.018 -3.576 -13.188 1 74.5 205 GLU B CA 1
ATOM 3423 C C . GLU B 1 205 ? 1.906 -3.223 -11.703 1 74.5 205 GLU B C 1
ATOM 3425 O O . GLU B 1 205 ? 2.57 -2.299 -11.227 1 74.5 205 GLU B O 1
ATOM 3430 N N . MET B 1 206 ? 1.049 -4.016 -11.023 1 72.94 206 MET B N 1
ATOM 3431 C CA . MET B 1 206 ? 0.791 -3.709 -9.617 1 72.94 206 MET B CA 1
ATOM 3432 C C . MET B 1 206 ? 2.07 -3.814 -8.789 1 72.94 206 MET B C 1
ATOM 3434 O O . MET B 1 206 ? 2.211 -3.145 -7.77 1 72.94 206 MET B O 1
ATOM 3438 N N . PHE B 1 207 ? 3.062 -4.648 -9.234 1 73 207 PHE B N 1
ATOM 3439 C CA . PHE B 1 207 ? 4.305 -4.77 -8.484 1 73 207 PHE B CA 1
ATOM 3440 C C . PHE B 1 207 ? 5.445 -4.055 -9.195 1 73 207 PHE B C 1
ATOM 3442 O O . PHE B 1 207 ? 6.613 -4.242 -8.852 1 73 207 PHE B O 1
ATOM 3449 N N . GLY B 1 208 ? 5.105 -3.258 -10.25 1 69.25 208 GLY B N 1
ATOM 3450 C CA . GLY B 1 208 ? 6.098 -2.502 -11 1 69.25 208 GLY B CA 1
ATOM 3451 C C . GLY B 1 208 ? 5.953 -2.643 -12.5 1 69.25 208 GLY B C 1
ATOM 3452 O O . GLY B 1 208 ? 5.191 -3.486 -12.977 1 69.25 208 GLY B O 1
ATOM 3453 N N . PRO B 1 209 ? 6.676 -1.828 -13.172 1 71.12 209 PRO B N 1
ATOM 3454 C CA . PRO B 1 209 ? 6.594 -1.882 -14.633 1 71.12 209 PRO B CA 1
ATOM 3455 C C . PRO B 1 209 ? 7.191 -3.164 -15.211 1 71.12 209 PRO B C 1
ATOM 3457 O O . PRO B 1 209 ? 8.172 -3.686 -14.68 1 71.12 209 PRO B O 1
ATOM 3460 N N . LEU B 1 210 ? 6.629 -3.809 -16.203 1 79.69 210 LEU B N 1
ATOM 3461 C CA . LEU B 1 210 ? 7.07 -5.062 -16.812 1 79.69 210 LEU B CA 1
ATOM 3462 C C . LEU B 1 210 ? 8.227 -4.824 -17.766 1 79.69 210 LEU B C 1
ATOM 3464 O O . LEU B 1 210 ? 8.938 -5.762 -18.141 1 79.69 210 LEU B O 1
ATOM 3468 N N . ASP B 1 211 ? 8.438 -3.705 -18.266 1 64.94 211 ASP B N 1
ATOM 3469 C CA . ASP B 1 211 ? 9.484 -3.412 -19.234 1 64.94 211 ASP B CA 1
ATOM 3470 C C . ASP B 1 211 ? 10.734 -2.865 -18.547 1 64.94 211 ASP B C 1
ATOM 3472 O O . ASP B 1 211 ? 11.633 -2.348 -19.219 1 64.94 211 ASP B O 1
ATOM 3476 N N . ALA B 1 212 ? 10.867 -3.188 -17.297 1 53.91 212 ALA B N 1
ATOM 3477 C CA . ALA B 1 212 ? 12.055 -2.584 -16.703 1 53.91 212 ALA B CA 1
ATOM 3478 C C . ALA B 1 212 ? 13.273 -3.482 -16.891 1 53.91 212 ALA B C 1
ATOM 3480 O O . ALA B 1 212 ? 13.148 -4.711 -16.922 1 53.91 212 ALA B O 1
#

Sequence (424 aa):
MVEWTHATYGSLQSGVAEQKDCFMTGDRRKLYGKDIDMKRTREDLKLDIKPIGERGRTEFFKKKMLTLFRFSDVTKDGRLTYDDFEVAAAGLIRYGGLTSEESKSFREFQRNQWEFFFDLKGVDNKKDYLTEDTYLTAMREMVNIPQVDEQGNYDEYVVPFFFKAAMKAFQSLDLNGDGIVSFEEFCLANLEYMFSENEKIPCKEMFGPLDAMVEWTHATYGSLQSGVAEQKDCFMTGDRRKLYGKDIDMKRTREDLKLDIKPIGERGRTEFFKKKMLTLFRFSDVTKDGRLTYDDFEVAAAGLIRYGGLTSEESKSFREFQRNQWEFFFDLKGVDNKKDYLTEDTYLTAMREMVNIPQVDEQGNYDEYVVPFFFKAAMKAFQSLDLNGDGIVSFEEFCLANLEYMFSENEKIPCKEMFGPLDA

Secondary structure (DSSP, 8-state):
-----THHHHHHHHHHHT-TTTS-BTTEEEETTEEEE-HHHHHHHHHHSPPTTSTT-SHHHHHHHHHHHHHH-TT-SSSB-HHHHHHHHHHHHHHHT--HHHHHHHHHHHHHHHHHHTTSTT--SSSS-B-HHHHHHHHHHHTT-HHHHHHT-HHHHHS-THHHHHHHHHHHH-TT-SSEEEHHHHHHHHHHHHH---TT-GGGGTTS-TT-/-----THHHHHHHHHHHT-TTTS-BTTEEEETTEEEE-HHHHHHHHHHSPPTTSTT-SHHHHHHHHHHHHHH-TT-SSSB-HHHHHHHHHHHHHHHT--HHHHHHHHHHHHHHHHHHTTSTT--SSSS-B-HHHHHHHHHHHTT-HHHHHHT-HHHHHS-THHHHHHHHHHHH-TT-SSEEEHHHHHHHHHHHHH---TT-GGGGTTS-TT-

pLDDT: mean 71.57, std 16.64, range [17.22, 94.38]

Foldseek 3Di:
DDPLDPVLVVVLVVLLVVVQQAADDAQWHAAPNDIDGCVVVLVVVVVVADAFPPPLPDPVSLVVQLVVVCVLPPVNPQKAFVVSVVVVLVQLCFQLQDDPVRSVSLNVSSVSLLVSLCSFPPQDDPSGIDHSVSSSVSVSRQVNDVVCVVRSSCCSNPVDSSVSSVSSLVQLLPFVPPSDHDPVSNVVLVVCCVPPPDPPGSNVQNRGDPVD/DDPLDPVLVVVLVVLLVVVQQAADDAQWHHAPNDTDGCVVVLVVVVVVADAFPPPLPDPVSLVVQLVVVCVLPPVNPQKAFVVSVVVVLVQLCFQLQDDPVRSVSLNVSSVSLLVSLCSFPPQDDPSGIDHSVSSSVSVSRQVNDVVCVVRSSCCSNPVDSSVSSVSSLVQLLPFVPPSDHDPVSNVVLVVCCVPPPDPPGSNVQNRGDPVD

Radius of gyration: 22.42 Å; Cα contacts (8 Å, |Δi|>4): 582; chains: 2; bounding box: 40×80×45 Å

Organism: NCBI:txid69355

InterPro domains:
  IPR002048 EF-hand domain [PF13202] (168-186)
  IPR002048 EF-hand domain [PS50222] (60-95)
  IPR002048 EF-hand domain [PS50222] (161-196)
  IPR002048 EF-hand domain [SM00054] (64-92)
  IPR002048 EF-hand domain [SM00054] (165-191)
  IPR011992 EF-hand domain pair [SSF47473] (58-211)
  IPR018247 EF-Hand 1, calcium-binding site [PS00018] (174-186)

Solvent-accessible surface area (backbone atoms only — not comparable to full-atom values): 23224 Å² total; per-residue (Å²): 132,83,77,81,69,73,62,65,68,42,50,53,46,52,55,43,59,70,37,60,60,78,43,55,61,82,53,45,28,50,54,92,85,33,79,40,73,44,54,62,46,52,54,56,47,59,74,53,38,65,60,76,83,62,47,65,72,48,70,65,38,51,35,44,48,51,32,47,49,57,57,51,21,68,79,65,74,75,47,38,36,68,64,26,52,49,55,50,46,50,50,37,34,49,34,25,39,48,49,74,69,52,38,50,55,48,50,52,44,51,50,47,54,58,56,46,47,57,70,35,71,80,30,79,55,96,76,61,54,36,42,70,67,40,42,48,41,27,51,34,47,58,71,41,41,59,68,37,61,78,68,62,42,53,58,69,74,53,52,53,75,64,42,58,35,45,44,44,45,47,53,20,28,18,70,85,68,79,60,45,34,35,58,61,33,45,52,37,33,52,49,41,53,71,54,36,71,58,87,79,49,65,28,64,34,52,57,12,50,60,86,112,133,84,76,82,68,75,62,65,64,42,52,53,48,54,54,43,63,68,36,61,62,76,44,62,58,83,55,37,27,52,55,94,87,33,80,40,76,44,54,62,46,51,55,55,47,59,74,51,37,65,60,74,82,62,48,67,72,47,70,65,38,49,34,46,48,51,31,45,49,55,56,49,22,67,80,66,74,74,46,40,37,68,64,25,53,48,54,51,46,51,51,36,33,48,36,23,38,47,49,74,69,52,39,51,53,49,51,52,43,52,50,48,54,58,55,46,47,57,68,33,70,80,30,80,51,95,74,60,56,37,42,68,68,40,42,48,41,27,51,32,46,58,70,40,42,58,69,38,60,77,68,63,43,52,58,77,75,51,54,52,79,65,42,58,35,45,45,42,43,47,52,20,28,17,72,84,68,78,59,44,34,35,60,60,34,45,52,36,32,56,49,41,54,71,55,35,70,59,88,79,50,64,28,65,36,52,58,12,50,60,86,112